Protein AF-A0A8H7DCM7-F1 (afdb_monomer_lite)

Structure (mmCIF, N/CA/C/O backbone):
data_AF-A0A8H7DCM7-F1
#
_entry.id   AF-A0A8H7DCM7-F1
#
loop_
_atom_site.group_PDB
_atom_site.id
_atom_site.type_symbol
_atom_site.label_atom_id
_atom_site.label_alt_id
_atom_site.label_comp_id
_atom_site.label_asym_id
_atom_site.label_entity_id
_atom_site.label_seq_id
_atom_site.pdbx_PDB_ins_code
_atom_site.Cartn_x
_atom_site.Cartn_y
_atom_site.Cartn_z
_atom_site.occupancy
_atom_site.B_iso_or_equiv
_atom_site.auth_seq_id
_atom_site.auth_comp_id
_atom_site.auth_asym_id
_atom_site.auth_atom_id
_atom_site.pdbx_PDB_model_num
ATOM 1 N N . MET A 1 1 ? 39.778 -45.052 25.912 1.00 34.06 1 MET A N 1
ATOM 2 C CA . MET A 1 1 ? 40.135 -44.908 24.480 1.00 34.06 1 MET A CA 1
ATOM 3 C C . MET A 1 1 ? 39.189 -43.916 23.778 1.00 34.06 1 MET A C 1
ATOM 5 O O . MET A 1 1 ? 38.547 -44.265 22.802 1.00 34.06 1 MET A O 1
ATOM 9 N N . TRP A 1 2 ? 39.049 -42.682 24.278 1.00 43.41 2 TRP A N 1
ATOM 10 C CA . TRP A 1 2 ? 38.233 -41.629 23.643 1.00 43.41 2 TRP A CA 1
ATOM 11 C C . TRP A 1 2 ? 39.127 -40.399 23.487 1.00 43.41 2 TRP A C 1
ATOM 13 O O . TRP A 1 2 ? 39.226 -39.566 24.378 1.00 43.41 2 TRP A O 1
ATOM 23 N N . GLY A 1 3 ? 39.884 -40.383 22.395 1.00 41.81 3 GLY A N 1
ATOM 24 C CA . GLY A 1 3 ? 40.879 -39.357 22.082 1.00 41.81 3 GLY A CA 1
ATOM 25 C C . GLY A 1 3 ? 40.988 -39.129 20.577 1.00 41.81 3 GLY A C 1
ATOM 26 O O . GLY A 1 3 ? 42.076 -38.885 20.071 1.00 41.81 3 GLY A O 1
ATOM 27 N N . SER A 1 4 ? 39.878 -39.263 19.850 1.00 52.03 4 SER A N 1
ATOM 28 C CA . SER A 1 4 ? 39.776 -38.857 18.449 1.00 52.03 4 SER A CA 1
ATOM 29 C C . SER A 1 4 ? 39.022 -37.532 18.386 1.00 52.03 4 SER A C 1
ATOM 31 O O . SER A 1 4 ? 37.841 -37.442 18.716 1.00 52.03 4 SER A O 1
ATOM 33 N N . THR A 1 5 ? 39.727 -36.473 17.996 1.00 52.59 5 THR A N 1
ATOM 34 C CA . THR A 1 5 ? 39.149 -35.157 17.723 1.00 52.59 5 THR A CA 1
ATOM 35 C C . THR A 1 5 ? 38.121 -35.284 16.598 1.00 52.59 5 THR A C 1
ATOM 37 O O . THR A 1 5 ? 38.445 -35.681 15.479 1.00 52.59 5 THR A O 1
ATOM 40 N N . PHE A 1 6 ? 36.855 -34.977 16.893 1.00 62.66 6 PHE A N 1
ATOM 41 C CA . PHE A 1 6 ? 35.791 -34.951 15.891 1.00 62.66 6 PHE A CA 1
ATOM 42 C C . PHE A 1 6 ? 36.124 -33.901 14.822 1.00 62.66 6 PHE A C 1
ATOM 44 O O . PHE A 1 6 ? 36.148 -32.701 15.101 1.00 62.66 6 PHE A O 1
ATOM 51 N N . LYS A 1 7 ? 36.395 -34.349 13.593 1.00 77.75 7 LYS A N 1
ATOM 52 C CA . LYS A 1 7 ? 36.655 -33.471 12.450 1.00 77.75 7 LYS A CA 1
ATOM 53 C C . LYS A 1 7 ? 35.377 -33.332 11.629 1.00 77.75 7 LYS A C 1
ATOM 55 O O . LYS A 1 7 ? 34.907 -34.310 11.051 1.00 77.75 7 LYS A O 1
ATOM 60 N N . ARG A 1 8 ? 34.831 -32.115 11.562 1.00 82.75 8 ARG A N 1
ATOM 61 C CA . ARG A 1 8 ? 33.744 -31.785 10.628 1.00 82.75 8 ARG A CA 1
ATOM 62 C C . ARG A 1 8 ? 34.229 -31.996 9.194 1.00 82.75 8 ARG A C 1
ATOM 64 O O . ARG A 1 8 ? 35.347 -31.618 8.846 1.00 82.75 8 ARG A O 1
ATOM 71 N N . THR A 1 9 ? 33.392 -32.620 8.381 1.00 91.50 9 THR A N 1
ATOM 72 C CA . THR A 1 9 ? 33.639 -32.896 6.964 1.00 91.50 9 THR A CA 1
ATOM 73 C C . THR A 1 9 ? 32.406 -32.511 6.158 1.00 91.50 9 THR A C 1
ATOM 75 O O . THR A 1 9 ? 31.297 -32.517 6.685 1.00 91.50 9 THR A O 1
ATOM 78 N N . PHE A 1 10 ? 32.559 -32.281 4.855 1.00 91.00 10 PHE A N 1
ATOM 79 C CA . PHE A 1 10 ? 31.396 -32.061 3.989 1.00 91.00 10 PHE A CA 1
ATOM 80 C C . PHE A 1 10 ? 30.377 -33.210 4.087 1.00 91.00 10 PHE A C 1
ATOM 82 O O . PHE A 1 10 ? 29.174 -32.978 4.121 1.00 91.00 10 PHE A O 1
ATOM 89 N N . ALA A 1 11 ? 30.845 -34.452 4.243 1.00 91.38 11 ALA A N 1
ATOM 90 C CA . ALA A 1 11 ? 29.975 -35.612 4.418 1.00 91.38 11 ALA A CA 1
ATOM 91 C C . ALA A 1 11 ? 29.274 -35.672 5.793 1.00 91.38 11 ALA A C 1
ATOM 93 O O . ALA A 1 11 ? 28.255 -36.355 5.919 1.00 91.38 11 ALA A O 1
ATOM 94 N N . SER A 1 12 ? 29.789 -34.998 6.832 1.00 91.31 12 SER A N 1
ATOM 95 C CA . SER A 1 12 ? 29.056 -34.826 8.098 1.00 91.31 12 SER A CA 1
ATOM 96 C C . SER A 1 12 ? 27.978 -33.748 7.988 1.00 91.31 12 SER A C 1
ATOM 98 O O . SER A 1 12 ? 26.920 -33.891 8.600 1.00 91.31 12 SER A O 1
ATOM 100 N N . ASP A 1 13 ? 28.202 -32.716 7.172 1.00 93.62 13 ASP A N 1
ATOM 101 C CA . ASP A 1 13 ? 27.203 -31.673 6.913 1.00 93.62 13 ASP A CA 1
ATOM 102 C C . ASP A 1 13 ? 26.033 -32.236 6.091 1.00 93.62 13 ASP A C 1
ATOM 104 O O . ASP A 1 13 ? 24.879 -32.066 6.478 1.00 93.62 13 ASP A O 1
ATOM 108 N N . VAL A 1 14 ? 26.321 -33.019 5.042 1.00 96.19 14 VAL A N 1
ATOM 109 C CA . VAL A 1 14 ? 25.310 -33.755 4.250 1.00 96.19 14 VAL A CA 1
ATOM 110 C C . VAL A 1 14 ? 24.494 -34.709 5.132 1.00 96.19 14 VAL A C 1
ATOM 112 O O . VAL A 1 14 ? 23.273 -34.790 5.015 1.00 96.19 14 VAL A O 1
ATOM 115 N N . TYR A 1 15 ? 25.154 -35.400 6.067 1.00 94.12 15 TYR A N 1
ATOM 116 C CA . TYR A 1 15 ? 24.473 -36.277 7.020 1.00 94.12 15 TYR A CA 1
ATOM 117 C C . TYR A 1 15 ? 23.497 -35.501 7.906 1.00 94.12 15 TYR A C 1
ATOM 119 O O . TYR A 1 15 ? 22.355 -35.915 8.079 1.00 94.12 15 TYR A O 1
ATOM 127 N N . SER A 1 16 ? 23.935 -34.358 8.433 1.00 92.94 16 SER A N 1
ATOM 128 C CA . SER A 1 16 ? 23.123 -33.504 9.306 1.00 92.94 16 SER A CA 1
ATOM 129 C C . SER A 1 16 ? 21.952 -32.875 8.545 1.00 92.94 16 SER A C 1
ATOM 131 O O . SER A 1 16 ? 20.847 -32.783 9.075 1.00 92.94 16 SER A O 1
ATOM 133 N N . PHE A 1 17 ? 22.157 -32.529 7.273 1.00 95.12 17 PHE A N 1
ATOM 134 C CA . PHE A 1 17 ? 21.124 -31.993 6.389 1.00 95.12 17 PHE A CA 1
ATOM 135 C C . PHE A 1 17 ? 19.909 -32.924 6.249 1.00 95.12 17 PHE A C 1
ATOM 137 O O . PHE A 1 17 ? 18.774 -32.458 6.311 1.00 95.12 17 PHE A O 1
ATOM 144 N N . ALA A 1 18 ? 20.115 -34.242 6.149 1.00 95.31 18 ALA A N 1
ATOM 145 C CA . ALA A 1 18 ? 19.013 -35.208 6.079 1.00 95.31 18 ALA A CA 1
ATOM 146 C C . ALA A 1 18 ? 18.063 -35.117 7.290 1.00 95.31 18 ALA A C 1
ATOM 148 O O . ALA A 1 18 ? 16.842 -35.199 7.149 1.00 95.31 18 ALA A O 1
ATOM 149 N N . PHE A 1 19 ? 18.624 -34.913 8.484 1.00 94.12 19 PHE A N 1
ATOM 150 C CA . PHE A 1 19 ? 17.858 -34.754 9.718 1.00 94.12 19 PHE A CA 1
ATOM 151 C C . PHE A 1 19 ? 17.131 -33.410 9.775 1.00 94.12 19 PHE A C 1
ATOM 153 O O . PHE A 1 19 ? 15.972 -33.383 10.182 1.00 94.12 19 PHE A O 1
ATOM 160 N N . VAL A 1 20 ? 17.753 -32.336 9.274 1.00 93.56 20 VAL A N 1
ATOM 161 C CA . VAL A 1 20 ? 17.093 -31.030 9.103 1.00 93.56 20 VAL A CA 1
ATOM 162 C C . VAL A 1 20 ? 15.875 -31.158 8.189 1.00 93.56 20 VAL A C 1
ATOM 164 O O . VAL A 1 20 ? 14.815 -30.630 8.508 1.00 93.56 20 VAL A O 1
ATOM 167 N N . CYS A 1 21 ? 15.966 -31.907 7.084 1.00 90.88 21 CYS A N 1
ATOM 168 C CA . CYS A 1 21 ? 14.804 -32.151 6.228 1.00 90.88 21 CYS A CA 1
ATOM 169 C C . CYS A 1 21 ? 13.654 -32.817 7.001 1.00 90.88 21 CYS A C 1
ATOM 171 O O . CYS A 1 21 ? 12.510 -32.391 6.885 1.00 90.88 21 CYS A O 1
ATOM 173 N N . VAL A 1 22 ? 13.931 -33.838 7.817 1.00 91.75 22 VAL A N 1
ATOM 174 C CA . VAL A 1 22 ? 12.898 -34.491 8.643 1.00 91.75 22 VAL A CA 1
ATOM 175 C C . VAL A 1 22 ? 12.307 -33.532 9.679 1.00 91.75 22 VAL A C 1
ATOM 177 O O . VAL A 1 22 ? 11.086 -33.490 9.852 1.00 91.75 22 VAL A O 1
ATOM 180 N N . GLU A 1 23 ? 13.147 -32.740 10.335 1.00 92.06 23 GLU A N 1
ATOM 181 C CA . GLU A 1 23 ? 12.734 -31.752 11.332 1.00 92.06 23 GLU A CA 1
ATOM 182 C C . GLU A 1 23 ? 11.818 -30.680 10.729 1.00 92.06 23 GLU A C 1
ATOM 184 O O . GLU A 1 23 ? 10.752 -30.406 11.277 1.00 92.06 23 GLU A O 1
ATOM 189 N N . LEU A 1 24 ? 12.157 -30.152 9.549 1.00 88.06 24 LEU A N 1
ATOM 190 C CA . LEU A 1 24 ? 11.349 -29.147 8.850 1.00 88.06 24 LEU A CA 1
ATOM 191 C C . LEU A 1 24 ? 9.939 -29.648 8.511 1.00 88.06 24 LEU A C 1
ATOM 193 O O . LEU A 1 24 ? 8.972 -28.902 8.644 1.00 88.06 24 LEU A O 1
ATOM 197 N N . TYR A 1 25 ? 9.802 -30.909 8.091 1.00 85.00 25 TYR A N 1
ATOM 198 C CA . TYR A 1 25 ? 8.499 -31.481 7.735 1.00 85.00 25 TYR A CA 1
ATOM 199 C C . TYR A 1 25 ? 7.659 -31.894 8.948 1.00 85.00 25 TYR A C 1
ATOM 201 O O . TYR A 1 25 ? 6.432 -31.911 8.867 1.00 85.00 25 TYR A O 1
ATOM 209 N N . THR A 1 26 ? 8.297 -32.262 10.060 1.00 84.06 26 THR A N 1
ATOM 210 C CA . THR A 1 26 ? 7.596 -32.714 11.274 1.00 84.06 26 THR A CA 1
ATOM 211 C C . THR A 1 26 ? 7.352 -31.592 12.281 1.00 84.06 26 THR A C 1
ATOM 213 O O . THR A 1 26 ? 6.476 -31.733 13.136 1.00 84.06 26 THR A O 1
ATOM 216 N N . GLY A 1 27 ? 8.116 -30.497 12.201 1.00 86.69 27 GLY A N 1
ATOM 217 C CA . GLY A 1 27 ? 8.149 -29.432 13.205 1.00 86.69 27 GLY A CA 1
ATOM 218 C C . GLY A 1 27 ? 8.671 -29.898 14.570 1.00 86.69 27 GLY A C 1
ATOM 219 O O . GLY A 1 27 ? 8.368 -29.269 15.582 1.00 86.69 27 GLY A O 1
ATOM 220 N N . LYS A 1 28 ? 9.381 -31.034 14.621 1.00 86.06 28 LYS A N 1
ATOM 221 C CA . LYS A 1 28 ? 9.856 -31.703 15.840 1.00 86.06 28 LYS A CA 1
ATOM 222 C C . LYS A 1 28 ? 11.295 -32.190 15.650 1.00 86.06 28 LYS A C 1
ATOM 224 O O . LYS A 1 28 ? 11.662 -32.525 14.524 1.00 86.06 28 LYS A O 1
ATOM 229 N N . PRO A 1 29 ? 12.085 -32.319 16.731 1.00 87.19 29 PRO A N 1
ATOM 230 C CA . PRO A 1 29 ? 13.417 -32.900 16.631 1.00 87.19 29 PRO A CA 1
ATOM 231 C C . PRO A 1 29 ? 13.344 -34.349 16.107 1.00 87.19 29 PRO A C 1
ATOM 233 O O . PRO A 1 29 ? 12.402 -35.082 16.440 1.00 87.19 29 PRO A O 1
ATOM 236 N N . PRO A 1 30 ? 14.326 -34.802 15.308 1.00 87.19 30 PRO A N 1
ATOM 237 C CA . PRO A 1 30 ? 14.402 -36.194 14.882 1.00 87.19 30 PRO A CA 1
ATOM 238 C C . PRO A 1 30 ? 14.438 -37.143 16.084 1.00 87.19 30 PRO A C 1
ATOM 240 O O . PRO A 1 30 ? 15.100 -36.853 17.075 1.00 87.19 30 PRO A O 1
ATOM 243 N N . PHE A 1 31 ? 13.751 -38.286 15.983 1.00 89.38 31 PHE A N 1
ATOM 244 C CA . PHE A 1 31 ? 13.570 -39.235 17.094 1.00 89.38 31 PHE A CA 1
ATOM 245 C C . PHE A 1 31 ? 12.843 -38.653 18.322 1.00 89.38 31 PHE A C 1
ATOM 247 O O . PHE A 1 31 ? 13.115 -39.050 19.452 1.00 89.38 31 PHE A O 1
ATOM 254 N N . SER A 1 32 ? 11.890 -37.731 18.120 1.00 87.25 32 SER A N 1
ATOM 255 C CA . SER A 1 32 ? 11.099 -37.120 19.207 1.00 87.25 32 SER A CA 1
ATOM 256 C C . SER A 1 32 ? 10.340 -38.108 20.114 1.00 87.25 32 SER A C 1
ATOM 258 O O . SER A 1 32 ? 9.830 -37.712 21.157 1.00 87.25 32 SER A O 1
ATOM 260 N N . ASP A 1 33 ? 10.223 -39.375 19.711 1.00 86.62 33 ASP A N 1
ATOM 261 C CA . ASP A 1 33 ? 9.641 -40.480 20.480 1.00 86.62 33 ASP A CA 1
ATOM 262 C C . ASP A 1 33 ? 10.596 -41.067 21.538 1.00 86.62 33 ASP A C 1
ATOM 264 O O . ASP A 1 33 ? 10.167 -41.840 22.394 1.00 86.62 33 ASP A O 1
ATOM 268 N N . ILE A 1 34 ? 11.881 -40.707 21.503 1.00 87.31 34 ILE A N 1
ATOM 269 C CA . ILE A 1 34 ? 12.916 -41.231 22.396 1.00 87.31 34 ILE A CA 1
ATOM 270 C C . ILE A 1 34 ? 13.268 -40.185 23.450 1.00 87.31 34 ILE A C 1
ATOM 272 O O . ILE A 1 34 ? 13.739 -39.100 23.134 1.00 87.31 34 ILE A O 1
ATOM 276 N N . SER A 1 35 ? 13.100 -40.531 24.726 1.00 84.19 35 SER A N 1
ATOM 277 C CA . SER A 1 35 ? 13.305 -39.590 25.838 1.00 84.19 35 SER A CA 1
ATOM 278 C C . SER A 1 35 ? 14.767 -39.378 26.254 1.00 84.19 35 SER A C 1
ATOM 280 O O . SER A 1 35 ? 15.042 -38.484 27.050 1.00 84.19 35 SER A O 1
ATOM 282 N N . HIS A 1 36 ? 15.703 -40.205 25.777 1.00 84.56 36 HIS A N 1
ATOM 283 C CA . HIS A 1 36 ? 17.102 -40.184 26.216 1.00 84.56 36 HIS A CA 1
ATOM 284 C C . HIS A 1 36 ? 18.077 -40.173 25.033 1.00 84.56 36 HIS A C 1
ATOM 286 O O . HIS A 1 36 ? 18.118 -41.129 24.258 1.00 84.56 36 HIS A O 1
ATOM 292 N N . ASP A 1 37 ? 18.943 -39.159 24.961 1.00 80.12 37 ASP A N 1
ATOM 293 C CA . ASP A 1 37 ? 19.948 -38.995 23.897 1.00 80.12 37 ASP A CA 1
ATOM 294 C C . ASP A 1 37 ? 20.869 -40.214 23.748 1.00 80.12 37 ASP A C 1
ATOM 296 O O . ASP A 1 37 ? 21.210 -40.613 22.636 1.00 80.12 37 ASP A O 1
ATOM 300 N N . ALA A 1 38 ? 21.223 -40.874 24.857 1.00 81.75 38 ALA A N 1
ATOM 301 C CA . ALA A 1 38 ? 22.014 -42.105 24.827 1.00 81.75 38 ALA A CA 1
ATOM 302 C C . ALA A 1 38 ? 21.318 -43.228 24.034 1.00 81.75 38 ALA A C 1
ATOM 304 O O . ALA A 1 38 ? 21.972 -43.962 23.294 1.00 81.75 38 ALA A O 1
ATOM 305 N N . ALA A 1 39 ? 19.990 -43.336 24.132 1.00 82.75 39 ALA A N 1
ATOM 306 C CA . ALA A 1 39 ? 19.214 -44.298 23.355 1.00 82.75 39 ALA A CA 1
ATOM 307 C C . ALA A 1 39 ? 19.140 -43.904 21.869 1.00 82.75 39 ALA A C 1
ATOM 309 O O . ALA A 1 39 ? 19.204 -44.783 21.009 1.00 82.75 39 ALA A O 1
ATOM 310 N N . VAL A 1 40 ? 19.089 -42.603 21.552 1.00 84.44 40 VAL A N 1
ATOM 311 C CA . VAL A 1 40 ? 19.189 -42.105 20.167 1.00 84.44 40 VAL A CA 1
ATOM 312 C C . VAL A 1 40 ? 20.545 -42.480 19.562 1.00 84.44 40 VAL A C 1
ATOM 314 O O . VAL A 1 40 ? 20.593 -43.021 18.459 1.00 84.44 40 VAL A O 1
ATOM 317 N N . ILE A 1 41 ? 21.643 -42.264 20.296 1.00 84.88 41 ILE A N 1
ATOM 318 C CA . ILE A 1 41 ? 23.001 -42.628 19.863 1.00 84.88 41 ILE A CA 1
ATOM 319 C C . ILE A 1 41 ? 23.080 -44.129 19.559 1.00 84.88 41 ILE A C 1
ATOM 321 O O . ILE A 1 41 ? 23.547 -44.505 18.484 1.00 84.88 41 ILE A O 1
ATOM 325 N N . LEU A 1 42 ? 22.574 -44.984 20.457 1.00 83.88 42 LEU A N 1
ATOM 326 C CA . LEU A 1 42 ? 22.557 -46.436 20.253 1.00 83.88 42 LEU A CA 1
ATOM 327 C C . LEU A 1 42 ? 21.751 -46.842 19.009 1.00 83.88 42 LEU A C 1
ATOM 329 O O . LEU A 1 42 ? 22.231 -47.659 18.224 1.00 83.88 42 LEU A O 1
ATOM 333 N N . ARG A 1 43 ? 20.579 -46.238 18.772 1.00 83.94 43 ARG A N 1
ATOM 334 C CA . ARG A 1 43 ? 19.766 -46.501 17.570 1.00 83.94 43 ARG A CA 1
ATOM 335 C C . ARG A 1 43 ? 20.459 -46.043 16.287 1.00 83.94 43 ARG A C 1
ATOM 337 O O . ARG A 1 43 ? 20.510 -46.783 15.307 1.00 83.94 43 ARG A O 1
ATOM 344 N N . VAL A 1 44 ? 21.078 -44.863 16.295 1.00 88.50 44 VAL A N 1
ATOM 345 C CA . VAL A 1 44 ? 21.855 -44.368 15.147 1.00 88.50 44 VAL A CA 1
ATOM 346 C C . VAL A 1 44 ? 23.051 -45.282 14.852 1.00 88.50 44 VAL A C 1
ATOM 348 O O . VAL A 1 44 ? 23.314 -45.572 13.677 1.00 88.50 44 VAL A O 1
ATOM 351 N N . MET A 1 45 ? 23.739 -45.778 15.890 1.00 83.44 45 MET A N 1
ATOM 352 C CA . MET A 1 45 ? 24.819 -46.769 15.772 1.00 83.44 45 MET A CA 1
ATOM 353 C C . MET A 1 45 ? 24.316 -48.116 15.237 1.00 83.44 45 MET A C 1
ATOM 355 O O . MET A 1 45 ? 24.999 -48.732 14.421 1.00 83.44 45 MET A O 1
ATOM 359 N N . ALA A 1 46 ? 23.097 -48.523 15.603 1.00 88.44 46 ALA A N 1
ATOM 360 C CA . ALA A 1 46 ? 22.393 -49.677 15.037 1.00 88.44 46 ALA A CA 1
ATOM 361 C C . ALA A 1 46 ? 21.867 -49.444 13.602 1.00 88.44 46 ALA A C 1
ATOM 363 O O . ALA A 1 46 ? 21.200 -50.306 13.037 1.00 88.44 46 ALA A O 1
ATOM 364 N N . LYS A 1 47 ? 22.216 -48.308 12.979 1.00 90.06 47 LYS A N 1
ATOM 365 C CA . LYS A 1 47 ? 21.802 -47.882 11.629 1.00 90.06 47 LYS A CA 1
ATOM 366 C C . LYS A 1 47 ? 20.311 -47.567 11.493 1.00 90.06 47 LYS A C 1
ATOM 368 O O . LYS A 1 47 ? 19.818 -47.435 10.375 1.00 90.06 47 LYS A O 1
ATOM 373 N N . GLU A 1 48 ? 19.614 -47.357 12.601 1.00 90.50 48 GLU A N 1
ATOM 374 C CA . GLU A 1 48 ? 18.225 -46.911 12.582 1.00 90.50 48 GLU A CA 1
ATOM 375 C C . GLU A 1 48 ? 18.130 -45.427 12.194 1.00 90.50 48 GLU A C 1
ATOM 377 O O . GLU A 1 48 ? 19.053 -44.631 12.417 1.00 90.50 48 GLU A O 1
ATOM 382 N N . ARG A 1 49 ? 17.014 -45.052 11.563 1.00 93.06 49 ARG A N 1
ATOM 383 C CA . ARG A 1 49 ? 16.736 -43.697 11.064 1.00 93.06 49 ARG A CA 1
ATOM 384 C C . ARG A 1 49 ? 15.297 -43.292 11.394 1.00 93.06 49 ARG A C 1
ATOM 386 O O . ARG A 1 49 ? 14.457 -44.180 11.545 1.00 93.06 49 ARG A O 1
ATOM 393 N N . PRO A 1 50 ? 14.996 -41.983 11.490 1.00 91.00 50 PRO A N 1
ATOM 394 C CA . PRO A 1 50 ? 13.633 -41.515 11.690 1.00 91.00 50 PRO A CA 1
ATOM 395 C C . PRO A 1 50 ? 12.701 -42.032 10.585 1.00 91.00 50 PRO A C 1
ATOM 397 O O . PRO A 1 50 ? 13.121 -42.123 9.424 1.00 91.00 50 PRO A O 1
ATOM 400 N N . PRO A 1 51 ? 11.436 -42.346 10.910 1.00 90.31 51 PRO A N 1
ATOM 401 C CA . PRO A 1 51 ? 10.460 -42.727 9.902 1.00 90.31 51 PRO A CA 1
ATOM 402 C C . PRO A 1 51 ? 10.174 -41.556 8.956 1.00 90.31 51 PRO A C 1
ATOM 404 O O . PRO A 1 51 ? 10.343 -40.385 9.307 1.00 90.31 51 PRO A O 1
ATOM 407 N N . ARG A 1 52 ? 9.697 -41.874 7.749 1.00 92.94 52 ARG A N 1
ATOM 408 C CA . ARG A 1 52 ? 9.262 -40.854 6.792 1.00 92.94 52 ARG A CA 1
ATOM 409 C C . ARG A 1 52 ? 8.145 -40.003 7.400 1.00 92.94 52 ARG A C 1
ATOM 411 O O . ARG A 1 52 ? 7.175 -40.581 7.891 1.00 92.94 52 ARG A O 1
ATOM 418 N N . PRO A 1 53 ? 8.229 -38.663 7.327 1.00 90.62 53 PRO A N 1
ATOM 419 C CA . PRO A 1 53 ? 7.191 -37.806 7.881 1.00 90.62 53 PRO A CA 1
ATOM 420 C C . PRO A 1 53 ? 5.824 -38.047 7.244 1.00 90.62 53 PRO A C 1
ATOM 422 O O . PRO A 1 53 ? 5.686 -38.050 6.016 1.00 90.62 53 PRO A O 1
ATOM 425 N N . CYS A 1 54 ? 4.820 -38.210 8.103 1.00 85.50 54 CYS A N 1
ATOM 426 C CA . CYS A 1 54 ? 3.418 -38.361 7.741 1.00 85.50 54 CYS A CA 1
ATOM 427 C C . CYS A 1 54 ? 2.559 -37.349 8.509 1.00 85.50 54 CYS A C 1
ATOM 429 O O . CYS A 1 54 ? 2.901 -36.962 9.627 1.00 85.50 54 CYS A O 1
ATOM 431 N N . ASP A 1 55 ? 1.436 -36.928 7.924 1.00 81.25 55 ASP A N 1
ATOM 432 C CA . ASP A 1 55 ? 0.448 -36.111 8.630 1.00 81.25 55 ASP A CA 1
ATOM 433 C C . ASP A 1 55 ? -0.357 -36.935 9.653 1.00 81.25 55 ASP A C 1
ATOM 435 O O . ASP A 1 55 ? -0.241 -38.159 9.738 1.00 81.25 55 ASP A O 1
ATOM 439 N N . ALA A 1 56 ? -1.228 -36.269 10.417 1.00 75.62 56 ALA A N 1
ATOM 440 C CA . ALA A 1 56 ? -2.092 -36.918 11.410 1.00 75.62 56 ALA A CA 1
ATOM 441 C C . ALA A 1 56 ? -3.046 -37.982 10.821 1.00 75.62 56 ALA A C 1
ATOM 443 O O . ALA A 1 56 ? -3.637 -38.753 11.571 1.00 75.62 56 ALA A O 1
ATOM 444 N N . LYS A 1 57 ? -3.209 -38.026 9.492 1.00 75.94 57 LYS A N 1
ATOM 445 C CA . LYS A 1 57 ? -4.024 -39.005 8.760 1.00 75.94 57 LYS A CA 1
ATOM 446 C C . LYS A 1 57 ? -3.167 -40.099 8.105 1.00 75.94 57 LYS A C 1
ATOM 448 O O . LYS A 1 57 ? -3.692 -40.888 7.325 1.00 75.94 57 LYS A O 1
ATOM 453 N N . GLY A 1 58 ? -1.864 -40.145 8.394 1.00 78.00 58 GLY A N 1
ATOM 454 C CA . GLY A 1 58 ? -0.930 -41.137 7.860 1.00 78.00 58 GLY A CA 1
ATOM 455 C C . GLY A 1 58 ? -0.476 -40.878 6.420 1.00 78.00 58 GLY A C 1
ATOM 456 O O . GLY A 1 58 ? 0.144 -41.752 5.815 1.00 78.00 58 GLY A O 1
ATOM 457 N N . ARG A 1 59 ? -0.759 -39.704 5.842 1.00 76.88 59 ARG A N 1
ATOM 458 C CA . ARG A 1 59 ? -0.326 -39.370 4.476 1.00 76.88 59 ARG A CA 1
ATOM 459 C C . ARG A 1 59 ? 1.131 -38.925 4.481 1.00 76.88 59 ARG A C 1
ATOM 461 O O . ARG A 1 59 ? 1.500 -38.052 5.261 1.00 76.88 59 ARG A O 1
ATOM 468 N N . LYS A 1 60 ? 1.934 -39.490 3.576 1.00 83.81 60 LYS A N 1
ATOM 469 C CA . LYS A 1 60 ? 3.350 -39.141 3.380 1.00 83.81 60 LYS A CA 1
ATOM 470 C C . LYS A 1 60 ? 3.483 -37.654 3.031 1.00 83.81 60 LYS A C 1
ATOM 472 O O . LYS A 1 60 ? 2.864 -37.196 2.076 1.00 83.81 60 LYS A O 1
ATOM 477 N N . LEU A 1 61 ? 4.295 -36.920 3.788 1.00 80.19 61 LEU A N 1
ATOM 478 C CA . LEU A 1 61 ? 4.499 -35.479 3.595 1.00 80.19 61 LEU A CA 1
ATOM 479 C C . LEU A 1 61 ? 5.598 -35.155 2.576 1.00 80.19 61 LEU A C 1
ATOM 481 O O . LEU A 1 61 ? 5.530 -34.132 1.906 1.00 80.19 61 LEU A O 1
ATOM 485 N N . MET A 1 62 ? 6.599 -36.025 2.447 1.00 85.38 62 MET A N 1
ATOM 486 C CA . MET A 1 62 ? 7.637 -35.923 1.412 1.00 85.38 62 MET A CA 1
ATOM 487 C C . MET A 1 62 ? 7.252 -36.759 0.192 1.00 85.38 62 MET A C 1
ATOM 489 O O . MET A 1 62 ? 6.613 -37.798 0.373 1.00 85.38 62 MET A O 1
ATOM 493 N N . SER A 1 63 ? 7.684 -36.377 -1.016 1.00 83.50 63 SER A N 1
ATOM 494 C CA . SER A 1 63 ? 7.599 -37.224 -2.222 1.00 83.50 63 SER A CA 1
ATOM 495 C C . SER A 1 63 ? 8.562 -38.418 -2.139 1.00 83.50 63 SER A C 1
ATOM 497 O O . SER A 1 63 ? 9.472 -38.431 -1.306 1.00 83.50 63 SER A O 1
ATOM 499 N N . ASP A 1 64 ? 8.344 -39.463 -2.948 1.00 85.50 64 ASP A N 1
ATOM 500 C CA . ASP A 1 64 ? 9.226 -40.645 -2.958 1.00 85.50 64 ASP A CA 1
ATOM 501 C C . ASP A 1 64 ? 10.646 -40.274 -3.423 1.00 85.50 64 ASP A C 1
ATOM 503 O O . ASP A 1 64 ? 11.626 -40.734 -2.831 1.00 85.50 64 ASP A O 1
ATOM 507 N N . ALA A 1 65 ? 10.757 -39.365 -4.397 1.00 83.56 65 ALA A N 1
ATOM 508 C CA . ALA A 1 65 ? 12.027 -38.833 -4.883 1.00 83.56 65 ALA A CA 1
ATOM 509 C C . ALA A 1 65 ? 12.777 -38.036 -3.800 1.00 83.56 65 ALA A C 1
ATOM 511 O O . ALA A 1 65 ? 13.930 -38.342 -3.498 1.00 83.56 65 ALA A O 1
ATOM 512 N N . LEU A 1 66 ? 12.111 -37.086 -3.128 1.00 88.19 66 LEU A N 1
ATOM 513 C CA . LEU A 1 66 ? 12.737 -36.307 -2.053 1.00 88.19 66 LEU A CA 1
ATOM 514 C C . LEU A 1 66 ? 13.147 -37.201 -0.878 1.00 88.19 66 LEU A C 1
ATOM 516 O O . LEU A 1 66 ? 14.223 -37.030 -0.307 1.00 88.19 66 LEU A O 1
ATOM 520 N N . TRP A 1 67 ? 12.307 -38.177 -0.529 1.00 93.19 67 TRP A N 1
ATOM 521 C CA . TRP A 1 67 ? 12.631 -39.137 0.519 1.00 93.19 67 TRP A CA 1
ATOM 522 C C . TRP A 1 67 ? 13.864 -39.973 0.170 1.00 93.19 67 TRP A C 1
ATOM 524 O O . TRP A 1 67 ? 14.729 -40.162 1.022 1.00 93.19 67 TRP A O 1
ATOM 534 N N . THR A 1 68 ? 13.996 -40.397 -1.087 1.00 93.50 68 THR A N 1
ATOM 535 C CA . THR A 1 68 ? 15.187 -41.106 -1.576 1.00 93.50 68 THR A CA 1
ATOM 536 C C . THR A 1 68 ? 16.444 -40.244 -1.431 1.00 93.50 68 THR A C 1
ATOM 538 O O . THR A 1 68 ? 17.466 -40.729 -0.945 1.00 93.50 68 THR A O 1
ATOM 541 N N . THR A 1 69 ? 16.364 -38.950 -1.755 1.00 93.50 69 THR A N 1
ATOM 542 C CA . THR A 1 69 ? 17.471 -37.997 -1.563 1.00 93.50 69 THR A CA 1
ATOM 543 C C . THR A 1 69 ? 17.865 -37.870 -0.092 1.00 93.50 69 THR A C 1
ATOM 545 O O . THR A 1 69 ? 19.040 -38.013 0.245 1.00 93.50 69 THR A O 1
ATOM 548 N N . VAL A 1 70 ? 16.891 -37.690 0.809 1.00 95.00 70 VAL A N 1
ATOM 549 C CA . VAL A 1 70 ? 17.129 -37.662 2.266 1.00 95.00 70 VAL A CA 1
ATOM 550 C C . VAL A 1 70 ? 17.800 -38.958 2.731 1.00 95.00 70 VAL A C 1
ATOM 552 O O . VAL A 1 70 ? 18.749 -38.918 3.517 1.00 95.00 70 VAL A O 1
ATOM 555 N N . GLN A 1 71 ? 17.365 -40.105 2.198 1.00 95.81 71 GLN A N 1
ATOM 556 C CA . GLN A 1 71 ? 17.933 -41.400 2.550 1.00 95.81 71 GLN A CA 1
ATOM 557 C C . GLN A 1 71 ? 19.390 -41.578 2.108 1.00 95.81 71 GLN A C 1
ATOM 559 O O . GLN A 1 71 ? 20.172 -42.205 2.825 1.00 95.81 71 GLN A O 1
ATOM 564 N N . GLN A 1 72 ? 19.776 -41.011 0.967 1.00 94.94 72 GLN A N 1
ATOM 565 C CA . GLN A 1 72 ? 21.166 -41.033 0.510 1.00 94.94 72 GLN A CA 1
ATOM 566 C C . GLN A 1 72 ? 22.051 -40.094 1.342 1.00 94.94 72 GLN A C 1
ATOM 568 O O . GLN A 1 72 ? 23.163 -40.466 1.722 1.00 94.94 72 GLN A O 1
ATOM 573 N N . CYS A 1 73 ? 21.538 -38.918 1.717 1.00 96.44 73 CYS A N 1
ATOM 574 C CA . CYS A 1 73 ? 22.267 -37.946 2.535 1.00 96.44 73 CYS A CA 1
ATOM 575 C C . CYS A 1 73 ? 22.707 -38.512 3.900 1.00 96.44 73 CYS A C 1
ATOM 577 O O . CYS A 1 73 ? 23.819 -38.233 4.351 1.00 96.44 73 CYS A O 1
ATOM 579 N N . TRP A 1 74 ? 21.895 -39.363 4.542 1.00 95.75 74 TRP A N 1
ATOM 580 C CA . TRP A 1 74 ? 22.250 -39.998 5.822 1.00 95.75 74 TRP A CA 1
ATOM 581 C C . TRP A 1 74 ? 22.810 -41.424 5.713 1.00 95.75 74 TRP A C 1
ATOM 583 O O . TRP A 1 74 ? 22.751 -42.178 6.703 1.00 95.75 74 TRP A O 1
ATOM 593 N N . SER A 1 75 ? 23.316 -41.830 4.536 1.00 94.38 75 SER A N 1
ATOM 594 C CA . SER A 1 75 ? 23.880 -43.176 4.366 1.00 94.38 75 SER A CA 1
ATOM 595 C C . SER A 1 75 ? 24.931 -43.454 5.443 1.00 94.38 75 SER A C 1
ATOM 597 O O . SER A 1 75 ? 25.720 -42.587 5.845 1.00 94.38 75 SER A O 1
ATOM 599 N N . HIS A 1 76 ? 24.916 -44.677 5.973 1.00 90.94 76 HIS A N 1
ATOM 600 C CA . HIS A 1 76 ? 25.901 -45.093 6.963 1.00 90.94 76 HIS A CA 1
ATOM 601 C C . HIS A 1 76 ? 27.309 -45.112 6.355 1.00 90.94 76 HIS A C 1
ATOM 603 O O . HIS A 1 76 ? 28.264 -44.716 7.021 1.00 90.94 76 HIS A O 1
ATOM 609 N N . ASN A 1 77 ? 27.424 -45.499 5.083 1.00 90.75 77 ASN A N 1
ATOM 610 C CA . ASN A 1 77 ? 28.667 -45.405 4.339 1.00 90.75 77 ASN A CA 1
ATOM 611 C C . ASN A 1 77 ? 28.913 -43.947 3.929 1.00 90.75 77 ASN A C 1
ATOM 613 O O . ASN A 1 77 ? 28.116 -43.337 3.222 1.00 90.75 77 ASN A O 1
ATOM 617 N N . ILE A 1 78 ? 30.033 -43.384 4.376 1.00 90.12 78 ILE A N 1
ATOM 618 C CA . ILE A 1 78 ? 30.395 -41.985 4.118 1.00 90.12 78 ILE A CA 1
ATOM 619 C C . ILE A 1 78 ? 30.579 -41.734 2.614 1.00 90.12 78 ILE A C 1
ATOM 621 O O . ILE A 1 78 ? 30.205 -40.667 2.139 1.00 90.12 78 ILE A O 1
ATOM 625 N N . ALA A 1 79 ? 31.108 -42.712 1.869 1.00 90.69 79 ALA A N 1
ATOM 626 C CA . ALA A 1 79 ? 31.381 -42.583 0.435 1.00 90.69 79 ALA A CA 1
ATOM 627 C C . ALA A 1 79 ? 30.112 -42.591 -0.437 1.00 90.69 79 ALA A C 1
ATOM 629 O O . ALA A 1 79 ? 30.152 -42.140 -1.575 1.00 90.69 79 ALA A O 1
ATOM 630 N N . GLU A 1 80 ? 28.993 -43.086 0.094 1.00 93.06 80 GLU A N 1
ATOM 631 C CA . GLU A 1 80 ? 27.696 -43.085 -0.596 1.00 93.06 80 GLU A CA 1
ATOM 632 C C . GLU A 1 80 ? 26.936 -41.771 -0.416 1.00 93.06 80 GLU A C 1
ATOM 634 O O . GLU A 1 80 ? 25.924 -41.548 -1.079 1.00 93.06 80 GLU A O 1
ATOM 639 N N . ARG A 1 81 ? 27.395 -40.898 0.490 1.00 96.38 81 ARG A N 1
ATOM 640 C CA . ARG A 1 81 ? 26.748 -39.606 0.695 1.00 96.38 81 ARG A CA 1
ATOM 641 C C . ARG A 1 81 ? 27.085 -38.697 -0.489 1.00 96.38 81 ARG A C 1
ATOM 643 O O . ARG A 1 81 ? 28.270 -38.476 -0.754 1.00 96.38 81 ARG A O 1
ATOM 650 N N . PRO A 1 82 ? 26.081 -38.145 -1.186 1.00 96.06 82 PRO A N 1
ATOM 651 C CA . PRO A 1 82 ? 26.319 -37.214 -2.280 1.00 96.06 82 PRO A CA 1
ATOM 652 C C . PRO A 1 82 ? 27.017 -35.941 -1.782 1.00 96.06 82 PRO A C 1
ATOM 654 O O . PRO A 1 82 ? 26.923 -35.567 -0.612 1.00 96.06 82 PRO A O 1
ATOM 657 N N . SER A 1 83 ? 27.696 -35.232 -2.683 1.00 94.81 83 SER A N 1
ATOM 658 C CA . SER A 1 83 ? 28.113 -33.856 -2.404 1.00 94.81 83 SER A CA 1
ATOM 659 C C . SER A 1 83 ? 26.882 -32.952 -2.309 1.00 94.81 83 SER A C 1
ATOM 661 O O . SER A 1 83 ? 25.871 -33.222 -2.954 1.00 94.81 83 SER A O 1
ATOM 663 N N . MET A 1 84 ? 26.955 -31.837 -1.574 1.00 93.44 84 MET A N 1
ATOM 664 C CA . MET A 1 84 ? 25.823 -30.896 -1.521 1.00 93.44 84 MET A CA 1
ATOM 665 C C . MET A 1 84 ? 25.435 -30.350 -2.905 1.00 93.44 84 MET A C 1
ATOM 667 O O . MET A 1 84 ? 24.257 -30.108 -3.137 1.00 93.44 84 MET A O 1
ATOM 671 N N . ALA A 1 85 ? 26.383 -30.221 -3.842 1.00 89.50 85 ALA A N 1
ATOM 672 C CA . ALA A 1 85 ? 26.074 -29.874 -5.232 1.00 89.50 85 ALA A CA 1
ATOM 673 C C . ALA A 1 85 ? 25.169 -30.931 -5.888 1.00 89.50 85 ALA A C 1
ATOM 675 O O . ALA A 1 85 ? 24.141 -30.591 -6.467 1.00 89.50 85 ALA A O 1
ATOM 676 N N . ARG A 1 86 ? 25.485 -32.219 -5.701 1.00 90.81 86 ARG A N 1
ATOM 677 C CA . ARG A 1 86 ? 24.651 -33.316 -6.198 1.00 90.81 86 ARG A CA 1
ATOM 678 C C . ARG A 1 86 ? 23.306 -33.401 -5.473 1.00 90.81 86 ARG A C 1
ATOM 680 O O . ARG A 1 86 ? 22.304 -33.710 -6.102 1.00 90.81 86 ARG A O 1
ATOM 687 N N . VAL A 1 87 ? 23.261 -33.093 -4.175 1.00 89.44 87 VAL A N 1
ATOM 688 C CA . VAL A 1 87 ? 22.000 -32.997 -3.418 1.00 89.44 87 VAL A CA 1
ATOM 689 C C . VAL A 1 87 ? 21.091 -31.921 -4.007 1.00 89.44 87 VAL A C 1
ATOM 691 O O . VAL A 1 87 ? 19.900 -32.171 -4.150 1.00 89.44 87 VAL A O 1
ATOM 694 N N . VAL A 1 88 ? 21.630 -30.755 -4.380 1.00 84.50 88 VAL A N 1
ATOM 695 C CA . VAL A 1 88 ? 20.851 -29.686 -5.028 1.00 84.50 88 VAL A CA 1
ATOM 696 C C . VAL A 1 88 ? 20.245 -30.175 -6.342 1.00 84.50 88 VAL A C 1
ATOM 698 O O . VAL A 1 88 ? 19.041 -30.024 -6.518 1.00 84.50 88 VAL A O 1
ATOM 701 N N . GLU A 1 89 ? 21.032 -30.821 -7.207 1.00 82.69 89 GLU A N 1
ATOM 702 C CA . GLU A 1 89 ? 20.532 -31.412 -8.461 1.00 82.69 89 GLU A CA 1
ATOM 703 C C . GLU A 1 89 ? 19.426 -32.444 -8.194 1.00 82.69 89 GLU A C 1
ATOM 705 O O . GLU A 1 89 ? 18.328 -32.342 -8.726 1.00 82.69 89 GLU A O 1
ATOM 710 N N . MET A 1 90 ? 19.663 -33.392 -7.282 1.00 84.81 90 MET A N 1
ATOM 711 C CA . MET A 1 90 ? 18.673 -34.415 -6.930 1.00 84.81 90 MET A CA 1
ATOM 712 C C . MET A 1 90 ? 17.390 -33.826 -6.332 1.00 84.81 90 MET A C 1
ATOM 714 O O . MET A 1 90 ? 16.312 -34.395 -6.490 1.00 84.81 90 MET A O 1
ATOM 718 N N . MET A 1 91 ? 17.490 -32.717 -5.595 1.00 80.31 91 MET A N 1
ATOM 719 C CA . MET A 1 91 ? 16.330 -32.012 -5.051 1.00 80.31 91 MET A CA 1
ATOM 720 C C . MET A 1 91 ? 15.583 -31.223 -6.124 1.00 80.31 91 MET A C 1
ATOM 722 O O . MET A 1 91 ? 14.364 -31.132 -6.029 1.00 80.31 91 MET A O 1
ATOM 726 N N . GLN A 1 92 ? 16.280 -30.681 -7.125 1.00 74.06 92 GLN A N 1
ATOM 727 C CA . GLN A 1 92 ? 15.671 -30.049 -8.298 1.00 74.06 92 GLN A CA 1
ATOM 728 C C . GLN A 1 92 ? 14.896 -31.081 -9.125 1.00 74.06 92 GLN A C 1
ATOM 730 O O . GLN A 1 92 ? 13.724 -30.851 -9.411 1.00 74.06 92 GLN A O 1
ATOM 735 N N . ASP A 1 93 ? 15.490 -32.250 -9.375 1.00 73.06 93 ASP A N 1
ATOM 736 C CA . ASP A 1 93 ? 14.835 -33.365 -10.071 1.00 73.06 93 ASP A CA 1
ATOM 737 C C . ASP A 1 93 ? 13.613 -33.874 -9.279 1.00 73.06 93 ASP A C 1
ATOM 739 O O . ASP A 1 93 ? 12.524 -34.054 -9.818 1.00 73.06 93 ASP A O 1
ATOM 743 N N . ALA A 1 94 ? 13.745 -34.035 -7.955 1.00 67.25 94 ALA A N 1
ATOM 744 C CA . ALA A 1 94 ? 12.638 -34.441 -7.080 1.00 67.25 94 ALA A CA 1
ATOM 745 C C . ALA A 1 94 ? 11.519 -33.386 -6.956 1.00 67.25 94 ALA A C 1
ATOM 747 O O . ALA A 1 94 ? 10.413 -33.707 -6.503 1.00 67.25 94 ALA A O 1
ATOM 748 N N . ASN A 1 95 ? 11.802 -32.132 -7.324 1.00 58.72 95 ASN A N 1
ATOM 749 C CA . ASN A 1 95 ? 10.854 -31.020 -7.325 1.00 58.72 95 ASN A CA 1
ATOM 750 C C . ASN A 1 95 ? 9.851 -31.125 -8.485 1.00 58.72 95 ASN A C 1
ATOM 752 O O . ASN A 1 95 ? 8.775 -30.521 -8.416 1.00 58.72 95 ASN A O 1
ATOM 756 N N . GLU A 1 96 ? 10.162 -31.906 -9.528 1.00 52.47 96 GLU A N 1
ATOM 757 C CA . GLU A 1 96 ? 9.243 -32.136 -10.640 1.00 52.47 96 GLU A CA 1
ATOM 758 C C . GLU A 1 96 ? 7.957 -32.858 -10.188 1.00 52.47 96 GLU A C 1
ATOM 760 O O . GLU A 1 96 ? 6.910 -32.638 -10.787 1.00 52.47 96 GLU A O 1
ATOM 765 N N . ASP A 1 97 ? 7.960 -33.588 -9.069 1.00 50.03 97 ASP A N 1
ATOM 766 C CA . ASP A 1 97 ? 6.789 -34.323 -8.558 1.00 50.03 97 ASP A CA 1
ATOM 767 C C . ASP A 1 97 ? 5.898 -33.536 -7.561 1.00 50.03 97 ASP A C 1
ATOM 769 O O . ASP A 1 97 ? 4.956 -34.092 -6.986 1.00 50.03 97 ASP A O 1
ATOM 773 N N . LEU A 1 98 ? 6.164 -32.247 -7.297 1.00 45.03 98 LEU A N 1
ATOM 774 C CA . LEU A 1 98 ? 5.421 -31.466 -6.290 1.00 45.03 98 LEU A CA 1
ATOM 775 C C . LEU A 1 98 ? 4.077 -30.882 -6.784 1.00 45.03 98 LEU A C 1
ATOM 777 O O . LEU A 1 98 ? 3.913 -30.572 -7.968 1.00 45.03 98 LEU A O 1
ATOM 781 N N . PRO A 1 99 ? 3.113 -30.628 -5.865 1.00 45.06 99 PRO A N 1
ATOM 782 C CA . PRO A 1 99 ? 1.848 -29.973 -6.184 1.00 45.06 99 PRO A CA 1
ATOM 783 C C . PRO A 1 99 ? 2.041 -28.615 -6.871 1.00 45.06 99 PRO A C 1
ATOM 785 O O . PRO A 1 99 ? 2.926 -27.834 -6.516 1.00 45.06 99 PRO A O 1
ATOM 788 N N . ILE A 1 100 ? 1.121 -28.315 -7.793 1.00 42.53 100 ILE A N 1
ATOM 789 C CA . ILE A 1 100 ? 1.065 -27.156 -8.708 1.00 42.53 100 ILE A CA 1
ATOM 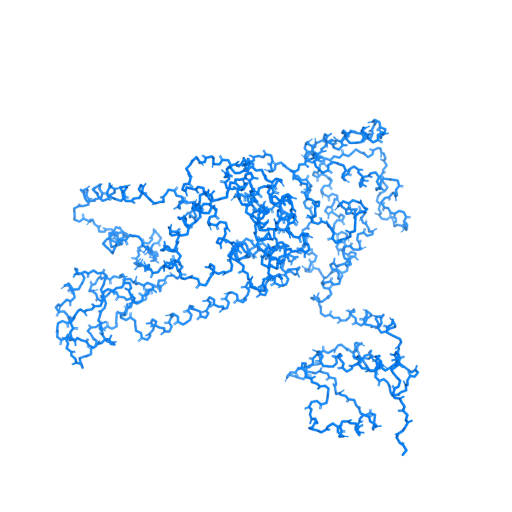790 C C . ILE A 1 100 ? 1.461 -25.811 -8.064 1.00 42.53 100 ILE A C 1
ATOM 792 O O . ILE A 1 100 ? 2.018 -24.952 -8.738 1.00 42.53 100 ILE A O 1
ATOM 796 N N . VAL A 1 101 ? 1.214 -25.622 -6.765 1.00 38.53 101 VAL A N 1
ATOM 797 C CA . VAL A 1 101 ? 1.463 -24.367 -6.035 1.00 38.53 101 VAL A CA 1
ATOM 798 C C . VAL A 1 101 ? 2.955 -24.107 -5.758 1.00 38.53 101 VAL A C 1
ATOM 800 O O . VAL A 1 101 ? 3.366 -22.954 -5.735 1.00 38.53 101 VAL A O 1
ATOM 803 N N . VAL A 1 102 ? 3.791 -25.141 -5.592 1.00 39.94 102 VAL A N 1
ATOM 804 C CA . VAL A 1 102 ? 5.254 -24.970 -5.410 1.00 39.94 102 VAL A CA 1
ATOM 805 C C . VAL A 1 102 ? 5.961 -24.897 -6.765 1.00 39.94 102 VAL A C 1
ATOM 807 O O . VAL A 1 102 ? 6.831 -24.047 -6.964 1.00 39.94 102 VAL A O 1
ATOM 810 N N . ARG A 1 103 ? 5.483 -25.681 -7.744 1.00 41.78 103 ARG A N 1
ATOM 811 C CA . ARG A 1 103 ? 5.797 -25.491 -9.168 1.00 41.78 103 ARG A CA 1
ATOM 812 C C . ARG A 1 103 ? 5.472 -24.064 -9.627 1.00 41.78 103 ARG A C 1
ATOM 814 O O . ARG A 1 103 ? 6.215 -23.526 -10.423 1.00 41.78 103 ARG A O 1
ATOM 821 N N . PHE A 1 104 ? 4.450 -23.398 -9.084 1.00 42.59 104 PHE A N 1
ATOM 822 C CA . PHE A 1 104 ? 4.123 -22.009 -9.431 1.00 42.59 104 PHE A CA 1
ATOM 823 C C . PHE A 1 104 ? 5.267 -21.021 -9.140 1.00 42.59 104 PHE A C 1
ATOM 825 O O . PHE A 1 104 ? 5.529 -20.156 -9.965 1.00 42.59 104 PHE A O 1
ATOM 832 N N . LEU A 1 105 ? 5.977 -21.137 -8.011 1.00 41.00 105 LEU A N 1
ATOM 833 C CA . LEU A 1 105 ? 7.091 -20.231 -7.682 1.00 41.00 105 LEU A CA 1
ATOM 834 C C . LEU A 1 105 ? 8.339 -20.517 -8.530 1.00 41.00 105 LEU A C 1
ATOM 836 O O . LEU A 1 105 ? 8.969 -19.576 -9.009 1.00 41.00 105 LEU A O 1
ATOM 840 N N . SER A 1 106 ? 8.650 -21.796 -8.768 1.00 36.66 106 SER A N 1
ATOM 841 C CA . SER A 1 106 ? 9.741 -22.207 -9.666 1.00 36.66 106 SER A CA 1
ATOM 842 C C . SER A 1 106 ? 9.441 -21.814 -11.110 1.00 36.66 106 SER A C 1
ATOM 844 O O . SER A 1 106 ? 10.251 -21.138 -11.726 1.00 36.66 106 SER A O 1
ATOM 846 N N . ILE A 1 107 ? 8.234 -22.112 -11.601 1.00 42.91 107 ILE A N 1
ATOM 847 C CA . ILE A 1 107 ? 7.801 -21.823 -12.969 1.00 42.91 107 ILE A CA 1
ATOM 848 C C . ILE A 1 107 ? 7.551 -20.335 -13.174 1.00 42.91 107 ILE A C 1
ATOM 850 O O . ILE A 1 107 ? 7.706 -19.876 -14.282 1.00 42.91 107 ILE A O 1
ATOM 854 N N . PHE A 1 108 ? 7.215 -19.523 -12.170 1.00 41.94 108 PHE A N 1
ATOM 855 C CA . PHE A 1 108 ? 7.148 -18.067 -12.364 1.00 41.94 108 PHE A CA 1
ATOM 856 C C . PHE A 1 108 ? 8.555 -17.446 -12.476 1.00 41.94 108 PHE A C 1
ATOM 858 O O . PHE A 1 108 ? 8.777 -16.528 -13.268 1.00 41.94 108 PHE A O 1
ATOM 865 N N . VAL A 1 109 ? 9.538 -17.980 -11.740 1.00 40.75 109 VAL A N 1
ATOM 866 C CA . VAL A 1 109 ? 10.961 -17.602 -11.856 1.00 40.75 109 VAL A CA 1
ATOM 867 C C . VAL A 1 109 ? 11.588 -18.153 -13.149 1.00 40.75 109 VAL A C 1
ATOM 869 O O . VAL A 1 109 ? 12.374 -17.457 -13.800 1.00 40.75 109 VAL A O 1
ATOM 872 N N . GLU A 1 110 ? 11.192 -19.352 -13.570 1.00 38.16 110 GLU A N 1
ATOM 873 C CA . GLU A 1 110 ? 11.513 -19.931 -14.873 1.00 38.16 110 GLU A CA 1
ATOM 874 C C . GLU A 1 110 ? 10.725 -19.271 -15.993 1.00 38.16 110 GLU A C 1
ATOM 876 O O . GLU A 1 110 ? 11.299 -19.108 -17.036 1.00 38.16 110 GLU A O 1
ATOM 881 N N . PHE A 1 111 ? 9.498 -18.784 -15.831 1.00 40.41 111 PHE A N 1
ATOM 882 C CA . PHE A 1 111 ? 8.734 -18.050 -16.855 1.00 40.41 111 PHE A CA 1
ATOM 883 C C . PHE A 1 111 ? 9.464 -16.757 -17.206 1.00 40.41 111 PHE A C 1
ATOM 885 O O . PHE A 1 111 ? 9.662 -16.434 -18.371 1.00 40.41 111 PHE A O 1
ATOM 892 N N . MET A 1 112 ? 10.013 -16.101 -16.183 1.0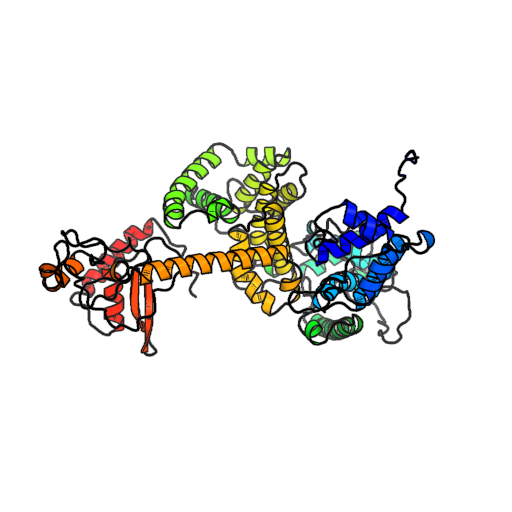0 41.97 112 MET A N 1
ATOM 893 C CA . MET A 1 112 ? 10.940 -14.981 -16.322 1.00 41.97 112 MET A CA 1
ATOM 894 C C . MET A 1 112 ? 12.321 -15.365 -16.906 1.00 41.97 112 MET A C 1
ATOM 896 O O . MET A 1 112 ? 13.134 -14.463 -17.137 1.00 41.97 112 MET A O 1
ATOM 900 N N . SER A 1 113 ? 12.594 -16.662 -17.107 1.00 35.38 113 SER A N 1
ATOM 901 C CA . SER A 1 113 ? 13.799 -17.247 -17.733 1.00 35.38 113 SER A CA 1
ATOM 902 C C . SER A 1 113 ? 13.515 -17.999 -19.062 1.00 35.38 113 SER A C 1
ATOM 904 O O . SER A 1 113 ? 14.414 -18.108 -19.885 1.00 35.38 113 SER A O 1
ATOM 906 N N . ILE A 1 114 ? 12.273 -18.443 -19.315 1.00 37.09 114 ILE A N 1
ATOM 907 C CA . ILE A 1 114 ? 11.704 -19.083 -20.521 1.00 37.09 114 ILE A CA 1
ATOM 908 C C . ILE A 1 114 ? 11.299 -18.006 -21.543 1.00 37.09 114 ILE A C 1
ATOM 910 O O . ILE A 1 114 ? 11.078 -18.303 -22.717 1.00 37.09 114 ILE A O 1
ATOM 914 N N . CYS A 1 115 ? 11.410 -16.725 -21.172 1.00 38.44 115 CYS A N 1
ATOM 915 C CA . CYS A 1 115 ? 11.678 -15.607 -22.087 1.00 38.44 115 CYS A CA 1
ATOM 916 C C . CYS A 1 115 ? 12.932 -15.796 -22.988 1.00 38.44 115 CYS A C 1
ATOM 918 O O . CYS A 1 115 ? 13.463 -14.832 -23.523 1.00 38.44 115 CYS A O 1
ATOM 920 N N . ALA A 1 116 ? 13.432 -17.017 -23.176 1.00 36.09 116 ALA A N 1
ATOM 921 C CA . ALA A 1 116 ? 14.322 -17.388 -24.265 1.00 36.09 116 ALA A CA 1
ATOM 922 C C . ALA A 1 116 ? 13.590 -17.470 -25.625 1.00 36.09 116 ALA A C 1
ATOM 924 O O . ALA A 1 116 ? 14.246 -17.391 -26.657 1.00 36.09 116 ALA A O 1
ATOM 925 N N . TYR A 1 117 ? 12.252 -17.597 -25.650 1.00 34.91 117 TYR A N 1
ATOM 926 C CA . TYR A 1 117 ? 11.462 -17.668 -26.897 1.00 34.91 117 TYR A CA 1
ATOM 927 C C . TYR A 1 117 ? 10.845 -16.329 -27.354 1.00 34.91 117 TYR A C 1
ATOM 929 O O . TYR A 1 117 ? 10.391 -16.214 -28.490 1.00 34.91 117 TYR A O 1
ATOM 937 N N . ILE A 1 118 ? 10.879 -15.297 -26.506 1.00 37.75 118 ILE A N 1
ATOM 938 C CA . ILE A 1 118 ? 10.687 -13.885 -26.869 1.00 37.75 118 ILE A CA 1
ATOM 939 C C . ILE A 1 118 ? 11.771 -13.118 -26.138 1.00 37.75 118 ILE A C 1
ATOM 941 O O . ILE A 1 118 ? 11.793 -13.149 -24.912 1.00 37.75 118 ILE A O 1
ATOM 945 N N . HIS A 1 119 ? 12.625 -12.393 -26.856 1.00 39.91 119 HIS A N 1
ATOM 946 C CA . HIS A 1 119 ? 13.624 -11.519 -26.243 1.00 39.91 119 HIS A CA 1
ATOM 947 C C . HIS A 1 119 ? 12.939 -10.366 -25.491 1.00 39.91 119 HIS A C 1
ATOM 949 O O . HIS A 1 119 ? 12.734 -9.279 -26.027 1.00 39.91 119 HIS A O 1
ATOM 955 N N . SER A 1 120 ? 12.534 -10.607 -24.245 1.00 41.78 120 SER A N 1
ATOM 956 C CA . SER A 1 120 ? 12.068 -9.572 -23.327 1.00 41.78 120 SER A CA 1
ATOM 957 C C . SER A 1 120 ? 13.275 -9.066 -22.544 1.00 41.78 120 SER A C 1
ATOM 959 O O . SER A 1 120 ? 13.606 -9.584 -21.472 1.00 41.78 120 SER A O 1
ATOM 961 N N . GLU A 1 121 ? 13.973 -8.081 -23.098 1.00 49.75 121 GLU A N 1
ATOM 962 C CA . GLU A 1 121 ? 15.016 -7.394 -22.345 1.00 49.75 121 GLU A CA 1
ATOM 963 C C . GLU A 1 121 ? 14.387 -6.581 -21.212 1.00 49.75 121 GLU A C 1
ATOM 965 O O . GLU A 1 121 ? 13.413 -5.849 -21.399 1.00 49.75 121 GLU A O 1
ATOM 970 N N . ARG A 1 122 ? 14.916 -6.757 -19.997 1.00 56.09 122 ARG A N 1
ATOM 971 C CA . ARG A 1 122 ? 14.423 -6.043 -18.819 1.00 56.09 122 ARG A CA 1
ATOM 972 C C . ARG A 1 122 ? 14.998 -4.638 -18.831 1.00 56.09 122 ARG A C 1
ATOM 974 O O . ARG A 1 122 ? 16.215 -4.478 -18.802 1.00 56.09 122 ARG A O 1
ATOM 981 N N . LEU A 1 123 ? 14.124 -3.639 -18.801 1.00 61.59 123 LEU A N 1
ATOM 982 C CA . LEU A 1 123 ? 14.546 -2.280 -18.497 1.00 61.59 123 LEU A CA 1
ATOM 983 C C . LEU A 1 123 ? 14.760 -2.137 -16.986 1.00 61.59 123 LEU A C 1
ATOM 985 O O . LEU A 1 123 ? 13.961 -2.674 -16.210 1.00 61.59 123 LEU A O 1
ATOM 989 N N . PRO A 1 124 ? 15.800 -1.415 -16.551 1.00 62.81 124 PRO A N 1
ATOM 990 C CA . PRO A 1 124 ? 16.860 -0.793 -17.350 1.00 62.81 124 PRO A CA 1
ATOM 991 C C . PRO A 1 124 ? 17.957 -1.807 -17.733 1.00 62.81 124 PRO A C 1
ATOM 993 O O . PRO A 1 124 ? 18.348 -2.655 -16.923 1.00 62.81 124 PRO A O 1
ATOM 996 N N . HIS A 1 125 ? 18.474 -1.730 -18.964 1.00 65.25 125 HIS A N 1
ATOM 997 C CA . HIS A 1 125 ? 19.407 -2.744 -19.481 1.00 65.25 125 HIS A CA 1
ATOM 998 C C . HIS A 1 125 ? 20.792 -2.622 -18.834 1.00 65.25 125 HIS A C 1
ATOM 1000 O O . HIS A 1 125 ? 21.323 -1.520 -18.675 1.00 65.25 125 HIS A O 1
ATOM 1006 N N . GLY A 1 126 ? 21.421 -3.747 -18.486 1.00 62.78 126 GLY A N 1
ATOM 1007 C CA . GLY A 1 126 ? 22.749 -3.772 -17.853 1.00 62.78 126 GLY A CA 1
ATOM 1008 C C . GLY A 1 126 ? 22.770 -3.412 -16.360 1.00 62.78 126 GLY A C 1
ATOM 1009 O O . GLY A 1 126 ? 23.847 -3.268 -15.780 1.00 62.78 126 GLY A O 1
ATOM 1010 N N . ILE A 1 127 ? 21.605 -3.288 -15.720 1.00 60.72 127 ILE A N 1
ATOM 1011 C CA . ILE A 1 127 ? 21.483 -3.068 -14.275 1.00 60.72 127 ILE A CA 1
ATOM 1012 C C . ILE A 1 127 ? 21.242 -4.408 -13.555 1.00 60.72 127 ILE A C 1
ATOM 1014 O O . ILE A 1 127 ? 20.573 -5.307 -14.068 1.00 60.72 127 ILE A O 1
ATOM 1018 N N . LYS A 1 128 ? 21.810 -4.574 -12.349 1.00 57.22 128 LYS A N 1
ATOM 1019 C CA . LYS A 1 128 ? 21.629 -5.790 -11.533 1.00 57.22 128 LYS A CA 1
ATOM 1020 C C . LYS A 1 128 ? 20.138 -6.033 -11.235 1.00 57.22 128 LYS A C 1
ATOM 1022 O O . LYS A 1 128 ? 19.389 -5.105 -10.960 1.00 57.22 128 LYS A O 1
ATOM 1027 N N . LYS A 1 129 ? 19.717 -7.305 -11.195 1.00 51.72 129 LYS A N 1
ATOM 1028 C CA . LYS A 1 129 ? 18.312 -7.723 -10.970 1.00 51.72 129 LYS A CA 1
ATOM 1029 C C . LYS A 1 129 ? 17.663 -7.176 -9.680 1.00 51.72 129 LYS A C 1
ATOM 1031 O O . LYS A 1 129 ? 16.443 -7.201 -9.569 1.00 51.72 129 LYS A O 1
ATOM 1036 N N . SER A 1 130 ? 18.442 -6.724 -8.697 1.00 45.72 130 SER A N 1
ATOM 1037 C CA . SER A 1 130 ? 17.942 -6.238 -7.404 1.00 45.72 130 SER A CA 1
ATOM 1038 C C . SER A 1 130 ? 17.429 -4.791 -7.421 1.00 45.72 130 SER A C 1
ATOM 1040 O O . SER A 1 130 ? 16.763 -4.394 -6.475 1.00 45.72 130 SER A O 1
ATOM 1042 N N . THR A 1 131 ? 17.712 -4.007 -8.466 1.00 50.94 131 THR A N 1
ATOM 1043 C CA . THR A 1 131 ? 17.443 -2.551 -8.520 1.00 50.94 131 THR A CA 1
ATOM 1044 C C . THR A 1 131 ? 16.311 -2.155 -9.476 1.00 50.94 131 THR A C 1
ATOM 1046 O O . THR A 1 131 ? 16.081 -0.975 -9.723 1.00 50.94 131 THR A O 1
ATOM 1049 N N . THR A 1 132 ? 15.555 -3.123 -10.002 1.00 50.12 132 THR A N 1
ATOM 1050 C CA . THR A 1 132 ? 14.532 -2.914 -11.050 1.00 50.12 132 THR A CA 1
ATOM 1051 C C . THR A 1 132 ? 13.395 -1.959 -10.662 1.00 50.12 132 THR A C 1
ATOM 1053 O O . THR A 1 132 ? 12.728 -1.426 -11.537 1.00 50.12 132 THR A O 1
ATOM 1056 N N . LEU A 1 133 ? 13.170 -1.708 -9.369 1.00 57.62 133 LEU A N 1
ATOM 1057 C CA . LEU A 1 133 ? 12.131 -0.781 -8.898 1.00 57.62 133 LEU A CA 1
ATOM 1058 C C . LEU A 1 133 ? 12.539 0.690 -8.961 1.00 57.62 133 LEU A C 1
ATOM 1060 O O . LEU A 1 133 ? 11.668 1.545 -8.821 1.00 57.62 133 LEU A O 1
ATOM 1064 N N . LEU A 1 134 ? 13.823 0.998 -9.177 1.00 62.91 134 LEU A N 1
ATOM 1065 C CA . LEU A 1 134 ? 14.285 2.374 -9.371 1.00 62.91 134 LEU A CA 1
ATOM 1066 C C . LEU A 1 134 ? 13.783 2.953 -10.690 1.00 62.91 134 LEU A C 1
ATOM 1068 O O . LEU A 1 134 ? 13.346 4.106 -10.736 1.00 62.91 134 LEU A O 1
ATOM 1072 N N . PHE A 1 135 ? 13.785 2.137 -11.740 1.00 73.56 135 PHE A N 1
ATOM 1073 C CA . PHE A 1 135 ? 13.331 2.540 -13.059 1.00 73.56 135 PHE A CA 1
ATOM 1074 C C . PHE A 1 135 ? 11.830 2.286 -13.207 1.00 73.56 135 PHE A C 1
ATOM 1076 O O . PHE A 1 135 ? 11.380 1.166 -13.438 1.00 73.56 135 PHE A O 1
ATOM 1083 N N . PHE A 1 136 ? 11.052 3.351 -13.058 1.00 80.50 136 PHE A N 1
ATOM 1084 C CA . PHE A 1 136 ? 9.609 3.336 -13.251 1.00 80.50 136 PHE A CA 1
ATOM 1085 C C . PHE A 1 136 ? 9.219 4.645 -13.954 1.00 80.50 136 PHE A C 1
ATOM 1087 O O . PHE A 1 136 ? 8.870 5.607 -13.271 1.00 80.50 136 PHE A O 1
ATOM 1094 N N . PRO A 1 137 ? 9.381 4.729 -15.290 1.00 82.88 137 PRO A N 1
ATOM 1095 C CA . PRO A 1 137 ? 9.137 5.968 -16.017 1.00 82.88 137 PRO A CA 1
ATOM 1096 C C . PRO A 1 137 ? 7.651 6.329 -15.969 1.00 82.88 137 PRO A C 1
ATOM 1098 O O . PRO A 1 137 ? 6.783 5.455 -16.043 1.00 82.88 137 PRO A O 1
ATOM 1101 N N . GLU A 1 138 ? 7.354 7.619 -15.863 1.00 80.88 138 GLU A N 1
ATOM 1102 C CA . GLU A 1 138 ? 5.990 8.159 -15.889 1.00 80.88 138 GLU A CA 1
ATOM 1103 C C . GLU A 1 138 ? 5.683 8.941 -17.172 1.00 80.88 138 GLU A C 1
ATOM 1105 O O . GLU A 1 138 ? 4.536 9.333 -17.393 1.00 80.88 138 GLU A O 1
ATOM 1110 N N . SER A 1 139 ? 6.679 9.111 -18.045 1.00 86.44 139 SER A N 1
ATOM 1111 C CA . SER A 1 139 ? 6.554 9.764 -19.348 1.00 86.44 139 SER A CA 1
ATOM 1112 C C . SER A 1 139 ? 7.309 9.018 -20.446 1.00 86.44 139 SER A C 1
ATOM 1114 O O . SER A 1 139 ? 8.217 8.219 -20.189 1.00 86.44 139 SER A O 1
ATOM 1116 N N . GLY A 1 140 ? 6.962 9.328 -21.698 1.00 88.06 140 GLY A N 1
ATOM 1117 C CA . GLY A 1 140 ? 7.710 8.841 -22.855 1.00 88.06 140 GLY A CA 1
ATOM 1118 C C . GLY A 1 140 ? 9.171 9.300 -22.835 1.00 88.06 140 GLY A C 1
ATOM 1119 O O . GLY A 1 140 ? 10.053 8.521 -23.186 1.00 88.06 140 GLY A O 1
ATOM 1120 N N . ALA A 1 141 ? 9.429 10.524 -22.361 1.00 89.81 141 ALA A N 1
ATOM 1121 C CA . ALA A 1 141 ? 10.771 11.094 -22.259 1.00 89.81 141 ALA A CA 1
ATOM 1122 C C . ALA A 1 141 ? 11.664 10.339 -21.264 1.00 89.81 141 ALA A C 1
ATOM 1124 O O . ALA A 1 141 ? 12.806 10.019 -21.584 1.00 89.81 141 ALA A O 1
ATOM 1125 N N . GLU A 1 142 ? 11.140 10.000 -20.083 1.00 87.69 142 GLU A N 1
ATOM 1126 C CA . GLU A 1 142 ? 11.875 9.217 -19.078 1.00 87.69 142 GLU A CA 1
ATOM 1127 C C . GLU A 1 142 ? 12.140 7.779 -19.544 1.00 87.69 142 GLU A C 1
ATOM 1129 O O . GLU A 1 142 ? 13.178 7.197 -19.230 1.00 87.69 142 GLU A O 1
ATOM 1134 N N . ALA A 1 143 ? 11.204 7.196 -20.300 1.00 88.62 143 ALA A N 1
ATOM 1135 C CA . ALA A 1 143 ? 11.329 5.837 -20.812 1.00 88.62 143 ALA A CA 1
ATOM 1136 C C . ALA A 1 143 ? 12.287 5.724 -22.010 1.00 88.62 143 ALA A C 1
ATOM 1138 O O . ALA A 1 143 ? 12.927 4.684 -22.182 1.00 88.62 143 ALA A O 1
ATOM 1139 N N . ALA A 1 144 ? 12.374 6.762 -22.848 1.00 90.94 144 ALA A N 1
ATOM 1140 C CA . ALA A 1 144 ? 13.014 6.698 -24.160 1.00 90.94 144 ALA A CA 1
ATOM 1141 C C . ALA A 1 144 ? 14.476 6.209 -24.158 1.00 90.94 144 ALA A C 1
ATOM 1143 O O . ALA A 1 144 ? 14.770 5.349 -24.990 1.00 90.94 144 ALA A O 1
ATOM 1144 N N . PRO A 1 145 ? 15.376 6.653 -23.254 1.00 89.69 145 PRO A N 1
ATOM 1145 C CA . PRO A 1 145 ? 16.765 6.185 -23.236 1.00 89.69 145 PRO A CA 1
ATOM 1146 C C . PRO A 1 145 ? 16.890 4.672 -23.046 1.00 89.69 145 PRO A C 1
ATOM 1148 O O . PRO A 1 145 ? 17.593 3.994 -23.795 1.00 89.69 145 PRO A O 1
ATOM 1151 N N . GLU A 1 146 ? 16.162 4.121 -22.076 1.00 86.19 146 GLU A N 1
ATOM 1152 C CA . GLU A 1 146 ? 16.206 2.691 -21.765 1.00 86.19 146 GLU A CA 1
ATOM 1153 C C . GLU A 1 146 ? 15.475 1.861 -22.824 1.00 86.19 146 GLU A C 1
ATOM 1155 O O . GLU A 1 146 ? 15.970 0.810 -23.228 1.00 86.19 146 GLU A O 1
ATOM 1160 N N . VAL A 1 147 ? 14.353 2.359 -23.357 1.00 85.06 147 VAL A N 1
ATOM 1161 C CA . VAL A 1 147 ? 13.655 1.722 -24.485 1.00 85.06 147 VAL A CA 1
ATOM 1162 C C . VAL A 1 147 ? 14.554 1.674 -25.722 1.00 85.06 147 VAL A C 1
ATOM 1164 O O . VAL A 1 147 ? 14.683 0.619 -26.339 1.00 85.06 147 VAL A O 1
ATOM 1167 N N . ALA A 1 148 ? 15.211 2.780 -26.079 1.00 86.00 148 ALA A N 1
ATOM 1168 C CA . ALA A 1 148 ? 16.122 2.835 -27.218 1.00 86.00 148 ALA A CA 1
ATOM 1169 C C . ALA A 1 148 ? 17.313 1.891 -27.028 1.00 86.00 148 ALA A C 1
ATOM 1171 O O . ALA A 1 148 ? 17.667 1.160 -27.952 1.00 86.00 148 ALA A O 1
ATOM 1172 N N . LYS A 1 149 ? 17.894 1.861 -25.823 1.00 81.25 149 LYS A N 1
ATOM 1173 C CA . LYS A 1 149 ? 18.988 0.955 -25.467 1.00 81.25 149 LYS A CA 1
ATOM 1174 C C . LYS A 1 149 ? 18.587 -0.509 -25.629 1.00 81.25 149 LYS A C 1
ATOM 1176 O O . LYS A 1 149 ? 19.315 -1.242 -26.290 1.00 81.25 149 LYS A O 1
ATOM 1181 N N . ALA A 1 150 ? 17.438 -0.911 -25.086 1.00 76.94 150 ALA A N 1
ATOM 1182 C CA . ALA A 1 150 ? 16.947 -2.279 -25.231 1.00 76.94 150 ALA A CA 1
ATOM 1183 C C . ALA A 1 150 ? 16.665 -2.631 -26.693 1.00 76.94 150 ALA A C 1
ATOM 1185 O O . ALA A 1 150 ? 17.067 -3.691 -27.161 1.00 76.94 150 ALA A O 1
ATOM 1186 N N . LEU A 1 151 ? 16.057 -1.712 -27.452 1.00 76.75 151 LEU A N 1
ATOM 1187 C CA . LEU A 1 151 ? 15.822 -1.907 -28.881 1.00 76.75 151 LEU A CA 1
ATOM 1188 C C . LEU A 1 151 ? 17.146 -2.119 -29.636 1.00 76.75 151 LEU A C 1
ATOM 1190 O O . LEU A 1 151 ? 17.313 -3.126 -30.324 1.00 76.75 151 LEU A O 1
ATOM 1194 N N . ILE A 1 152 ? 18.126 -1.234 -29.452 1.00 74.56 152 ILE A N 1
ATOM 1195 C CA . ILE A 1 152 ? 19.458 -1.350 -30.070 1.00 74.56 152 ILE A CA 1
ATOM 1196 C C . ILE A 1 152 ? 20.140 -2.666 -29.708 1.00 74.56 152 ILE A C 1
ATOM 1198 O O . ILE A 1 152 ? 20.855 -3.209 -30.540 1.00 74.56 152 ILE A O 1
ATOM 1202 N N . HIS A 1 153 ? 19.923 -3.184 -28.505 1.00 67.12 153 HIS A N 1
ATOM 1203 C CA . HIS A 1 153 ? 20.496 -4.451 -28.076 1.00 67.12 153 HIS A CA 1
ATOM 1204 C C . HIS A 1 153 ? 19.766 -5.657 -28.708 1.00 67.12 153 HIS A C 1
ATOM 1206 O O . HIS A 1 153 ? 20.403 -6.588 -29.192 1.00 67.12 153 HIS A O 1
ATOM 1212 N N . THR A 1 154 ? 18.434 -5.606 -28.831 1.00 64.56 154 THR A N 1
ATOM 1213 C CA . THR A 1 154 ? 17.627 -6.662 -29.480 1.00 64.56 154 THR A CA 1
ATOM 1214 C C . THR A 1 154 ? 17.880 -6.851 -30.979 1.00 64.56 154 THR A C 1
ATOM 1216 O O . THR A 1 154 ? 17.802 -7.977 -31.477 1.00 64.56 154 THR A O 1
ATOM 1219 N N . PHE A 1 155 ? 18.112 -5.767 -31.731 1.00 59.44 155 PHE A N 1
ATOM 1220 C CA . PHE A 1 155 ? 18.122 -5.806 -33.202 1.00 59.44 155 PHE A CA 1
ATOM 1221 C C . PHE A 1 155 ? 19.338 -6.539 -33.819 1.00 59.44 155 PHE A C 1
ATOM 1223 O O . PHE A 1 155 ? 19.126 -7.346 -34.729 1.00 59.44 155 PHE A O 1
ATOM 1230 N N . PRO A 1 156 ? 20.590 -6.317 -33.370 1.00 54.06 156 PRO A N 1
ATOM 1231 C CA . PRO A 1 156 ? 21.774 -7.028 -33.859 1.00 54.06 156 PRO A CA 1
ATOM 1232 C C . PRO A 1 156 ? 21.761 -8.523 -33.513 1.00 54.06 156 PRO A C 1
ATOM 1234 O O . PRO A 1 156 ? 22.152 -9.347 -34.340 1.00 54.06 156 PRO A O 1
ATOM 1237 N N . ASP A 1 157 ? 21.228 -8.883 -32.342 1.00 49.00 157 ASP A N 1
ATOM 1238 C CA . ASP A 1 157 ? 21.218 -10.262 -31.833 1.00 49.00 157 ASP A CA 1
ATOM 1239 C C . ASP A 1 157 ? 20.057 -11.114 -32.387 1.00 49.00 157 ASP A C 1
ATOM 1241 O O . ASP A 1 157 ? 19.900 -12.287 -32.030 1.00 49.00 157 ASP A O 1
ATOM 1245 N N . SER A 1 158 ? 19.269 -10.560 -33.322 1.00 47.88 158 SER A N 1
ATOM 1246 C CA . SER A 1 158 ? 18.177 -11.247 -34.029 1.00 47.88 158 SER A CA 1
ATOM 1247 C C . SER A 1 158 ? 17.162 -11.918 -33.096 1.00 47.88 158 SER A C 1
ATOM 1249 O O . SER A 1 158 ? 16.772 -13.054 -33.365 1.00 47.88 158 SER A O 1
ATOM 1251 N N . PHE A 1 159 ? 16.761 -11.270 -31.994 1.00 49.94 159 PHE A N 1
ATOM 1252 C CA . PHE A 1 159 ? 15.894 -11.908 -30.987 1.00 49.94 159 PHE A CA 1
ATOM 1253 C C . PHE A 1 159 ? 16.408 -13.306 -30.555 1.00 49.94 159 PHE A C 1
ATOM 1255 O O . PHE A 1 159 ? 15.623 -14.235 -30.389 1.00 49.94 159 PHE A O 1
ATOM 1262 N N . GLY A 1 160 ? 17.731 -13.477 -30.418 1.00 43.47 160 GLY A N 1
ATOM 1263 C CA . GLY A 1 160 ? 18.345 -14.714 -29.933 1.00 43.47 160 GLY A CA 1
ATOM 1264 C C . GLY A 1 160 ? 18.538 -15.792 -31.004 1.00 43.47 160 GLY A C 1
ATOM 1265 O O . GLY A 1 160 ? 17.913 -16.852 -30.962 1.00 43.47 160 GLY A O 1
ATOM 1266 N N . ARG A 1 161 ? 19.488 -15.602 -31.933 1.00 44.47 161 ARG A N 1
ATOM 1267 C CA . ARG A 1 161 ? 20.017 -16.717 -32.749 1.00 44.47 161 ARG A CA 1
ATOM 1268 C C . ARG A 1 161 ? 20.821 -17.707 -31.895 1.00 44.47 161 ARG A C 1
ATOM 1270 O O . ARG A 1 161 ? 22.041 -17.788 -31.982 1.00 44.47 161 ARG A O 1
ATOM 1277 N N . SER A 1 162 ? 20.113 -18.557 -31.165 1.00 37.56 162 SER A N 1
ATOM 1278 C CA . SER A 1 162 ? 20.596 -19.870 -30.749 1.00 37.56 162 SER A CA 1
ATOM 1279 C C . SER A 1 162 ? 19.470 -20.893 -30.906 1.00 37.56 162 SER A C 1
ATOM 1281 O O . SER A 1 162 ? 18.766 -21.212 -29.956 1.00 37.56 162 SER A O 1
ATOM 1283 N N . GLY A 1 163 ? 19.299 -21.403 -32.129 1.00 41.38 163 GLY A N 1
ATOM 1284 C CA . GLY A 1 163 ? 18.433 -22.552 -32.411 1.00 41.38 163 GLY A CA 1
ATOM 1285 C C . GLY A 1 163 ? 17.321 -22.230 -33.401 1.00 41.38 163 GLY A C 1
ATOM 1286 O O . GLY A 1 163 ? 16.356 -21.549 -33.084 1.00 41.38 163 GLY A O 1
ATOM 1287 N N . ARG A 1 164 ? 17.448 -22.726 -34.634 1.00 39.31 164 ARG A N 1
ATOM 1288 C CA . ARG A 1 164 ? 16.395 -22.620 -35.650 1.00 39.31 164 ARG A CA 1
ATOM 1289 C C . ARG A 1 164 ? 15.170 -23.415 -35.188 1.00 39.31 164 ARG A C 1
ATOM 1291 O O . ARG A 1 164 ? 15.207 -24.639 -35.243 1.00 39.31 164 ARG A O 1
ATOM 1298 N N . ASN A 1 165 ? 14.086 -22.736 -34.820 1.00 39.12 165 ASN A N 1
ATOM 1299 C CA . ASN A 1 165 ? 12.751 -23.325 -34.869 1.00 39.12 165 ASN A CA 1
ATOM 1300 C C . ASN A 1 165 ? 12.066 -22.845 -36.167 1.00 39.12 165 ASN A C 1
ATOM 1302 O O . ASN A 1 165 ? 11.806 -21.648 -36.299 1.00 39.12 165 ASN A O 1
ATOM 1306 N N . PRO A 1 166 ? 11.802 -23.723 -37.153 1.00 39.53 166 PRO A N 1
ATOM 1307 C CA . PRO A 1 166 ? 11.205 -23.346 -38.440 1.00 39.53 166 PRO A CA 1
ATOM 1308 C C . PRO A 1 166 ? 9.756 -22.827 -38.343 1.00 39.53 166 PRO A C 1
ATOM 1310 O O . PRO A 1 166 ? 9.190 -22.435 -39.359 1.00 39.53 166 PRO A O 1
ATOM 1313 N N . ALA A 1 167 ? 9.160 -22.802 -37.146 1.00 39.19 167 ALA A N 1
ATOM 1314 C CA . ALA A 1 167 ? 7.818 -22.280 -36.897 1.00 39.19 167 ALA A CA 1
ATOM 1315 C C . ALA A 1 167 ? 7.744 -20.754 -36.679 1.00 39.19 167 ALA A C 1
ATOM 1317 O O . ALA A 1 167 ? 6.641 -20.211 -36.647 1.00 39.19 167 ALA A O 1
ATOM 1318 N N . VAL A 1 168 ? 8.872 -20.046 -36.527 1.00 39.41 168 VAL A N 1
ATOM 1319 C CA . VAL A 1 168 ? 8.860 -18.581 -36.354 1.00 39.41 168 VAL A CA 1
ATOM 1320 C C . VAL A 1 168 ? 8.883 -17.907 -37.732 1.00 39.41 168 VAL A C 1
ATOM 1322 O O . VAL A 1 168 ? 9.841 -18.116 -38.484 1.00 39.41 168 VAL A O 1
ATOM 1325 N N . PRO A 1 169 ? 7.864 -17.104 -38.100 1.00 37.88 169 PRO A N 1
ATOM 1326 C CA . PRO A 1 169 ? 7.826 -16.436 -39.393 1.00 37.88 169 PRO A CA 1
ATOM 1327 C C . PRO A 1 169 ? 9.055 -15.548 -39.592 1.00 37.88 169 PRO A C 1
ATOM 1329 O O . PRO A 1 169 ? 9.380 -14.705 -38.756 1.00 37.88 169 PRO A O 1
ATOM 1332 N N . HIS A 1 170 ? 9.726 -15.716 -40.730 1.00 40.12 170 HIS A N 1
ATOM 1333 C CA . HIS A 1 170 ? 10.750 -14.790 -41.197 1.00 40.12 170 HIS A CA 1
ATOM 1334 C C . HIS A 1 170 ? 10.107 -13.402 -41.305 1.00 40.12 170 HIS A C 1
ATOM 1336 O O . HIS A 1 170 ? 9.162 -13.260 -42.074 1.00 40.12 170 HIS A O 1
ATOM 1342 N N . VAL A 1 171 ? 10.576 -12.395 -40.560 1.00 44.81 171 VAL A N 1
ATOM 1343 C CA . VAL A 1 171 ? 10.070 -11.016 -40.686 1.00 44.81 171 VAL A CA 1
ATOM 1344 C C . VAL A 1 171 ? 10.900 -10.307 -41.759 1.00 44.81 171 VAL A C 1
ATOM 1346 O O . VAL A 1 171 ? 12.049 -9.954 -41.485 1.00 44.81 171 VAL A O 1
ATOM 1349 N N . PRO A 1 172 ? 10.421 -10.153 -43.008 1.00 38.25 172 PRO A N 1
ATOM 1350 C CA . PRO A 1 172 ? 11.220 -9.588 -44.082 1.00 38.25 172 PRO A CA 1
ATOM 1351 C C . PRO A 1 172 ? 10.875 -8.102 -44.236 1.00 38.25 172 PRO A C 1
ATOM 1353 O O . PRO A 1 172 ? 9.730 -7.748 -44.505 1.00 38.25 172 PRO A O 1
ATOM 1356 N N . GLY A 1 173 ? 11.871 -7.227 -44.114 1.00 44.44 173 GLY A N 1
ATOM 1357 C CA . GLY A 1 173 ? 11.744 -5.805 -44.451 1.00 44.44 173 GLY A CA 1
ATOM 1358 C C . GLY A 1 173 ? 12.103 -4.856 -43.306 1.00 44.44 173 GLY A C 1
ATOM 1359 O O . GLY A 1 173 ? 12.314 -5.300 -42.176 1.00 44.44 173 GLY A O 1
ATOM 1360 N N . PRO A 1 174 ? 12.219 -3.545 -43.589 1.00 49.28 174 PRO A N 1
ATOM 1361 C CA . PRO A 1 174 ? 12.529 -2.557 -42.567 1.00 49.28 174 PRO A CA 1
ATOM 1362 C C . PRO A 1 174 ? 11.428 -2.561 -41.501 1.00 49.28 174 PRO A C 1
ATOM 1364 O O . PRO A 1 174 ? 10.261 -2.269 -41.776 1.00 49.28 174 PRO A O 1
ATOM 1367 N N . LEU A 1 175 ? 11.807 -2.932 -40.278 1.00 59.34 175 LEU A N 1
ATOM 1368 C CA . LEU A 1 175 ? 10.915 -2.991 -39.127 1.00 59.34 175 LEU A CA 1
ATOM 1369 C C . LEU A 1 175 ? 10.442 -1.572 -38.800 1.00 59.34 175 LEU A C 1
ATOM 1371 O O . LEU A 1 175 ? 11.206 -0.739 -38.320 1.00 59.34 175 LEU A O 1
ATOM 1375 N N . THR A 1 176 ? 9.174 -1.284 -39.094 1.00 67.75 176 THR A N 1
ATOM 1376 C CA . THR A 1 176 ? 8.555 -0.014 -38.707 1.00 67.75 176 THR A CA 1
ATOM 1377 C C . THR A 1 176 ? 8.133 -0.113 -37.246 1.00 67.75 176 THR A C 1
ATOM 1379 O O . THR A 1 176 ? 7.133 -0.756 -36.927 1.00 67.75 176 THR A O 1
ATOM 1382 N N . LEU A 1 177 ? 8.899 0.515 -36.355 1.00 77.06 177 LEU A N 1
ATOM 1383 C CA . LEU A 1 177 ? 8.571 0.594 -34.932 1.00 77.06 177 LEU A CA 1
ATOM 1384 C C . LEU A 1 177 ? 7.311 1.441 -34.718 1.00 77.06 177 LEU A C 1
ATOM 1386 O O . LEU A 1 177 ? 7.152 2.499 -35.332 1.00 77.06 177 LEU A O 1
ATOM 1390 N N . SER A 1 178 ? 6.411 0.988 -33.842 1.00 77.31 178 SER A N 1
ATOM 1391 C CA . SER A 1 178 ? 5.193 1.733 -33.514 1.00 77.31 178 SER A CA 1
ATOM 1392 C C . SER A 1 178 ? 4.735 1.554 -32.066 1.00 77.31 178 SER A C 1
ATOM 1394 O O . SER A 1 178 ? 5.060 0.553 -31.436 1.00 77.31 178 SER A O 1
ATOM 1396 N N . THR A 1 179 ? 4.004 2.540 -31.541 1.00 83.06 179 THR A N 1
ATOM 1397 C CA . THR A 1 179 ? 3.402 2.542 -30.193 1.00 83.06 179 THR A CA 1
ATOM 1398 C C . THR A 1 179 ? 2.075 3.322 -30.180 1.00 83.06 179 THR A C 1
ATOM 1400 O O . THR A 1 179 ? 1.795 4.105 -31.093 1.00 83.06 179 THR A O 1
ATOM 1403 N N . GLU A 1 180 ? 1.216 3.084 -29.184 1.00 80.88 180 GLU A N 1
ATOM 1404 C CA . GLU A 1 180 ? -0.016 3.861 -28.978 1.00 80.88 180 GLU A CA 1
ATOM 1405 C C . GLU A 1 180 ? 0.287 5.222 -28.342 1.00 80.88 180 GLU A C 1
ATOM 1407 O O . GLU A 1 180 ? -0.469 6.181 -28.529 1.00 80.88 180 GLU A O 1
ATOM 1412 N N . ASP A 1 181 ? 1.416 5.329 -27.634 1.00 86.25 181 ASP A N 1
ATOM 1413 C CA . ASP A 1 181 ? 1.819 6.544 -26.943 1.00 86.25 181 ASP A CA 1
ATOM 1414 C C . ASP A 1 181 ? 2.608 7.480 -27.871 1.00 86.25 181 ASP A C 1
ATOM 1416 O O . ASP A 1 181 ? 3.755 7.231 -28.253 1.00 86.25 181 ASP A O 1
ATOM 1420 N N . ARG A 1 182 ? 1.976 8.601 -28.237 1.00 88.50 182 ARG A N 1
ATOM 1421 C CA . ARG A 1 182 ? 2.560 9.595 -29.148 1.00 88.50 182 ARG A CA 1
ATOM 1422 C C . ARG A 1 182 ? 3.856 10.203 -28.620 1.00 88.50 182 ARG A C 1
ATOM 1424 O O . ARG A 1 182 ? 4.748 10.492 -29.411 1.00 88.50 182 ARG A O 1
ATOM 1431 N N . GLU A 1 183 ? 3.937 10.451 -27.319 1.00 90.00 183 GLU A N 1
ATOM 1432 C CA . GLU A 1 183 ? 5.119 11.054 -26.709 1.00 90.00 183 GLU A CA 1
ATOM 1433 C C . GLU A 1 183 ? 6.279 10.064 -26.737 1.00 90.00 183 GLU A C 1
ATOM 1435 O O . GLU A 1 183 ? 7.349 10.403 -27.228 1.00 90.00 183 GLU A O 1
ATOM 1440 N N . LEU A 1 184 ? 6.043 8.816 -26.328 1.00 90.38 184 LEU A N 1
ATOM 1441 C CA . LEU A 1 184 ? 7.052 7.763 -26.377 1.00 90.38 184 LEU A CA 1
ATOM 1442 C C . LEU A 1 184 ? 7.602 7.571 -27.797 1.00 90.38 184 LEU A C 1
ATOM 1444 O O . LEU A 1 184 ? 8.813 7.476 -27.969 1.00 90.38 184 LEU A O 1
ATOM 1448 N N . ALA A 1 185 ? 6.740 7.571 -28.820 1.00 89.81 185 ALA A N 1
ATOM 1449 C CA . ALA A 1 185 ? 7.180 7.490 -30.214 1.00 89.81 185 ALA A CA 1
ATOM 1450 C C . ALA A 1 185 ? 8.151 8.628 -30.579 1.00 89.81 185 ALA A C 1
ATOM 1452 O O . ALA A 1 185 ? 9.215 8.392 -31.156 1.00 89.81 185 ALA A O 1
ATOM 1453 N N . VAL A 1 186 ? 7.800 9.866 -30.222 1.00 92.75 186 VAL A N 1
ATOM 1454 C CA . VAL A 1 186 ? 8.617 11.053 -30.505 1.00 92.75 186 VAL A CA 1
ATOM 1455 C C . VAL A 1 186 ? 9.941 11.005 -29.746 1.00 92.75 186 VAL A C 1
ATOM 1457 O O . VAL A 1 186 ? 10.989 11.245 -30.343 1.00 92.75 186 VAL A O 1
ATOM 1460 N N . GLU A 1 187 ? 9.912 10.683 -28.457 1.00 94.81 187 GLU A N 1
ATOM 1461 C CA . GLU A 1 187 ? 11.101 10.704 -27.604 1.00 94.81 187 GLU A CA 1
ATOM 1462 C C . GLU A 1 187 ? 12.071 9.565 -27.939 1.00 94.81 187 GLU A C 1
ATOM 1464 O O . GLU A 1 187 ? 13.270 9.807 -28.049 1.00 94.81 187 GLU A O 1
ATOM 1469 N N . VAL A 1 188 ? 11.582 8.358 -28.247 1.00 91.62 188 VAL A N 1
ATOM 1470 C CA . VAL A 1 188 ? 12.441 7.267 -28.748 1.00 91.62 188 VAL A CA 1
ATOM 1471 C C . VAL A 1 188 ? 13.049 7.628 -30.108 1.00 91.62 188 VAL A C 1
ATOM 1473 O O . VAL A 1 188 ? 14.227 7.370 -30.346 1.00 91.62 188 VAL A O 1
ATOM 1476 N N . SER A 1 189 ? 12.290 8.289 -30.989 1.00 91.25 189 SER A N 1
ATOM 1477 C CA . SER A 1 189 ? 12.808 8.761 -32.284 1.00 91.25 189 SER A CA 1
ATOM 1478 C C . SER A 1 189 ? 13.932 9.791 -32.117 1.00 91.25 189 SER A C 1
ATOM 1480 O O . SER A 1 189 ? 14.938 9.745 -32.828 1.00 91.25 189 SER A O 1
ATOM 1482 N N . LYS A 1 190 ? 13.780 10.733 -31.175 1.00 93.69 190 LYS A N 1
ATOM 1483 C CA . LYS A 1 190 ? 14.832 11.701 -30.820 1.00 93.69 190 LYS A CA 1
ATOM 1484 C C . LYS A 1 190 ? 16.058 10.996 -30.251 1.00 93.69 190 LYS A C 1
ATOM 1486 O O . LYS A 1 190 ? 17.177 11.330 -30.634 1.00 93.69 190 LYS A O 1
ATOM 1491 N N . GLU A 1 191 ? 15.844 10.013 -29.387 1.00 93.94 191 GLU A N 1
ATOM 1492 C CA . GLU A 1 191 ? 16.920 9.262 -28.755 1.00 93.94 191 GLU A CA 1
ATOM 1493 C C . GLU A 1 191 ? 17.726 8.443 -29.772 1.00 93.94 191 GLU A C 1
ATOM 1495 O O . GLU A 1 191 ? 18.953 8.486 -29.761 1.00 93.94 191 GLU A O 1
ATOM 1500 N N . PHE A 1 192 ? 17.074 7.793 -30.739 1.00 90.69 192 PHE A N 1
ATOM 1501 C CA . PHE A 1 192 ? 17.773 7.128 -31.843 1.00 90.69 192 PHE A CA 1
ATOM 1502 C C . PHE A 1 192 ? 18.622 8.085 -32.678 1.00 90.69 192 PHE A C 1
ATOM 1504 O O . PHE A 1 192 ? 19.772 7.765 -32.990 1.00 90.69 192 PHE A O 1
ATOM 1511 N N . LYS A 1 193 ? 18.103 9.281 -32.989 1.00 90.31 193 LYS A N 1
ATOM 1512 C CA . LYS A 1 193 ? 18.888 10.320 -33.674 1.00 90.31 193 LYS A CA 1
ATOM 1513 C C . LYS A 1 193 ? 20.099 10.739 -32.844 1.00 90.31 193 LYS A C 1
ATOM 1515 O O . LYS A 1 193 ? 21.195 10.848 -33.385 1.00 90.31 193 LYS A O 1
ATOM 1520 N N . ARG A 1 194 ? 19.919 10.929 -31.532 1.00 93.38 194 ARG A N 1
ATOM 1521 C CA . ARG A 1 194 ? 20.998 11.273 -30.593 1.00 93.38 194 ARG A CA 1
ATOM 1522 C C . ARG A 1 194 ? 22.083 10.194 -30.543 1.00 93.38 194 ARG A C 1
ATOM 1524 O O . ARG A 1 194 ? 23.260 10.524 -30.448 1.00 93.38 194 ARG A O 1
ATOM 1531 N N . LEU A 1 195 ? 21.689 8.924 -30.624 1.00 88.19 195 LEU A N 1
ATOM 1532 C CA . LEU A 1 195 ? 22.585 7.765 -30.635 1.00 88.19 195 LEU A CA 1
ATOM 1533 C C . LEU A 1 195 ? 23.217 7.484 -32.014 1.00 88.19 195 LEU A C 1
ATOM 1535 O O . LEU A 1 195 ? 24.011 6.555 -32.131 1.00 88.19 195 LEU A O 1
ATOM 1539 N N . GLY A 1 196 ? 22.899 8.273 -33.049 1.00 85.44 196 GLY A N 1
ATOM 1540 C CA . GLY A 1 196 ? 23.488 8.139 -34.386 1.00 85.44 196 GLY A CA 1
ATOM 1541 C C . GLY A 1 196 ? 22.942 6.968 -35.209 1.00 85.44 196 GLY A C 1
ATOM 1542 O O . GLY A 1 196 ? 23.613 6.492 -36.125 1.00 85.44 196 GLY A O 1
ATOM 1543 N N . ILE A 1 197 ? 21.739 6.482 -34.893 1.00 81.69 197 ILE A N 1
ATOM 1544 C CA . ILE A 1 197 ? 21.060 5.444 -35.678 1.00 81.69 197 ILE A CA 1
ATOM 1545 C C . ILE A 1 197 ? 20.683 5.999 -37.064 1.00 81.69 197 ILE A C 1
ATOM 1547 O O . ILE A 1 197 ? 20.392 7.188 -37.216 1.00 81.69 197 ILE A O 1
ATOM 1551 N N . ARG A 1 198 ? 20.692 5.137 -38.094 1.00 75.19 198 ARG A N 1
ATOM 1552 C CA . ARG A 1 198 ? 20.322 5.517 -39.470 1.00 75.19 198 ARG A CA 1
ATOM 1553 C C . ARG A 1 198 ? 18.927 6.135 -39.518 1.00 75.19 198 ARG A C 1
ATOM 1555 O O . ARG A 1 198 ? 17.990 5.604 -38.924 1.00 75.19 198 ARG A O 1
ATOM 1562 N N . GLU A 1 199 ? 18.787 7.216 -40.281 1.00 77.19 199 GLU A N 1
ATOM 1563 C CA . GLU A 1 199 ? 17.574 8.037 -40.324 1.00 77.19 199 GLU A CA 1
ATOM 1564 C C . GLU A 1 199 ? 16.311 7.237 -40.679 1.00 77.19 199 GLU A C 1
ATOM 1566 O O . GLU A 1 199 ? 15.265 7.452 -40.064 1.00 77.19 199 GLU A O 1
ATOM 1571 N N . GLU A 1 200 ? 16.413 6.252 -41.578 1.00 72.88 200 GLU A N 1
ATOM 1572 C CA . GLU A 1 200 ? 15.291 5.377 -41.943 1.00 72.88 200 GLU A CA 1
ATOM 1573 C C . GLU A 1 200 ? 14.728 4.533 -40.779 1.00 72.88 200 GLU A C 1
ATOM 1575 O O . GLU A 1 200 ? 13.567 4.129 -40.826 1.00 72.88 200 GLU A O 1
ATOM 1580 N N . LEU A 1 201 ? 15.524 4.280 -39.733 1.00 71.38 201 LEU A N 1
ATOM 1581 C CA . LEU A 1 201 ? 15.144 3.495 -38.550 1.00 71.38 201 LEU A CA 1
ATOM 1582 C C . LEU A 1 201 ? 14.758 4.379 -37.356 1.00 71.38 201 LEU A C 1
ATOM 1584 O O . LEU A 1 201 ? 14.171 3.895 -36.391 1.00 71.38 201 LEU A O 1
ATOM 1588 N N . CYS A 1 202 ? 15.047 5.679 -37.427 1.00 79.62 202 CYS A N 1
ATOM 1589 C CA . CYS A 1 202 ? 14.749 6.637 -36.366 1.00 79.62 202 CYS A CA 1
ATOM 1590 C C . CYS A 1 202 ? 13.269 7.034 -36.296 1.00 79.62 202 CYS A C 1
ATOM 1592 O O . CYS A 1 202 ? 12.893 7.764 -35.386 1.00 79.62 202 CYS A O 1
ATOM 1594 N N . ASN A 1 203 ? 12.431 6.626 -37.254 1.00 81.44 203 ASN A N 1
ATOM 1595 C CA . ASN A 1 203 ? 11.035 7.054 -37.325 1.00 81.44 203 ASN A CA 1
ATOM 1596 C C . ASN A 1 203 ? 10.091 6.049 -36.644 1.00 81.44 203 ASN A C 1
ATOM 1598 O O . ASN A 1 203 ? 9.585 5.124 -37.285 1.00 81.44 203 ASN A O 1
ATOM 1602 N N . VAL A 1 204 ? 9.833 6.251 -35.348 1.00 85.06 204 VAL A N 1
ATOM 1603 C CA . VAL A 1 204 ? 8.843 5.478 -34.584 1.00 85.06 204 VAL A CA 1
ATOM 1604 C C . VAL A 1 204 ? 7.452 6.090 -34.774 1.00 85.06 204 VAL A C 1
ATOM 1606 O O . VAL A 1 204 ? 7.240 7.278 -34.535 1.00 85.06 204 VAL A O 1
ATOM 1609 N N . ARG A 1 205 ? 6.471 5.281 -35.190 1.00 82.81 205 ARG A N 1
ATOM 1610 C CA . ARG A 1 205 ? 5.105 5.748 -35.484 1.00 82.81 205 ARG A CA 1
ATOM 1611 C C . ARG A 1 205 ? 4.178 5.659 -34.273 1.00 82.81 205 ARG A C 1
ATOM 1613 O O . ARG A 1 205 ? 4.132 4.640 -33.593 1.00 82.81 205 ARG A O 1
ATOM 1620 N N . ALA A 1 206 ? 3.340 6.673 -34.080 1.00 83.81 206 ALA A N 1
ATOM 1621 C CA . ALA A 1 206 ? 2.212 6.609 -33.151 1.00 83.81 206 ALA A CA 1
ATOM 1622 C C . ALA A 1 206 ? 0.936 6.169 -33.896 1.00 83.81 206 ALA A C 1
ATOM 1624 O O . ALA A 1 206 ? 0.479 6.883 -34.789 1.00 83.81 206 ALA A O 1
ATOM 1625 N N . THR A 1 207 ? 0.361 4.999 -33.590 1.00 75.69 207 THR A N 1
ATOM 1626 C CA . THR A 1 207 ? -0.813 4.478 -34.328 1.00 75.69 207 THR A CA 1
ATOM 1627 C C . THR A 1 207 ? -1.630 3.467 -33.526 1.00 75.69 207 THR A C 1
ATOM 1629 O O . THR A 1 207 ? -1.127 2.406 -33.200 1.00 75.69 207 THR A O 1
ATOM 1632 N N . LYS A 1 208 ? -2.944 3.677 -33.381 1.00 69.25 208 LYS A N 1
ATOM 1633 C CA . LYS A 1 208 ? -3.855 2.665 -32.801 1.00 69.25 208 LYS A CA 1
ATOM 1634 C C . LYS A 1 208 ? -4.207 1.523 -33.766 1.00 69.25 208 LYS A C 1
ATOM 1636 O O . LYS A 1 208 ? -4.522 0.414 -33.352 1.00 69.25 208 LYS A O 1
ATOM 1641 N N . THR A 1 209 ? -4.194 1.782 -35.073 1.00 61.94 209 THR A N 1
ATOM 1642 C CA . THR A 1 209 ? -4.729 0.862 -36.092 1.00 61.94 209 THR A CA 1
ATOM 1643 C C . THR A 1 209 ? -3.806 -0.327 -36.341 1.00 61.94 209 THR A C 1
ATOM 1645 O O . THR A 1 209 ? -4.252 -1.468 -36.303 1.00 61.94 209 THR A O 1
ATOM 1648 N N . HIS A 1 210 ? -2.511 -0.068 -36.549 1.00 59.00 210 HIS A N 1
ATOM 1649 C CA . HIS A 1 210 ? -1.501 -1.122 -36.705 1.00 59.00 210 HIS A CA 1
ATOM 1650 C C . HIS A 1 210 ? -1.264 -1.920 -35.417 1.00 59.00 210 HIS A C 1
ATOM 1652 O O . HIS A 1 210 ? -0.867 -3.081 -35.490 1.00 59.00 210 HIS A O 1
ATOM 1658 N N . ILE A 1 211 ? -1.565 -1.328 -34.258 1.00 63.28 211 ILE A N 1
ATOM 1659 C CA . ILE A 1 211 ? -1.366 -1.974 -32.963 1.00 63.28 211 ILE A CA 1
ATOM 1660 C C . ILE A 1 211 ? -2.398 -3.057 -32.714 1.00 63.28 211 ILE A C 1
ATOM 1662 O O . ILE A 1 211 ? -1.998 -4.140 -32.336 1.00 63.28 211 ILE A O 1
ATOM 1666 N N . LYS A 1 212 ? -3.663 -2.893 -33.114 1.00 65.50 212 LYS A N 1
ATOM 1667 C CA . LYS A 1 212 ? -4.634 -4.004 -33.049 1.00 65.50 212 LYS A CA 1
ATOM 1668 C C . LYS A 1 212 ? -4.171 -5.264 -33.791 1.00 65.50 212 LYS A C 1
ATOM 1670 O O . LYS A 1 212 ? -4.452 -6.381 -33.362 1.00 65.50 212 LYS A O 1
ATOM 1675 N N . THR A 1 213 ? -3.473 -5.093 -34.913 1.00 64.19 213 THR A N 1
ATOM 1676 C CA . THR A 1 213 ? -2.896 -6.213 -35.669 1.00 64.19 213 THR A CA 1
ATOM 1677 C C . THR A 1 213 ? -1.689 -6.810 -34.944 1.00 64.19 213 THR A C 1
ATOM 1679 O O . THR A 1 213 ? -1.582 -8.032 -34.861 1.00 64.19 213 THR A O 1
ATOM 1682 N N . ALA A 1 214 ? -0.810 -5.965 -34.395 1.00 63.56 214 ALA A N 1
ATOM 1683 C CA . ALA A 1 214 ? 0.332 -6.398 -33.592 1.00 63.56 214 ALA A CA 1
ATOM 1684 C C . ALA A 1 214 ? -0.105 -7.100 -32.294 1.00 63.56 214 ALA A C 1
ATOM 1686 O O . ALA A 1 214 ? 0.426 -8.157 -31.980 1.00 63.56 214 ALA A O 1
ATOM 1687 N N . ASP A 1 215 ? -1.126 -6.589 -31.609 1.00 65.81 215 ASP A N 1
ATOM 1688 C CA . ASP A 1 215 ? -1.741 -7.168 -30.416 1.00 65.81 215 ASP A CA 1
ATOM 1689 C C . ASP A 1 215 ? -2.335 -8.533 -30.724 1.00 65.81 215 ASP A C 1
ATOM 1691 O O . ASP A 1 215 ? -2.132 -9.474 -29.968 1.00 65.81 215 ASP A O 1
ATOM 1695 N N . LYS A 1 216 ? -3.026 -8.689 -31.861 1.00 67.94 216 LYS A N 1
ATOM 1696 C CA . LYS A 1 216 ? -3.536 -10.000 -32.275 1.00 67.94 216 LYS A CA 1
ATOM 1697 C C . LYS A 1 216 ? -2.398 -11.003 -32.494 1.00 67.94 216 LYS A C 1
ATOM 1699 O O . LYS A 1 216 ? -2.478 -12.123 -31.997 1.00 67.94 216 LYS A O 1
ATOM 1704 N N . ALA A 1 217 ? -1.340 -10.600 -33.198 1.00 63.78 217 ALA A N 1
ATOM 1705 C CA . ALA A 1 217 ? -0.166 -11.448 -33.401 1.00 63.78 217 ALA A CA 1
ATOM 1706 C C . ALA A 1 217 ? 0.541 -11.770 -32.071 1.00 63.78 217 ALA A C 1
ATOM 1708 O O . ALA A 1 217 ? 0.960 -12.904 -31.841 1.00 63.78 217 ALA A O 1
ATOM 1709 N N . PHE A 1 218 ? 0.620 -10.796 -31.162 1.00 67.62 218 PHE A N 1
ATOM 1710 C CA . PHE A 1 218 ? 1.186 -10.976 -29.833 1.00 67.62 218 PHE A CA 1
ATOM 1711 C C . PHE A 1 218 ? 0.321 -11.884 -28.955 1.00 67.62 218 PHE A C 1
ATOM 1713 O O . PHE A 1 218 ? 0.871 -12.693 -28.225 1.00 67.62 218 PHE A O 1
ATOM 1720 N N . LEU A 1 219 ? -1.008 -11.829 -29.050 1.00 69.94 219 LEU A N 1
ATOM 1721 C CA . LEU A 1 219 ? -1.918 -12.746 -28.356 1.00 69.94 219 LEU A CA 1
ATOM 1722 C C . LEU A 1 219 ? -1.718 -14.195 -28.809 1.00 69.94 219 LEU A C 1
ATOM 1724 O O . LEU A 1 219 ? -1.694 -15.107 -27.980 1.00 69.94 219 LEU A O 1
ATOM 1728 N N . GLU A 1 220 ? -1.561 -14.416 -30.115 1.00 66.69 220 GLU A N 1
ATOM 1729 C CA . GLU A 1 220 ? -1.253 -15.737 -30.666 1.00 66.69 220 GLU A CA 1
ATOM 1730 C C . GLU A 1 220 ? 0.099 -16.234 -30.141 1.00 66.69 220 GLU A C 1
ATOM 1732 O O . GLU A 1 220 ? 0.178 -17.334 -29.589 1.00 66.69 220 GLU A O 1
ATOM 1737 N N . LEU A 1 221 ? 1.132 -15.391 -30.202 1.00 65.25 221 LEU A N 1
ATOM 1738 C CA . LEU A 1 221 ? 2.458 -15.685 -29.664 1.00 65.25 221 LEU A CA 1
ATOM 1739 C C . LEU A 1 221 ? 2.441 -15.935 -28.146 1.00 65.25 221 LEU A C 1
ATOM 1741 O O . LEU A 1 221 ? 3.039 -16.898 -27.676 1.00 65.25 221 LEU A O 1
ATOM 1745 N N . TRP A 1 222 ? 1.712 -15.127 -27.380 1.00 70.00 222 TRP A N 1
ATOM 1746 C CA . TRP A 1 222 ? 1.503 -15.288 -25.942 1.00 70.00 222 TRP A CA 1
ATOM 1747 C C . TRP A 1 222 ? 0.849 -16.633 -25.633 1.00 70.00 222 TRP A C 1
ATOM 1749 O O . TRP A 1 222 ? 1.279 -17.345 -24.731 1.00 70.00 222 TRP A O 1
ATOM 1759 N N . SER A 1 223 ? -0.148 -17.037 -26.425 1.00 69.44 223 SER A N 1
ATOM 1760 C CA . SER A 1 223 ? -0.788 -18.344 -26.270 1.00 69.44 223 SER A CA 1
ATOM 1761 C C . SER A 1 223 ? 0.166 -19.510 -26.553 1.00 69.44 223 SER A C 1
ATOM 1763 O O . SER A 1 223 ? 0.074 -20.541 -25.887 1.00 69.44 223 SER A O 1
ATOM 1765 N N . ILE A 1 224 ? 1.081 -19.353 -27.516 1.00 67.25 224 ILE A N 1
ATOM 1766 C CA . ILE A 1 224 ? 2.123 -20.340 -27.824 1.00 67.25 224 ILE A CA 1
ATOM 1767 C C . ILE A 1 224 ? 3.111 -20.405 -26.664 1.00 67.25 224 ILE A C 1
ATOM 1769 O O . ILE A 1 224 ? 3.338 -21.488 -26.138 1.00 67.25 224 ILE A O 1
ATOM 1773 N N . LEU A 1 225 ? 3.611 -19.257 -26.198 1.00 63.41 225 LEU A N 1
ATOM 1774 C CA . LEU A 1 225 ? 4.498 -19.196 -25.040 1.00 63.41 225 LEU A CA 1
ATOM 1775 C C . LEU A 1 225 ? 3.899 -19.895 -23.825 1.00 63.41 225 LEU A C 1
ATOM 1777 O O . LEU A 1 225 ? 4.563 -20.718 -23.208 1.00 63.41 225 LEU A O 1
ATOM 1781 N N . LEU A 1 226 ? 2.641 -19.604 -23.491 1.00 65.19 226 LEU A N 1
ATOM 1782 C CA . LEU A 1 226 ? 1.989 -20.233 -22.346 1.00 65.19 226 LEU A CA 1
ATOM 1783 C C . LEU A 1 226 ? 1.936 -21.764 -22.478 1.00 65.19 226 LEU A C 1
ATOM 1785 O O . LEU A 1 226 ? 2.137 -22.453 -21.478 1.00 65.19 226 LEU A O 1
ATOM 1789 N N . LYS A 1 227 ? 1.718 -22.294 -23.692 1.00 65.19 227 LYS A N 1
ATOM 1790 C CA . LYS A 1 227 ? 1.740 -23.744 -23.959 1.00 65.19 227 LYS A CA 1
ATOM 1791 C C . LYS A 1 227 ? 3.139 -24.338 -23.795 1.00 65.19 227 LYS A C 1
ATOM 1793 O O . LYS A 1 227 ? 3.265 -25.384 -23.167 1.00 65.19 227 LYS A O 1
ATOM 1798 N N . GLU A 1 228 ? 4.165 -23.668 -24.317 1.00 63.31 228 GLU A N 1
ATOM 1799 C CA . GLU A 1 228 ? 5.564 -24.120 -24.245 1.00 63.31 228 GLU A CA 1
ATOM 1800 C C . GLU A 1 228 ? 6.119 -24.104 -22.811 1.00 63.31 228 GLU A C 1
ATOM 1802 O O . GLU A 1 228 ? 6.967 -24.919 -22.465 1.00 63.31 228 GLU A O 1
ATOM 1807 N N . VAL A 1 229 ? 5.601 -23.234 -21.934 1.00 58.44 229 VAL A N 1
ATOM 1808 C CA . VAL A 1 229 ? 5.985 -23.185 -20.506 1.00 58.44 229 VAL A CA 1
ATOM 1809 C C . VAL A 1 229 ? 5.491 -24.431 -19.739 1.00 58.44 229 VAL A C 1
ATOM 1811 O O . VAL A 1 229 ? 5.900 -24.668 -18.605 1.00 58.44 229 VAL A O 1
ATOM 1814 N N . GLY A 1 230 ? 4.616 -25.259 -20.325 1.00 54.66 230 GLY A N 1
ATOM 1815 C CA . GLY A 1 230 ? 4.160 -26.507 -19.702 1.00 54.66 230 GLY A CA 1
ATOM 1816 C C . GLY A 1 230 ? 3.252 -26.302 -18.481 1.00 54.66 230 GLY A C 1
ATOM 1817 O O . GLY A 1 230 ? 3.118 -27.194 -17.639 1.00 54.66 230 GLY A O 1
ATOM 1818 N N . LEU A 1 231 ? 2.619 -25.128 -18.359 1.00 56.47 231 LEU A N 1
ATOM 1819 C CA . LEU A 1 231 ? 1.690 -24.831 -17.267 1.00 56.47 231 LEU A CA 1
ATOM 1820 C C . LEU A 1 231 ? 0.358 -25.584 -17.423 1.00 56.47 231 LEU A C 1
ATOM 1822 O O . LEU A 1 231 ? -0.131 -25.761 -18.540 1.00 56.47 231 LEU A O 1
ATOM 1826 N N . PRO A 1 232 ? -0.310 -25.965 -16.313 1.00 59.47 232 PRO A N 1
ATOM 1827 C CA . PRO A 1 232 ? -1.646 -26.548 -16.377 1.00 59.47 232 PRO A CA 1
ATOM 1828 C C . PRO A 1 232 ? -2.638 -25.637 -17.131 1.00 59.47 232 PRO A C 1
ATOM 1830 O O . PRO A 1 232 ? -2.637 -24.423 -16.900 1.00 59.47 232 PRO A O 1
ATOM 1833 N N . PRO A 1 233 ? -3.557 -26.183 -17.956 1.00 62.97 233 PRO A N 1
ATOM 1834 C CA . PRO A 1 233 ? -4.479 -25.385 -18.776 1.00 62.97 233 PRO A CA 1
ATOM 1835 C C . PRO A 1 233 ? -5.326 -24.361 -18.016 1.00 62.97 233 PRO A C 1
ATOM 1837 O O . PRO A 1 233 ? -5.622 -23.286 -18.537 1.00 62.97 233 PRO A O 1
ATOM 1840 N N . LEU A 1 234 ? -5.705 -24.670 -16.773 1.00 59.16 234 LEU A N 1
ATOM 1841 C CA . LEU A 1 234 ? -6.448 -23.744 -15.917 1.00 59.16 234 LEU A CA 1
ATOM 1842 C C . LEU A 1 234 ? -5.616 -22.523 -15.518 1.00 59.16 234 LEU A C 1
ATOM 1844 O O . LEU A 1 234 ? -6.167 -21.437 -15.400 1.00 59.16 234 LEU A O 1
ATOM 1848 N N . LEU A 1 235 ? -4.303 -22.683 -15.353 1.00 55.84 235 LEU A N 1
ATOM 1849 C CA . LEU A 1 235 ? -3.414 -21.596 -14.965 1.00 55.84 235 LEU A CA 1
ATOM 1850 C C . LEU A 1 235 ? -3.091 -20.686 -16.151 1.00 55.84 235 LEU A C 1
ATOM 1852 O O . LEU A 1 235 ? -3.153 -19.468 -16.013 1.00 55.84 235 LEU A O 1
ATOM 1856 N N . MET A 1 236 ? -2.848 -21.264 -17.332 1.00 65.31 236 MET A N 1
ATOM 1857 C CA . MET A 1 236 ? -2.657 -20.489 -18.565 1.00 65.31 236 MET A CA 1
ATOM 1858 C C . MET A 1 236 ? -3.829 -19.532 -18.822 1.00 65.31 236 MET A C 1
ATOM 1860 O O . MET A 1 236 ? -3.627 -18.379 -19.185 1.00 65.31 236 MET A O 1
ATOM 1864 N N . ARG A 1 237 ? -5.064 -19.978 -18.549 1.00 64.75 237 ARG A N 1
ATOM 1865 C CA . ARG A 1 237 ? -6.285 -19.160 -18.685 1.00 64.75 237 ARG A CA 1
ATOM 1866 C C . ARG A 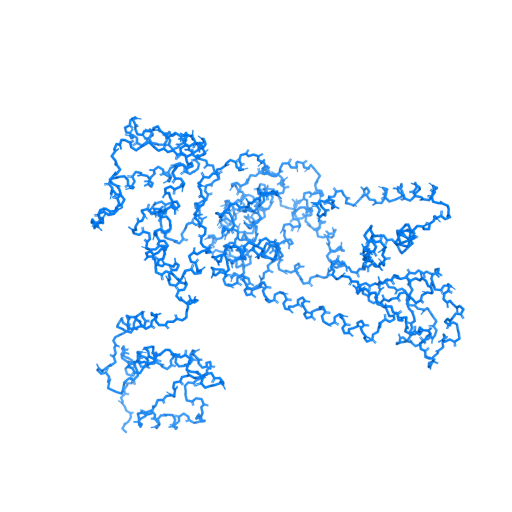1 237 ? -6.364 -17.967 -17.730 1.00 64.75 237 ARG A C 1
ATOM 1868 O O . ARG A 1 237 ? -7.190 -17.090 -17.946 1.00 64.75 237 ARG A O 1
ATOM 1875 N N . THR A 1 238 ? -5.541 -17.937 -16.687 1.00 59.56 238 THR A N 1
ATOM 1876 C CA . THR A 1 238 ? -5.536 -16.869 -15.672 1.00 59.56 238 THR A CA 1
ATOM 1877 C C . THR A 1 238 ? -4.437 -15.830 -15.900 1.00 59.56 238 THR A C 1
ATOM 1879 O O . THR A 1 238 ? -4.348 -14.853 -15.155 1.00 59.56 238 THR A O 1
ATOM 1882 N N . MET A 1 239 ? -3.595 -16.031 -16.919 1.00 66.69 239 MET A N 1
ATOM 1883 C CA . MET A 1 239 ? -2.510 -15.123 -17.276 1.00 66.69 239 MET A CA 1
ATOM 1884 C C . MET A 1 239 ? -2.961 -14.196 -18.404 1.00 66.69 239 MET A C 1
ATOM 1886 O O . MET A 1 239 ? -3.106 -14.612 -19.554 1.00 66.69 239 MET A O 1
ATOM 1890 N N . ALA A 1 240 ? -3.173 -12.925 -18.068 1.00 67.31 240 ALA A N 1
ATOM 1891 C CA . ALA A 1 240 ? -3.403 -11.893 -19.066 1.00 67.31 240 ALA A CA 1
ATOM 1892 C C . ALA A 1 240 ? -2.091 -11.573 -19.809 1.00 67.31 240 ALA A C 1
ATOM 1894 O O . ALA A 1 240 ? -1.027 -11.590 -19.179 1.00 67.31 240 ALA A O 1
ATOM 1895 N N . PRO A 1 241 ? -2.145 -11.281 -21.121 1.00 68.75 241 PRO A N 1
ATOM 1896 C CA . PRO A 1 241 ? -1.009 -10.685 -21.812 1.00 68.75 241 PRO A CA 1
ATOM 1897 C C . PRO A 1 241 ? -0.646 -9.347 -21.142 1.00 68.75 241 PRO A C 1
ATOM 1899 O O . PRO A 1 241 ? -1.538 -8.665 -20.629 1.00 68.75 241 PRO A O 1
ATOM 1902 N N . PRO A 1 242 ? 0.638 -8.959 -21.116 1.00 66.50 242 PRO A N 1
ATOM 1903 C CA . PRO A 1 242 ? 1.033 -7.647 -20.621 1.00 66.50 242 PRO A CA 1
ATOM 1904 C C . PRO A 1 242 ? 0.383 -6.520 -21.433 1.00 66.50 242 PRO A C 1
ATOM 1906 O O . PRO A 1 242 ? 0.271 -6.611 -22.655 1.00 66.50 242 PRO A O 1
ATOM 1909 N N . ASP A 1 243 ? 0.005 -5.446 -20.739 1.00 68.56 243 ASP A N 1
ATOM 1910 C CA . ASP A 1 243 ? -0.440 -4.205 -21.373 1.00 68.56 243 ASP A CA 1
ATOM 1911 C C . ASP A 1 243 ? 0.725 -3.540 -22.125 1.00 68.56 243 ASP A C 1
ATOM 1913 O O . ASP A 1 243 ? 1.882 -3.585 -21.687 1.00 68.56 243 ASP A O 1
ATOM 1917 N N . GLY A 1 244 ? 0.409 -2.855 -23.226 1.00 69.81 244 GLY A N 1
ATOM 1918 C CA . GLY A 1 244 ? 1.350 -1.953 -23.884 1.00 69.81 244 GLY A CA 1
ATOM 1919 C C . GLY A 1 244 ? 1.786 -0.804 -22.965 1.00 69.81 244 GLY A C 1
ATOM 1920 O O . GLY A 1 244 ? 1.090 -0.415 -22.024 1.00 69.81 244 GLY A O 1
ATOM 1921 N N . ILE A 1 245 ? 2.961 -0.231 -23.235 1.00 72.75 245 ILE A N 1
ATOM 1922 C CA . ILE A 1 245 ? 3.435 0.945 -22.501 1.00 72.75 245 ILE A CA 1
ATOM 1923 C C . ILE A 1 245 ? 2.646 2.171 -22.971 1.00 72.75 245 ILE A C 1
ATOM 1925 O O . ILE A 1 245 ? 2.891 2.692 -24.056 1.00 72.75 245 ILE A O 1
ATOM 1929 N N . ASP A 1 246 ? 1.748 2.653 -22.113 1.00 75.44 246 ASP A N 1
ATOM 1930 C CA . ASP A 1 246 ? 1.004 3.898 -22.311 1.00 75.44 246 ASP A CA 1
ATOM 1931 C C . ASP A 1 246 ? 1.202 4.846 -21.114 1.00 75.44 246 ASP A C 1
ATOM 1933 O O . ASP A 1 246 ? 1.164 4.436 -19.948 1.00 75.44 246 ASP A O 1
ATOM 1937 N N . PHE A 1 247 ? 1.455 6.124 -21.395 1.00 81.19 247 PHE A N 1
ATOM 1938 C CA . PHE A 1 247 ? 1.579 7.196 -20.403 1.00 81.19 247 PHE A CA 1
ATOM 1939 C C . PHE A 1 247 ? 0.433 8.214 -20.504 1.00 81.19 247 PHE A C 1
ATOM 1941 O O . PHE A 1 247 ? 0.390 9.183 -19.747 1.00 81.19 247 PHE A O 1
ATOM 1948 N N . SER A 1 248 ? -0.540 7.994 -21.396 1.00 75.38 248 SER A N 1
ATOM 1949 C CA . SER A 1 248 ? -1.665 8.903 -21.646 1.00 75.38 248 SER A CA 1
ATOM 1950 C C . SER A 1 248 ? -2.451 9.268 -20.393 1.00 75.38 248 SER A C 1
ATOM 1952 O O . SER A 1 248 ? -2.783 10.440 -20.201 1.00 75.38 248 SER A O 1
ATOM 1954 N N . VAL A 1 249 ? -2.679 8.302 -19.502 1.00 71.38 249 VAL A N 1
ATOM 1955 C CA . VAL A 1 249 ? -3.404 8.535 -18.250 1.00 71.38 249 VAL A CA 1
ATOM 1956 C C . VAL A 1 249 ? -2.653 9.507 -17.340 1.00 71.38 249 VAL A C 1
ATOM 1958 O O . VAL A 1 249 ? -3.285 10.405 -16.782 1.00 71.38 249 VAL A O 1
ATOM 1961 N N . MET A 1 250 ? -1.320 9.414 -17.266 1.00 75.12 250 MET A N 1
ATOM 1962 C CA . MET A 1 250 ? -0.500 10.304 -16.431 1.00 75.12 250 MET A CA 1
ATOM 1963 C C . MET A 1 250 ? -0.497 11.749 -16.925 1.00 75.12 250 MET A C 1
ATOM 1965 O O . MET A 1 250 ? -0.450 12.671 -16.119 1.00 75.12 250 MET A O 1
ATOM 1969 N N . ARG A 1 251 ? -0.637 11.966 -18.236 1.00 71.94 251 ARG A N 1
ATOM 1970 C CA . ARG A 1 251 ? -0.739 13.316 -18.813 1.00 71.94 251 ARG A CA 1
ATOM 1971 C C . ARG A 1 251 ? -2.082 13.998 -18.549 1.00 71.94 251 ARG A C 1
ATOM 1973 O O . ARG A 1 251 ? -2.174 15.216 -18.629 1.00 71.94 251 ARG A O 1
ATOM 1980 N N . SER A 1 252 ? -3.134 13.219 -18.301 1.00 61.19 252 SER A N 1
ATOM 1981 C CA . SER A 1 252 ? -4.515 13.721 -18.281 1.00 61.19 252 SER A CA 1
ATOM 1982 C C . SER A 1 252 ? -4.958 14.335 -16.950 1.00 61.19 252 SER A C 1
ATOM 1984 O O . SER A 1 252 ? -5.987 15.009 -16.917 1.00 61.19 252 SER A O 1
ATOM 1986 N N . LYS A 1 253 ? -4.225 14.092 -15.854 1.00 64.44 253 LYS A N 1
ATOM 1987 C CA . LYS A 1 253 ? -4.597 14.541 -14.506 1.00 64.44 253 LYS A CA 1
ATOM 1988 C C . LYS A 1 253 ? -3.390 15.074 -13.743 1.00 64.44 253 LYS A C 1
ATOM 1990 O O . LYS A 1 253 ? -2.498 14.293 -13.414 1.00 64.44 253 LYS A O 1
ATOM 1995 N N . PRO A 1 254 ? -3.375 16.365 -13.406 1.00 65.19 254 PRO A N 1
ATOM 1996 C CA . PRO A 1 254 ? -2.283 16.933 -12.635 1.00 65.19 254 PRO A CA 1
ATOM 1997 C C . PRO A 1 254 ? -2.324 16.428 -11.189 1.00 65.19 254 PRO A C 1
ATOM 1999 O O . PRO A 1 254 ? -3.373 16.322 -10.546 1.00 65.19 254 PRO A O 1
ATOM 2002 N N . TRP A 1 255 ? -1.158 16.044 -10.679 1.00 76.81 255 TRP A N 1
ATOM 2003 C CA . TRP A 1 255 ? -1.033 15.435 -9.362 1.00 76.81 255 TRP A CA 1
ATOM 2004 C C . TRP A 1 255 ? -1.090 16.510 -8.270 1.00 76.81 255 TRP A C 1
ATOM 2006 O O . TRP A 1 255 ? -0.230 17.381 -8.212 1.00 76.81 255 TRP A O 1
ATOM 2016 N N . GLY A 1 256 ? -2.091 16.440 -7.386 1.00 66.12 256 GLY A N 1
ATOM 2017 C CA . GLY A 1 256 ? -2.207 17.351 -6.236 1.00 66.12 256 GLY A CA 1
ATOM 2018 C C . GLY A 1 256 ? -2.962 18.664 -6.488 1.00 66.12 256 GLY A C 1
ATOM 2019 O O . GLY A 1 256 ? -2.889 19.561 -5.659 1.00 66.12 256 GLY A O 1
ATOM 2020 N N . GLU A 1 257 ? -3.733 18.772 -7.571 1.00 56.53 257 GLU A N 1
ATOM 2021 C CA . GLU A 1 257 ? -4.259 20.044 -8.105 1.00 56.53 257 GLU A CA 1
ATOM 2022 C C . GLU A 1 257 ? -5.374 20.763 -7.313 1.00 56.53 257 GLU A C 1
ATOM 2024 O O . GLU A 1 257 ? -5.896 21.781 -7.758 1.00 56.53 257 GLU A O 1
ATOM 2029 N N . LYS A 1 258 ? -5.749 20.290 -6.118 1.00 58.94 258 LYS A N 1
ATOM 2030 C CA . LYS A 1 258 ? -6.583 21.105 -5.219 1.00 58.94 258 LYS A CA 1
ATOM 2031 C C . LYS A 1 258 ? -5.672 21.977 -4.368 1.00 58.94 258 LYS A C 1
ATOM 2033 O O . LYS A 1 258 ? -5.349 21.612 -3.234 1.00 58.94 258 LYS A O 1
ATOM 2038 N N . GLU A 1 259 ? -5.269 23.110 -4.942 1.00 54.81 259 GLU A N 1
ATOM 2039 C CA . GLU A 1 259 ? -4.678 24.224 -4.205 1.00 54.81 259 GLU A CA 1
ATOM 2040 C C . GLU A 1 259 ? -5.664 24.645 -3.111 1.00 54.81 259 GLU A C 1
ATOM 2042 O O . GLU A 1 259 ? -6.715 25.221 -3.374 1.00 54.81 259 GLU A O 1
ATOM 2047 N N . SER A 1 260 ? -5.353 24.291 -1.870 1.00 57.22 260 SER A N 1
ATOM 2048 C CA . SER A 1 260 ? -5.957 24.933 -0.712 1.00 57.22 260 SER A CA 1
ATOM 2049 C C . SER A 1 260 ? -4.836 25.652 0.012 1.00 57.22 260 SER A C 1
ATOM 2051 O O . SER A 1 260 ? -3.845 25.024 0.393 1.00 57.22 260 SER A O 1
ATOM 2053 N N . ALA A 1 261 ? -4.979 26.971 0.126 1.00 62.09 261 ALA A N 1
ATOM 2054 C CA . ALA A 1 261 ? -4.077 27.840 0.875 1.00 62.09 261 ALA A CA 1
ATOM 2055 C C . ALA A 1 261 ? -4.350 27.796 2.392 1.00 62.09 261 ALA A C 1
ATOM 2057 O O . ALA A 1 261 ? -3.701 28.511 3.146 1.00 62.09 261 ALA A O 1
ATOM 2058 N N . ASP A 1 262 ? -5.319 26.990 2.839 1.00 82.69 262 ASP A N 1
ATOM 2059 C CA . ASP A 1 262 ? -5.660 26.853 4.251 1.00 82.69 262 ASP A CA 1
ATOM 2060 C C . ASP A 1 262 ? -4.652 25.944 4.972 1.00 82.69 262 ASP A C 1
ATOM 2062 O O . ASP A 1 262 ? -4.601 24.730 4.738 1.00 82.69 262 ASP A O 1
ATOM 2066 N N . GLU A 1 263 ? -3.869 26.538 5.878 1.00 83.81 263 GLU A N 1
ATOM 2067 C CA . GLU A 1 263 ? -2.903 25.846 6.739 1.00 83.81 263 GLU A CA 1
ATOM 2068 C C . GLU A 1 263 ? -3.546 24.686 7.513 1.00 83.81 263 GLU A C 1
ATOM 2070 O O . GLU A 1 263 ? -2.925 23.636 7.690 1.00 83.81 263 GLU A O 1
ATOM 2075 N N . MET A 1 264 ? -4.804 24.836 7.941 1.00 85.75 264 MET A N 1
ATOM 2076 C CA . MET A 1 264 ? -5.519 23.795 8.675 1.00 85.75 264 MET A CA 1
ATOM 2077 C C . MET A 1 264 ? -5.839 22.596 7.775 1.00 85.75 264 MET A C 1
ATOM 2079 O O . MET A 1 264 ? -5.677 21.445 8.189 1.00 85.75 264 MET A O 1
ATOM 2083 N N . GLU A 1 265 ? -6.256 22.835 6.527 1.00 85.50 265 GLU A N 1
ATOM 2084 C CA . GLU A 1 265 ? -6.500 21.762 5.559 1.00 85.50 265 GLU A CA 1
ATOM 2085 C C . GLU A 1 265 ? -5.198 21.033 5.196 1.00 85.50 265 GLU A C 1
ATOM 2087 O O . GLU A 1 265 ? -5.190 19.808 5.047 1.00 85.50 265 GLU A O 1
ATOM 2092 N N . GLN A 1 266 ? -4.093 21.765 5.065 1.00 87.69 266 GLN A N 1
ATOM 2093 C CA . GLN A 1 266 ? -2.778 21.188 4.791 1.00 87.69 266 GLN A CA 1
ATOM 2094 C C . GLN A 1 266 ? -2.263 20.339 5.961 1.00 87.69 266 GLN A C 1
ATOM 2096 O O . GLN A 1 266 ? -1.847 19.199 5.747 1.00 87.69 266 GLN A O 1
ATOM 2101 N N . ALA A 1 267 ? -2.366 20.840 7.194 1.00 87.81 267 ALA A N 1
ATOM 2102 C CA . ALA A 1 267 ? -2.004 20.090 8.394 1.00 87.81 267 ALA A CA 1
ATOM 2103 C C . ALA A 1 267 ? -2.877 18.839 8.572 1.00 87.81 267 ALA A C 1
ATOM 2105 O O . ALA A 1 267 ? -2.370 17.772 8.916 1.00 87.81 267 ALA A O 1
ATOM 2106 N N . LEU A 1 268 ? -4.174 18.927 8.260 1.00 86.19 268 LEU A N 1
ATOM 2107 C CA . LEU A 1 268 ? -5.061 17.766 8.248 1.00 86.19 268 LEU A CA 1
ATOM 2108 C C . LEU A 1 268 ? -4.621 16.719 7.221 1.00 86.19 268 LEU A C 1
ATOM 2110 O O . LEU A 1 268 ? -4.570 15.537 7.557 1.00 86.19 268 LEU A O 1
ATOM 2114 N N . LYS A 1 269 ? -4.272 17.128 5.995 1.00 87.69 269 LYS A N 1
ATOM 2115 C CA . LYS A 1 269 ? -3.752 16.205 4.970 1.00 87.69 269 LYS A CA 1
ATOM 2116 C C . LYS A 1 269 ? -2.462 15.530 5.437 1.00 87.69 269 LYS A C 1
ATOM 2118 O O . LYS A 1 269 ? -2.337 14.319 5.296 1.00 87.69 269 LYS A O 1
ATOM 2123 N N . TYR A 1 270 ? -1.540 16.284 6.031 1.00 91.56 270 TYR A N 1
ATOM 2124 C CA . TYR A 1 270 ? -0.288 15.743 6.561 1.00 91.56 270 TYR A CA 1
ATOM 2125 C C . TYR A 1 270 ? -0.539 14.713 7.675 1.00 91.56 270 TYR A C 1
ATOM 2127 O O . TYR A 1 270 ? -0.035 13.591 7.620 1.00 91.56 270 TYR A O 1
ATOM 2135 N N . ALA A 1 271 ? -1.381 15.058 8.656 1.00 87.81 271 ALA A N 1
ATOM 2136 C CA . ALA A 1 271 ? -1.750 14.159 9.747 1.00 87.81 271 ALA A CA 1
ATOM 2137 C C . ALA A 1 271 ? -2.425 12.875 9.232 1.00 87.81 271 ALA A C 1
ATOM 2139 O O . ALA A 1 271 ? -2.144 11.780 9.723 1.00 87.81 271 ALA A O 1
ATOM 2140 N N . GLN A 1 272 ? -3.274 12.994 8.207 1.00 86.44 272 GLN A N 1
ATOM 2141 C CA . GLN A 1 272 ? -3.894 11.852 7.542 1.00 86.44 272 GLN A CA 1
ATOM 2142 C C . GLN A 1 272 ? -2.860 10.956 6.859 1.00 86.44 272 GLN A C 1
ATOM 2144 O O . GLN A 1 272 ? -2.952 9.740 7.003 1.00 86.44 272 GLN A O 1
ATOM 2149 N N . GLU A 1 273 ? -1.864 11.508 6.161 1.00 89.19 273 GLU A N 1
ATOM 2150 C CA . GLU A 1 273 ? -0.797 10.701 5.554 1.00 89.19 273 GLU A CA 1
ATOM 2151 C C . GLU A 1 273 ? -0.010 9.923 6.615 1.00 89.19 273 GLU A C 1
ATOM 2153 O O . GLU A 1 273 ? 0.145 8.708 6.485 1.00 89.19 273 GLU A O 1
ATOM 2158 N N . LEU A 1 274 ? 0.371 10.566 7.725 1.00 88.31 274 LEU A N 1
ATOM 2159 C CA . LEU A 1 274 ? 1.008 9.877 8.853 1.00 88.31 274 LEU A CA 1
ATOM 2160 C C . LEU A 1 274 ? 0.129 8.762 9.426 1.00 88.31 274 LEU A C 1
ATOM 2162 O O . LEU A 1 274 ? 0.611 7.659 9.685 1.00 88.31 274 LEU A O 1
ATOM 2166 N N . GLN A 1 275 ? -1.168 9.018 9.596 1.00 85.94 275 GLN A N 1
ATOM 2167 C CA . GLN A 1 275 ? -2.111 8.027 10.107 1.00 85.94 275 GLN A CA 1
ATOM 2168 C C . GLN A 1 275 ? -2.273 6.844 9.142 1.00 85.94 275 GLN A C 1
ATOM 2170 O O . GLN A 1 275 ? -2.373 5.696 9.575 1.00 85.94 275 GLN A O 1
ATOM 2175 N N . ARG A 1 276 ? -2.282 7.106 7.830 1.00 86.81 276 ARG A N 1
ATOM 2176 C CA . ARG A 1 276 ? -2.417 6.080 6.789 1.00 86.81 276 ARG A CA 1
ATOM 2177 C C . ARG A 1 276 ? -1.251 5.102 6.807 1.00 86.81 276 ARG A C 1
ATOM 2179 O O . ARG A 1 276 ? -1.468 3.909 6.597 1.00 86.81 276 ARG A O 1
ATOM 2186 N N . VAL A 1 277 ? -0.037 5.584 7.053 1.00 89.50 277 VAL A N 1
ATOM 2187 C CA . VAL A 1 277 ? 1.165 4.736 7.050 1.00 89.50 277 VAL A CA 1
ATOM 2188 C C . VAL A 1 277 ? 1.612 4.290 8.441 1.00 89.50 277 VAL A C 1
ATOM 2190 O O . VAL A 1 277 ? 2.406 3.359 8.554 1.00 89.50 277 VAL A O 1
ATOM 2193 N N . GLY A 1 278 ? 1.068 4.889 9.500 1.00 83.19 278 GLY A N 1
ATOM 2194 C CA . GLY A 1 278 ? 1.326 4.533 10.891 1.00 83.19 278 GLY A CA 1
ATOM 2195 C C . GLY A 1 278 ? 0.552 3.296 11.361 1.00 83.19 278 GLY A C 1
ATOM 2196 O O . GLY A 1 278 ? -0.642 3.144 11.114 1.00 83.19 278 GLY A O 1
ATOM 2197 N N . ILE A 1 279 ? 1.225 2.409 12.097 1.00 69.88 279 ILE A N 1
ATOM 2198 C CA . ILE A 1 279 ? 0.620 1.182 12.654 1.00 69.88 279 ILE A CA 1
ATOM 2199 C C . ILE A 1 279 ? -0.171 1.489 13.929 1.00 69.88 279 ILE A C 1
ATOM 2201 O O . ILE A 1 279 ? -1.202 0.873 14.188 1.00 69.88 279 ILE A O 1
ATOM 2205 N N . GLU A 1 280 ? 0.271 2.473 14.714 1.00 63.53 280 GLU A N 1
ATOM 2206 C CA . GLU A 1 280 ? -0.371 2.858 15.977 1.00 63.53 280 GLU A CA 1
ATOM 2207 C C . GLU A 1 280 ? -1.809 3.347 15.775 1.00 63.53 280 GLU A C 1
ATOM 2209 O O . GLU A 1 280 ? -2.693 3.000 16.558 1.00 63.53 280 GLU A O 1
ATOM 2214 N N . ALA A 1 281 ? -2.074 4.019 14.652 1.00 59.06 281 ALA A N 1
ATOM 2215 C CA . ALA A 1 281 ? -3.404 4.462 14.249 1.00 59.06 281 ALA A CA 1
ATOM 2216 C C . ALA A 1 281 ? -4.442 3.326 14.182 1.00 59.06 281 ALA A C 1
ATOM 2218 O O . ALA A 1 281 ? -5.627 3.555 14.416 1.00 59.06 281 ALA A O 1
ATOM 2219 N N . ARG A 1 282 ? -4.014 2.085 13.902 1.00 57.81 282 ARG A N 1
ATOM 2220 C CA . ARG A 1 282 ? -4.884 0.895 13.865 1.00 57.81 282 ARG A CA 1
ATOM 2221 C C . ARG A 1 282 ? -5.398 0.491 15.248 1.00 57.81 282 ARG A C 1
ATOM 2223 O O . ARG A 1 282 ? -6.439 -0.155 15.337 1.00 57.81 282 ARG A O 1
ATOM 2230 N N . ARG A 1 283 ? -4.656 0.798 16.316 1.00 56.25 283 ARG A N 1
ATOM 2231 C CA . ARG A 1 283 ? -4.978 0.364 17.689 1.00 56.25 283 ARG A CA 1
ATOM 2232 C C . ARG A 1 283 ? -5.988 1.283 18.377 1.00 56.25 283 ARG A C 1
ATOM 2234 O O . ARG A 1 283 ? -6.474 0.946 19.453 1.00 56.25 283 ARG A O 1
ATOM 2241 N N . MET A 1 284 ? -6.297 2.423 17.765 1.00 55.94 284 MET A N 1
ATOM 2242 C CA . MET A 1 284 ? -7.214 3.418 18.305 1.00 55.94 284 MET A CA 1
ATOM 2243 C C . MET A 1 284 ? -8.660 3.109 17.900 1.00 55.94 284 MET A C 1
ATOM 2245 O O . MET A 1 284 ? -8.935 2.716 16.766 1.00 55.94 284 MET A O 1
ATOM 2249 N N . SER A 1 285 ? -9.603 3.298 18.823 1.00 51.00 285 SER A N 1
ATOM 2250 C CA . SER A 1 285 ? -11.037 3.258 18.519 1.00 51.00 285 SER A CA 1
ATOM 2251 C C . SER A 1 285 ? -11.463 4.473 17.683 1.00 51.00 285 SER A C 1
ATOM 2253 O O . SER A 1 285 ? -10.782 5.495 17.657 1.00 51.00 285 SER A O 1
ATOM 2255 N N . ASN A 1 286 ? -12.635 4.420 17.043 1.00 45.28 286 ASN A N 1
ATOM 2256 C CA . ASN A 1 286 ? -13.131 5.549 16.246 1.00 45.28 286 ASN A CA 1
ATOM 2257 C C . ASN A 1 286 ? -13.398 6.812 17.088 1.00 45.28 286 ASN A C 1
ATOM 2259 O O . ASN A 1 286 ? -13.210 7.916 16.579 1.00 45.28 286 ASN A O 1
ATOM 2263 N N . SER A 1 287 ? -13.788 6.684 18.366 1.00 43.44 287 SER A N 1
ATOM 2264 C CA . SER A 1 287 ? -13.892 7.850 19.266 1.00 43.44 287 SER A CA 1
ATOM 2265 C C . SER A 1 287 ? -12.524 8.449 19.568 1.00 43.44 287 SER A C 1
ATOM 2267 O O . SER A 1 287 ? -12.369 9.664 19.457 1.00 43.44 287 SER A O 1
ATOM 2269 N N . GLN A 1 288 ? -11.529 7.605 19.861 1.00 52.75 288 GLN A N 1
ATOM 2270 C CA . GLN A 1 288 ? -10.144 8.023 20.090 1.00 52.75 288 GLN A CA 1
ATOM 2271 C C . GLN A 1 288 ? -9.547 8.685 18.845 1.00 52.75 288 GLN A C 1
ATOM 2273 O O . GLN A 1 288 ? -8.850 9.685 18.966 1.00 52.75 288 GLN A O 1
ATOM 2278 N N . ILE A 1 289 ? -9.882 8.189 17.652 1.00 55.38 289 ILE A N 1
ATOM 2279 C CA . ILE A 1 289 ? -9.502 8.806 16.379 1.00 55.38 289 ILE A CA 1
ATOM 2280 C C . ILE A 1 289 ? -10.174 10.180 16.239 1.00 55.38 289 ILE A C 1
ATOM 2282 O O . ILE A 1 289 ? -9.495 11.165 15.996 1.00 55.38 289 ILE A O 1
ATOM 2286 N N . SER A 1 290 ? -11.490 10.298 16.438 1.00 52.12 290 SER A N 1
ATOM 2287 C CA . SER A 1 290 ? -12.203 11.573 16.233 1.00 52.12 290 SER A CA 1
ATOM 2288 C C . SER A 1 290 ? -11.829 12.687 17.224 1.00 52.12 290 SER A C 1
ATOM 2290 O O . SER A 1 290 ? -11.733 13.849 16.820 1.00 52.12 290 SER A O 1
ATOM 2292 N N . ALA A 1 291 ? -11.604 12.343 18.497 1.00 55.94 291 ALA A N 1
ATOM 2293 C CA . ALA A 1 291 ? -11.131 13.270 19.522 1.00 55.94 291 ALA A CA 1
ATOM 2294 C C . ALA A 1 291 ? -9.648 13.614 19.311 1.00 55.94 291 ALA A C 1
ATOM 2296 O O . ALA A 1 291 ? -9.278 14.783 19.378 1.00 55.94 291 ALA A O 1
ATOM 2297 N N . GLY A 1 292 ? -8.837 12.613 18.956 1.00 62.53 292 GLY A N 1
ATOM 2298 C CA . GLY A 1 292 ? -7.415 12.774 18.682 1.00 62.53 292 GLY A CA 1
ATOM 2299 C C . GLY A 1 292 ? -7.109 13.522 17.386 1.00 62.53 292 GLY A C 1
ATOM 2300 O O . GLY A 1 292 ? -6.075 14.161 17.320 1.00 62.53 292 GLY A O 1
ATOM 2301 N N . ILE A 1 293 ? -7.986 13.529 16.371 1.00 68.19 293 ILE A N 1
ATOM 2302 C CA . ILE A 1 293 ? -7.698 14.194 15.084 1.00 68.19 293 ILE A CA 1
ATOM 2303 C C . ILE A 1 293 ? -7.459 15.696 15.257 1.00 68.19 293 ILE A C 1
ATOM 2305 O O . ILE A 1 293 ? -6.532 16.220 14.655 1.00 68.19 293 ILE A O 1
ATOM 2309 N N . MET A 1 294 ? -8.266 16.411 16.049 1.00 72.19 294 MET A N 1
ATOM 2310 C CA . MET A 1 294 ? -8.073 17.864 16.210 1.00 72.19 294 MET A CA 1
ATOM 2311 C C . MET A 1 294 ? -6.807 18.183 17.003 1.00 72.19 294 MET A C 1
ATOM 2313 O O . MET A 1 294 ? -6.087 19.113 16.656 1.00 72.19 294 MET A O 1
ATOM 2317 N N . GLU A 1 295 ? -6.526 17.387 18.032 1.00 78.50 295 GLU A N 1
ATOM 2318 C CA . GLU A 1 295 ? -5.285 17.467 18.801 1.00 78.50 295 GLU A CA 1
ATOM 2319 C C . GLU A 1 295 ? -4.072 17.153 17.912 1.00 78.50 295 GLU A C 1
ATOM 2321 O O . GLU A 1 295 ? -3.123 17.924 17.860 1.00 78.50 295 GLU A O 1
ATOM 2326 N N . GLN A 1 296 ? -4.149 16.096 17.106 1.00 77.69 296 GLN A N 1
ATOM 2327 C CA . GLN A 1 296 ? -3.113 15.687 16.164 1.00 77.69 296 GLN A CA 1
ATOM 2328 C C . GLN A 1 296 ? -2.893 16.727 15.061 1.00 77.69 296 GLN A C 1
ATOM 2330 O O . GLN A 1 296 ? -1.751 16.968 14.676 1.00 77.69 296 GLN A O 1
ATOM 2335 N N . VAL A 1 297 ? -3.955 17.362 14.556 1.00 83.81 297 VAL A N 1
ATOM 2336 C CA . VAL A 1 297 ? -3.853 18.488 13.615 1.00 83.81 297 VAL A CA 1
ATOM 2337 C C . VAL A 1 297 ? -3.133 19.654 14.279 1.00 83.81 297 VAL A C 1
ATOM 2339 O O . VAL A 1 297 ? -2.211 20.194 13.680 1.00 83.81 297 VAL A O 1
ATOM 2342 N N . GLN A 1 298 ? -3.484 19.999 15.519 1.00 84.88 298 GLN A N 1
ATOM 2343 C CA . GLN A 1 298 ? -2.820 21.069 16.263 1.00 84.88 298 GLN A CA 1
ATOM 2344 C C . GLN A 1 298 ? -1.327 20.769 16.480 1.00 84.88 298 GLN A C 1
ATOM 2346 O O . GLN A 1 298 ? -0.483 21.597 16.141 1.00 84.88 298 GLN A O 1
ATOM 2351 N N . THR A 1 299 ? -0.981 19.560 16.932 1.00 86.94 299 THR A N 1
ATOM 2352 C CA . THR A 1 299 ? 0.415 19.107 17.056 1.00 86.94 299 THR A CA 1
ATOM 2353 C C . THR A 1 299 ? 1.140 19.128 15.711 1.00 86.94 299 THR A C 1
ATOM 2355 O O . THR A 1 299 ? 2.303 19.514 15.633 1.00 86.94 299 THR A O 1
ATOM 2358 N N . THR A 1 300 ? 0.456 18.753 14.628 1.00 89.25 300 THR A N 1
ATOM 2359 C CA . THR A 1 300 ? 1.014 18.811 13.272 1.00 89.25 300 THR A CA 1
ATOM 2360 C C . THR A 1 300 ? 1.285 20.253 12.856 1.00 89.25 300 THR A C 1
ATOM 2362 O O . THR A 1 300 ? 2.348 20.535 12.316 1.00 89.25 300 THR A O 1
ATOM 2365 N N . MET A 1 301 ? 0.374 21.186 13.134 1.00 89.69 301 MET A N 1
ATOM 2366 C CA . MET A 1 301 ? 0.590 22.607 12.853 1.00 89.69 301 MET A CA 1
ATOM 2367 C C . MET A 1 301 ? 1.786 23.159 13.634 1.00 89.69 301 MET A C 1
ATOM 2369 O O . MET A 1 301 ? 2.584 23.906 13.074 1.00 89.69 301 MET A O 1
ATOM 2373 N N . GLU A 1 302 ? 1.939 22.785 14.904 1.00 91.81 302 GLU A N 1
ATOM 2374 C CA . GLU A 1 302 ? 3.096 23.166 15.724 1.00 91.81 302 GLU A CA 1
ATOM 2375 C C . GLU A 1 302 ? 4.402 22.588 15.168 1.00 91.81 302 GLU A C 1
ATOM 2377 O O . GLU A 1 302 ? 5.379 23.321 15.013 1.00 91.81 302 GLU A O 1
ATOM 2382 N N . PHE A 1 303 ? 4.400 21.313 14.771 1.00 91.44 303 PHE A N 1
ATOM 2383 C CA . PHE A 1 303 ? 5.533 20.667 14.109 1.00 91.44 303 PHE A CA 1
ATOM 2384 C C . PHE A 1 303 ? 5.922 21.378 12.804 1.00 91.44 303 PHE A C 1
ATOM 2386 O O . PHE A 1 303 ? 7.084 21.751 12.632 1.00 91.44 303 PHE A O 1
ATOM 2393 N N . LEU A 1 304 ? 4.953 21.636 11.918 1.00 92.31 304 LEU A N 1
ATOM 2394 C CA . LEU A 1 304 ? 5.179 22.305 10.632 1.00 92.31 304 LEU A CA 1
ATOM 2395 C C . LEU A 1 304 ? 5.673 23.750 10.804 1.00 92.31 304 LEU A C 1
ATOM 2397 O O . LEU A 1 304 ? 6.436 24.229 9.971 1.00 92.31 304 LEU A O 1
ATOM 2401 N N . LYS A 1 305 ? 5.277 24.435 11.886 1.00 91.88 305 LYS A N 1
ATOM 2402 C CA . LYS A 1 305 ? 5.809 25.759 12.254 1.00 91.88 305 LYS A CA 1
ATOM 2403 C C . LYS A 1 305 ? 7.223 25.693 12.828 1.00 91.88 305 LYS A C 1
ATOM 2405 O O . LYS A 1 305 ? 7.986 26.634 12.646 1.00 91.88 305 LYS A O 1
ATOM 2410 N N . SER A 1 306 ? 7.561 24.614 13.535 1.00 94.12 306 SER A N 1
ATOM 2411 C CA . SER A 1 306 ? 8.871 24.441 14.177 1.00 94.12 306 SER A CA 1
ATOM 2412 C C . SER A 1 306 ? 9.998 24.075 13.208 1.00 94.12 306 SER A C 1
ATOM 2414 O O . SER A 1 306 ? 11.155 24.359 13.501 1.00 94.12 306 SER A O 1
ATOM 2416 N N . LYS A 1 307 ? 9.663 23.452 12.072 1.00 94.19 307 LYS A N 1
ATOM 2417 C CA . LYS A 1 307 ? 10.605 23.047 11.024 1.00 94.19 307 LYS A CA 1
ATOM 2418 C C . LYS A 1 307 ? 10.089 23.508 9.666 1.00 94.19 307 LYS A C 1
ATOM 2420 O O . LYS A 1 307 ? 9.055 23.018 9.194 1.00 94.19 307 LYS A O 1
ATOM 2425 N N . SER A 1 308 ? 10.818 24.424 9.036 1.00 96.12 308 SER A N 1
ATOM 2426 C CA . SER A 1 308 ? 10.500 24.934 7.699 1.00 96.12 308 SER A CA 1
ATOM 2427 C C . SER A 1 308 ? 10.653 23.853 6.624 1.00 96.12 308 SER A C 1
ATOM 2429 O O . SER A 1 308 ? 11.307 22.824 6.818 1.00 96.12 308 SER A O 1
ATOM 2431 N N . THR A 1 309 ? 10.029 24.074 5.468 1.00 96.06 309 THR A N 1
ATOM 2432 C CA . THR A 1 309 ? 10.124 23.143 4.337 1.00 96.06 309 THR A CA 1
ATOM 2433 C C . THR A 1 309 ? 11.544 23.118 3.757 1.00 96.06 309 THR A C 1
ATOM 2435 O O . THR A 1 309 ? 12.013 22.058 3.350 1.00 96.06 309 THR A O 1
ATOM 2438 N N . GLU A 1 310 ? 12.255 24.246 3.781 1.00 97.12 310 GLU A N 1
ATOM 2439 C CA . GLU A 1 310 ? 13.649 24.375 3.353 1.00 97.12 310 GLU A CA 1
ATOM 2440 C C . GLU A 1 310 ? 14.609 23.623 4.285 1.00 97.12 310 GLU A C 1
ATOM 2442 O O . GLU A 1 310 ? 15.522 22.947 3.813 1.00 97.12 310 GLU A O 1
ATOM 2447 N N . GLU A 1 311 ? 14.394 23.695 5.604 1.00 97.56 311 GLU A N 1
ATOM 2448 C CA . GLU A 1 311 ? 15.168 22.914 6.579 1.00 97.56 311 GLU A CA 1
ATOM 2449 C C . GLU A 1 311 ? 14.931 21.414 6.401 1.00 97.56 311 GLU A C 1
ATOM 2451 O O . GLU A 1 311 ? 15.895 20.654 6.325 1.00 97.56 311 GLU A O 1
ATOM 2456 N N . ALA A 1 312 ? 13.668 20.990 6.261 1.00 96.88 312 ALA A N 1
ATOM 2457 C CA . ALA A 1 312 ? 13.329 19.592 6.003 1.00 96.88 312 ALA A CA 1
ATOM 2458 C C . ALA A 1 312 ? 13.986 19.078 4.710 1.00 96.88 312 ALA A C 1
ATOM 2460 O O . ALA A 1 312 ? 14.539 17.979 4.701 1.00 96.88 312 ALA A O 1
ATOM 2461 N N . GLN A 1 313 ? 13.982 19.881 3.639 1.00 98.12 313 GLN A N 1
ATOM 2462 C CA . GLN A 1 313 ? 14.666 19.545 2.391 1.00 98.12 313 GLN A CA 1
ATOM 2463 C C . GLN A 1 313 ? 16.174 19.396 2.594 1.00 98.12 313 GLN A C 1
ATOM 2465 O O . GLN A 1 313 ? 16.755 18.402 2.166 1.00 98.12 313 GLN A O 1
ATOM 2470 N N . LYS A 1 314 ? 16.810 20.374 3.246 1.00 98.19 314 LYS A N 1
ATOM 2471 C CA . LYS A 1 314 ? 18.259 20.376 3.451 1.00 98.19 314 LYS A CA 1
ATOM 2472 C C . LYS A 1 314 ? 18.707 19.164 4.265 1.00 98.19 314 LYS A C 1
ATOM 2474 O O . LYS A 1 314 ? 19.620 18.462 3.850 1.00 98.19 314 LYS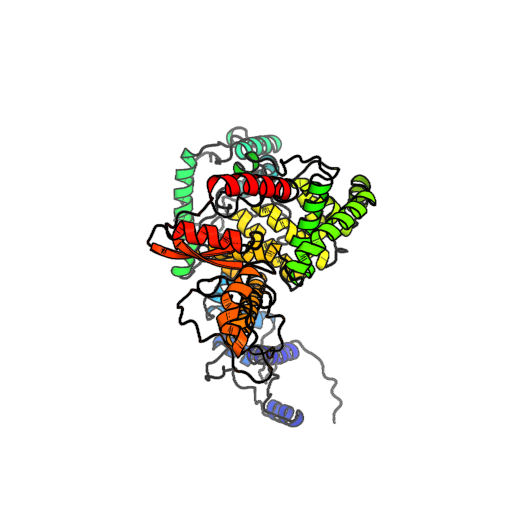 A O 1
ATOM 2479 N N . GLU A 1 315 ? 18.037 18.882 5.380 1.00 97.94 315 GLU A N 1
ATOM 2480 C CA . GLU A 1 315 ? 18.326 17.700 6.199 1.00 97.94 315 GLU A CA 1
ATOM 2481 C C . GLU A 1 315 ? 18.101 16.399 5.416 1.00 97.94 315 GLU A C 1
ATOM 2483 O O . GLU A 1 315 ? 18.922 15.482 5.478 1.00 97.94 315 GLU A O 1
ATOM 2488 N N . ALA A 1 316 ? 17.020 16.327 4.631 1.00 96.81 316 ALA A N 1
ATOM 2489 C CA . ALA A 1 316 ? 16.764 15.189 3.759 1.00 96.81 316 ALA A CA 1
ATOM 2490 C C . ALA A 1 316 ? 17.888 14.999 2.734 1.00 96.81 316 ALA A C 1
ATOM 2492 O O . ALA A 1 316 ? 18.301 13.866 2.478 1.00 96.81 316 ALA A O 1
ATOM 2493 N N . ASP A 1 317 ? 18.395 16.082 2.142 1.00 97.25 317 ASP A N 1
ATOM 2494 C CA . ASP A 1 317 ? 19.501 16.073 1.184 1.00 97.25 317 ASP A CA 1
ATOM 2495 C C . ASP A 1 317 ? 20.819 15.640 1.840 1.00 97.25 317 ASP A C 1
ATOM 2497 O O . ASP A 1 317 ? 21.497 14.770 1.281 1.00 97.25 317 ASP A O 1
ATOM 2501 N N . ASP A 1 318 ? 21.079 16.109 3.064 1.00 96.88 318 ASP A N 1
ATOM 2502 C CA . ASP A 1 318 ? 22.219 15.741 3.918 1.00 96.88 318 ASP A CA 1
ATOM 2503 C C . ASP A 1 318 ? 22.166 14.277 4.415 1.00 96.88 318 ASP A C 1
ATOM 2505 O O . ASP A 1 318 ? 23.156 13.759 4.936 1.00 96.88 318 ASP A O 1
ATOM 2509 N N . GLY A 1 319 ? 21.048 13.574 4.194 1.00 94.31 319 GLY A N 1
ATOM 2510 C CA . GLY A 1 319 ? 20.909 12.133 4.426 1.00 94.31 319 GLY A CA 1
ATOM 2511 C C . GLY A 1 319 ? 20.051 11.746 5.629 1.00 94.31 319 GLY A C 1
ATOM 2512 O O . GLY A 1 319 ? 20.057 10.577 6.006 1.00 94.31 319 GLY A O 1
ATOM 2513 N N . ASP A 1 320 ? 19.307 12.682 6.225 1.00 97.56 320 ASP A N 1
ATOM 2514 C CA . ASP A 1 320 ? 18.368 12.368 7.301 1.00 97.56 320 ASP A CA 1
ATOM 2515 C C . ASP A 1 320 ? 17.088 11.703 6.759 1.00 97.56 320 ASP A C 1
ATOM 2517 O O . ASP A 1 320 ? 16.290 12.301 6.030 1.00 97.56 320 ASP A O 1
ATOM 2521 N N . ASP A 1 321 ? 16.880 10.438 7.127 1.00 97.44 321 ASP A N 1
ATOM 2522 C CA . ASP A 1 321 ? 15.772 9.616 6.631 1.00 97.44 321 ASP A CA 1
ATOM 2523 C C . ASP A 1 321 ? 14.394 10.077 7.145 1.00 97.44 321 ASP A C 1
ATOM 2525 O O . ASP A 1 321 ? 13.374 9.870 6.480 1.00 97.44 321 ASP A O 1
ATOM 2529 N N . ALA A 1 322 ? 14.332 10.694 8.330 1.00 95.75 322 ALA A N 1
ATOM 2530 C CA . ALA A 1 322 ? 13.078 11.188 8.898 1.00 95.75 322 ALA A CA 1
ATOM 2531 C C . ALA A 1 322 ? 12.622 12.469 8.188 1.00 95.75 322 ALA A C 1
ATOM 2533 O O . ALA A 1 322 ? 11.453 12.581 7.816 1.00 95.75 322 ALA A O 1
ATOM 2534 N N . SER A 1 323 ? 13.548 13.389 7.930 1.00 97.44 323 SER A N 1
ATOM 2535 C CA . SER A 1 323 ? 13.320 14.601 7.151 1.00 97.44 323 SER A CA 1
ATOM 2536 C C . SER A 1 323 ? 13.061 14.288 5.678 1.00 97.44 323 SER A C 1
ATOM 2538 O O . SER A 1 323 ? 12.239 14.960 5.063 1.00 97.44 323 SER A O 1
ATOM 2540 N N . ALA A 1 324 ? 13.639 13.218 5.118 1.00 97.94 324 ALA A N 1
ATOM 2541 C CA . ALA A 1 324 ? 13.268 12.741 3.783 1.00 97.94 324 ALA A CA 1
ATOM 2542 C C . ALA A 1 324 ? 11.803 12.267 3.707 1.00 97.94 324 ALA A C 1
ATOM 2544 O O . ALA A 1 324 ? 11.108 12.583 2.738 1.00 97.94 324 ALA A O 1
ATOM 2545 N N . LEU A 1 325 ? 11.303 11.562 4.731 1.00 96.75 325 LEU A N 1
ATOM 2546 C CA . LEU A 1 325 ? 9.880 11.213 4.836 1.00 96.75 325 LEU A CA 1
ATOM 2547 C C . LEU A 1 325 ? 8.990 12.447 5.040 1.00 96.75 325 LEU A C 1
ATOM 2549 O O . LEU A 1 325 ? 7.984 12.573 4.341 1.00 96.75 325 LEU A O 1
ATOM 2553 N N . ASP A 1 326 ? 9.355 13.352 5.956 1.00 96.81 326 ASP A N 1
ATOM 2554 C CA . ASP A 1 326 ? 8.635 14.616 6.193 1.00 96.81 326 ASP A CA 1
ATOM 2555 C C . ASP A 1 326 ? 8.517 15.414 4.889 1.00 96.81 326 ASP A C 1
ATOM 2557 O O . ASP A 1 326 ? 7.416 15.711 4.420 1.00 96.81 326 ASP A O 1
ATOM 2561 N N . TYR A 1 327 ? 9.647 15.666 4.226 1.00 97.88 327 TYR A N 1
ATOM 2562 C CA . TYR A 1 327 ? 9.687 16.423 2.983 1.00 97.88 327 TYR A CA 1
ATOM 2563 C C . TYR A 1 327 ? 8.871 15.753 1.868 1.00 97.88 327 TYR A C 1
ATOM 2565 O O . TYR A 1 327 ? 8.115 16.430 1.167 1.00 97.88 327 TYR A O 1
ATOM 2573 N N . ALA A 1 328 ? 8.911 14.420 1.748 1.00 96.94 328 ALA A N 1
ATOM 2574 C CA . ALA A 1 328 ? 8.056 13.695 0.810 1.00 96.94 328 ALA A CA 1
ATOM 2575 C C . ALA A 1 328 ? 6.557 13.937 1.074 1.00 96.94 328 ALA A C 1
ATOM 2577 O O . ALA A 1 328 ? 5.795 14.164 0.126 1.00 96.94 328 ALA A O 1
ATOM 2578 N N . ILE A 1 329 ? 6.117 13.928 2.336 1.00 94.94 329 ILE A N 1
ATOM 2579 C CA . ILE A 1 329 ? 4.720 14.215 2.697 1.00 94.94 329 ILE A CA 1
ATOM 2580 C C . ILE A 1 329 ? 4.388 15.690 2.421 1.00 94.94 329 ILE A C 1
ATOM 2582 O O . ILE A 1 329 ? 3.341 15.975 1.838 1.00 94.94 329 ILE A O 1
ATOM 2586 N N . ARG A 1 330 ? 5.288 16.634 2.727 1.00 94.50 330 ARG A N 1
ATOM 2587 C CA . ARG A 1 330 ? 5.102 18.063 2.407 1.00 94.50 330 ARG A CA 1
ATOM 2588 C C . ARG A 1 330 ? 4.907 18.309 0.914 1.00 94.50 330 ARG A C 1
ATOM 2590 O O . ARG A 1 330 ? 3.978 19.029 0.546 1.00 94.50 330 ARG A O 1
ATOM 2597 N N . ILE A 1 331 ? 5.692 17.645 0.056 1.00 93.88 331 ILE A N 1
ATOM 2598 C CA . ILE A 1 331 ? 5.503 17.667 -1.405 1.00 93.88 331 ILE A CA 1
ATOM 2599 C C . ILE A 1 331 ? 4.093 17.194 -1.767 1.00 93.88 331 ILE A C 1
ATOM 2601 O O . ILE A 1 331 ? 3.390 17.847 -2.535 1.00 93.88 331 ILE A O 1
ATOM 2605 N N . ARG A 1 332 ? 3.634 16.076 -1.197 1.00 90.31 332 ARG A N 1
ATOM 2606 C CA . ARG A 1 332 ? 2.294 15.532 -1.475 1.00 90.31 332 ARG A CA 1
ATOM 2607 C C . ARG A 1 332 ? 1.164 16.461 -1.032 1.00 90.31 332 ARG A C 1
ATOM 2609 O O . ARG A 1 332 ? 0.125 16.514 -1.701 1.00 90.31 332 ARG A O 1
ATOM 2616 N N . CYS A 1 333 ? 1.354 17.128 0.101 1.00 89.94 333 CYS A N 1
ATOM 2617 C CA . CYS A 1 333 ? 0.354 17.946 0.779 1.00 89.94 333 CYS A CA 1
ATOM 2618 C C . CYS A 1 333 ? 0.382 19.428 0.373 1.00 89.94 333 CYS A C 1
ATOM 2620 O O . CYS A 1 333 ? -0.480 20.168 0.843 1.00 89.94 333 CYS A O 1
ATOM 2622 N N . ASN A 1 334 ? 1.294 19.839 -0.521 1.00 90.81 334 ASN A N 1
ATOM 2623 C CA . ASN A 1 334 ? 1.497 21.231 -0.949 1.00 90.81 334 ASN A CA 1
ATOM 2624 C C . ASN A 1 334 ? 1.912 22.170 0.205 1.00 90.81 334 ASN A C 1
ATOM 2626 O O . ASN A 1 334 ? 1.359 23.256 0.355 1.00 90.81 334 ASN A O 1
ATOM 2630 N N . ILE A 1 335 ? 2.853 21.738 1.053 1.00 91.19 335 ILE A N 1
ATOM 2631 C CA . ILE A 1 335 ? 3.290 22.493 2.242 1.00 91.19 335 ILE A CA 1
ATOM 2632 C C . ILE A 1 335 ? 4.653 23.134 1.981 1.00 91.19 335 ILE A C 1
ATOM 2634 O O . ILE A 1 335 ? 5.688 22.474 2.067 1.00 91.19 335 ILE A O 1
ATOM 2638 N N . GLY A 1 336 ? 4.670 24.423 1.636 1.00 90.19 336 GLY A N 1
ATOM 2639 C CA . GLY A 1 336 ? 5.902 25.171 1.329 1.00 90.19 336 GLY A CA 1
ATOM 2640 C C . GLY A 1 336 ? 6.636 24.715 0.058 1.00 90.19 336 GLY A C 1
ATOM 2641 O O . GLY A 1 336 ? 7.669 25.268 -0.293 1.00 90.19 336 GLY A O 1
ATOM 2642 N N . VAL A 1 337 ? 6.109 23.719 -0.658 1.00 91.25 337 VAL A N 1
ATOM 2643 C CA . VAL A 1 337 ? 6.659 23.190 -1.909 1.00 91.25 337 VAL A CA 1
ATOM 2644 C C . VAL A 1 337 ? 5.508 22.746 -2.807 1.00 91.25 337 VAL A C 1
ATOM 2646 O O . VAL A 1 337 ? 4.559 22.106 -2.351 1.00 91.25 337 VAL A O 1
ATOM 2649 N N . LYS A 1 338 ? 5.583 23.094 -4.097 1.00 89.69 338 LYS A N 1
ATOM 2650 C CA . LYS A 1 338 ? 4.562 22.697 -5.074 1.00 89.69 338 LYS A CA 1
ATOM 2651 C C . LYS A 1 338 ? 4.526 21.171 -5.218 1.00 89.69 338 LYS A C 1
ATOM 2653 O O . LYS A 1 338 ? 5.596 20.558 -5.281 1.00 89.69 338 LYS A O 1
ATOM 2658 N N . PRO A 1 339 ? 3.338 20.552 -5.351 1.00 89.50 339 PRO A N 1
ATOM 2659 C CA . PRO A 1 339 ? 3.235 19.121 -5.558 1.00 89.50 339 PRO A CA 1
ATOM 2660 C C . PRO A 1 339 ? 4.037 18.669 -6.769 1.00 89.50 339 PRO A C 1
ATOM 2662 O O . PRO A 1 339 ? 3.845 19.144 -7.887 1.00 89.50 339 PRO A O 1
ATOM 2665 N N . ASN A 1 340 ? 4.946 17.730 -6.531 1.00 90.06 340 ASN A N 1
ATOM 2666 C CA . ASN A 1 340 ? 5.772 17.131 -7.558 1.00 90.06 340 ASN A CA 1
ATOM 2667 C C . ASN A 1 340 ? 5.845 15.623 -7.325 1.00 90.06 340 ASN A C 1
ATOM 2669 O O . ASN A 1 340 ? 6.454 15.135 -6.373 1.00 90.06 340 ASN A O 1
ATOM 2673 N N . ARG A 1 341 ? 5.193 14.885 -8.217 1.00 89.56 341 ARG A N 1
ATOM 2674 C CA . ARG A 1 341 ? 5.022 13.440 -8.119 1.00 89.56 341 ARG A CA 1
ATOM 2675 C C . ARG A 1 341 ? 6.345 12.673 -8.213 1.00 89.56 341 ARG A C 1
ATOM 2677 O O . ARG A 1 341 ? 6.549 11.731 -7.442 1.00 89.56 341 ARG A O 1
ATOM 2684 N N . SER A 1 342 ? 7.233 13.089 -9.115 1.00 88.25 342 SER A N 1
ATOM 2685 C CA . SER A 1 342 ? 8.552 12.476 -9.308 1.00 88.25 342 SER A CA 1
ATOM 2686 C C . SER A 1 342 ? 9.466 12.768 -8.119 1.00 88.25 342 SER A C 1
ATOM 2688 O O . SER A 1 342 ? 10.120 11.860 -7.610 1.00 88.25 342 SER A O 1
ATOM 2690 N N . LEU A 1 343 ? 9.451 14.010 -7.618 1.00 92.50 343 LEU A N 1
ATOM 2691 C CA . LEU A 1 343 ? 10.237 14.417 -6.449 1.00 92.50 343 LEU A CA 1
ATOM 2692 C C . LEU A 1 343 ? 9.766 13.708 -5.173 1.00 92.50 343 LEU A C 1
ATOM 2694 O O . LEU A 1 343 ? 10.586 13.225 -4.400 1.00 92.50 343 LEU A O 1
ATOM 2698 N N . HIS A 1 344 ? 8.451 13.570 -4.984 1.00 94.31 344 HIS A N 1
ATOM 2699 C CA . HIS A 1 344 ? 7.881 12.785 -3.890 1.00 94.31 344 HIS A CA 1
ATOM 2700 C C . HIS A 1 344 ? 8.405 11.344 -3.910 1.00 94.31 344 HIS A C 1
ATOM 2702 O O . HIS A 1 344 ? 8.938 10.867 -2.911 1.00 94.31 344 HIS A O 1
ATOM 2708 N N . ARG A 1 345 ? 8.330 10.659 -5.062 1.00 93.31 345 ARG A N 1
ATOM 2709 C CA . ARG A 1 345 ? 8.872 9.298 -5.197 1.00 93.31 345 ARG A CA 1
ATOM 2710 C C . ARG A 1 345 ? 10.378 9.246 -4.947 1.00 93.31 345 ARG A C 1
ATOM 2712 O O . ARG A 1 345 ? 10.835 8.297 -4.318 1.00 93.31 345 ARG A O 1
ATOM 2719 N N . TYR A 1 346 ? 11.136 10.232 -5.422 1.00 92.88 346 TYR A N 1
ATOM 2720 C CA . TYR A 1 346 ? 12.586 10.291 -5.236 1.00 92.88 346 TYR A CA 1
ATOM 2721 C C . TYR A 1 346 ? 12.983 10.230 -3.752 1.00 92.88 346 TYR A C 1
ATOM 2723 O O . TYR A 1 346 ? 13.759 9.352 -3.375 1.00 92.88 346 TYR A O 1
ATOM 2731 N N . TYR A 1 347 ? 12.396 11.071 -2.892 1.00 96.62 347 TYR A N 1
ATOM 2732 C CA . TYR A 1 347 ? 12.713 11.046 -1.457 1.00 96.62 347 TYR A CA 1
ATOM 2733 C C . TYR A 1 347 ? 12.252 9.755 -0.768 1.00 96.62 347 TYR A C 1
ATOM 2735 O O . TYR A 1 347 ? 12.975 9.225 0.072 1.00 96.62 347 TYR A O 1
ATOM 2743 N N . LEU A 1 348 ? 11.109 9.181 -1.165 1.00 96.25 348 LEU A N 1
ATOM 2744 C CA . LEU A 1 348 ? 10.681 7.878 -0.636 1.00 96.25 348 LEU A CA 1
ATOM 2745 C C . LEU A 1 348 ? 11.641 6.747 -1.023 1.00 96.25 348 LEU A C 1
ATOM 2747 O O . LEU A 1 348 ? 11.949 5.889 -0.196 1.00 96.25 348 LEU A O 1
ATOM 2751 N N . MET A 1 349 ? 12.142 6.747 -2.260 1.00 92.50 349 MET A N 1
ATOM 2752 C CA . MET A 1 349 ? 13.151 5.781 -2.698 1.00 92.50 349 MET A CA 1
ATOM 2753 C C . MET A 1 349 ? 14.477 5.981 -1.958 1.00 92.50 349 MET A C 1
ATOM 2755 O O . MET A 1 349 ? 15.071 4.987 -1.548 1.00 92.50 349 MET A O 1
ATOM 2759 N N . LYS A 1 350 ? 14.890 7.230 -1.689 1.00 93.19 350 LYS A N 1
ATOM 2760 C CA . LYS A 1 350 ? 16.082 7.531 -0.874 1.00 93.19 350 LYS A CA 1
ATOM 2761 C C . LYS A 1 350 ? 16.004 6.858 0.502 1.00 93.19 350 LYS A C 1
ATOM 2763 O O . LYS A 1 350 ? 16.960 6.211 0.914 1.00 93.19 350 LYS A O 1
ATOM 2768 N N . VAL A 1 351 ? 14.841 6.909 1.157 1.00 95.81 351 VAL A N 1
ATOM 2769 C CA . VAL A 1 351 ? 14.593 6.240 2.451 1.00 95.81 351 VAL A CA 1
ATOM 2770 C C . VAL A 1 351 ? 14.640 4.711 2.325 1.00 95.81 351 VAL A C 1
ATOM 2772 O O . VAL A 1 351 ? 15.180 4.023 3.190 1.00 95.81 351 VAL A O 1
ATOM 2775 N N . ILE A 1 352 ? 14.089 4.144 1.247 1.00 93.50 352 ILE A N 1
ATOM 2776 C CA . ILE A 1 352 ? 14.085 2.687 1.017 1.00 93.50 352 ILE A CA 1
ATOM 2777 C C . ILE A 1 352 ? 15.510 2.152 0.814 1.00 93.50 352 ILE A C 1
ATOM 2779 O O . ILE A 1 352 ? 15.864 1.103 1.364 1.00 93.50 352 ILE A O 1
ATOM 2783 N N . GLU A 1 353 ? 16.322 2.874 0.044 1.00 90.56 353 GLU A N 1
ATOM 2784 C CA . GLU A 1 353 ? 17.699 2.496 -0.290 1.00 90.56 353 GLU A CA 1
ATOM 2785 C C . GLU A 1 353 ? 18.710 2.848 0.800 1.00 90.56 353 GLU A C 1
ATOM 2787 O O . GLU A 1 353 ? 19.803 2.278 0.840 1.00 90.56 353 GLU A O 1
ATOM 2792 N N . SER A 1 354 ? 18.338 3.742 1.713 1.00 93.44 354 SER A N 1
ATOM 2793 C CA . SER A 1 354 ? 19.170 4.140 2.835 1.00 93.44 354 SER A CA 1
ATOM 2794 C C . SER A 1 354 ? 19.523 2.951 3.732 1.00 93.44 354 SER A C 1
ATOM 2796 O O . SER A 1 354 ? 18.683 2.130 4.125 1.00 93.44 354 SER A O 1
ATOM 2798 N N . SER A 1 355 ? 20.808 2.857 4.074 1.00 92.88 355 SER A N 1
ATOM 2799 C CA . SER A 1 355 ? 21.311 1.866 5.031 1.00 92.88 355 SER A CA 1
ATOM 2800 C C . SER A 1 355 ? 21.043 2.257 6.489 1.00 92.88 355 SER A C 1
ATOM 2802 O O . SER A 1 355 ? 21.055 1.382 7.353 1.00 92.88 355 SER A O 1
ATOM 2804 N N . THR A 1 356 ? 20.767 3.539 6.752 1.00 95.12 356 THR A N 1
ATOM 2805 C CA . THR A 1 356 ? 20.498 4.094 8.087 1.00 95.12 356 THR A CA 1
ATOM 2806 C C . THR A 1 356 ? 19.011 4.129 8.427 1.00 95.12 356 THR A C 1
ATOM 2808 O O . THR A 1 356 ? 18.662 4.130 9.608 1.00 95.12 356 THR A O 1
ATOM 2811 N N . ALA A 1 357 ? 18.133 4.073 7.420 1.00 95.88 357 ALA A N 1
ATOM 2812 C CA . ALA A 1 357 ? 16.692 4.087 7.627 1.00 95.88 357 ALA A CA 1
ATOM 2813 C C . ALA A 1 357 ? 16.218 2.861 8.420 1.00 95.88 357 ALA A C 1
ATOM 2815 O O . ALA A 1 357 ? 16.499 1.706 8.079 1.00 95.88 357 ALA A O 1
ATOM 2816 N N . THR A 1 358 ? 15.419 3.114 9.454 1.00 95.81 358 THR A N 1
ATOM 2817 C CA . THR A 1 358 ? 14.786 2.069 10.263 1.00 95.81 358 THR A CA 1
ATOM 2818 C C . THR A 1 358 ? 13.747 1.286 9.457 1.00 95.81 358 THR A C 1
ATOM 2820 O O . THR A 1 358 ? 13.156 1.784 8.496 1.00 95.81 358 THR A O 1
ATOM 2823 N N . ASN A 1 359 ? 13.434 0.065 9.898 1.00 94.75 359 ASN A N 1
ATOM 2824 C CA . ASN A 1 359 ? 12.360 -0.731 9.293 1.00 94.75 359 ASN A CA 1
ATOM 2825 C C . ASN A 1 359 ? 11.004 -0.003 9.313 1.00 94.75 359 ASN A C 1
ATOM 2827 O O . ASN A 1 359 ? 10.225 -0.133 8.371 1.00 94.75 359 ASN A O 1
ATOM 2831 N N . ALA A 1 360 ? 10.725 0.787 10.354 1.00 93.62 360 ALA A N 1
ATOM 2832 C CA . ALA A 1 360 ? 9.508 1.590 10.430 1.00 93.62 360 ALA A CA 1
ATOM 2833 C C . ALA A 1 360 ? 9.468 2.645 9.313 1.00 93.62 360 ALA A C 1
ATOM 2835 O O . ALA A 1 360 ? 8.488 2.702 8.575 1.00 93.62 360 ALA A O 1
ATOM 2836 N N . GLN A 1 361 ? 10.555 3.398 9.123 1.00 95.19 361 GLN A N 1
ATOM 2837 C CA . GLN A 1 361 ? 10.666 4.401 8.058 1.00 95.19 361 GLN A CA 1
ATOM 2838 C C . GLN A 1 361 ? 10.558 3.769 6.663 1.00 95.19 361 GLN A C 1
ATOM 2840 O O . GLN A 1 361 ? 9.816 4.264 5.815 1.00 95.19 361 GLN A O 1
ATOM 2845 N N . LYS A 1 362 ? 11.211 2.622 6.431 1.00 95.62 362 LYS A N 1
ATOM 2846 C CA . LYS A 1 362 ? 11.087 1.874 5.165 1.00 95.62 362 LYS A CA 1
ATOM 2847 C C . LYS A 1 362 ? 9.665 1.373 4.928 1.00 95.62 362 LYS A C 1
ATOM 2849 O O . LYS A 1 362 ? 9.148 1.468 3.815 1.00 95.62 362 LYS A O 1
ATOM 2854 N N . SER A 1 363 ? 9.005 0.877 5.974 1.00 95.44 363 SER A N 1
ATOM 2855 C CA . SER A 1 363 ? 7.606 0.457 5.894 1.00 95.44 363 SER A CA 1
ATOM 2856 C C . SER A 1 363 ? 6.672 1.628 5.579 1.00 95.44 363 SER A C 1
ATOM 2858 O O . SER A 1 363 ? 5.782 1.477 4.739 1.00 95.44 363 SER A O 1
ATOM 2860 N N . GLN A 1 364 ? 6.904 2.800 6.181 1.00 95.88 364 GLN A N 1
ATOM 2861 C CA . GLN A 1 364 ? 6.158 4.029 5.901 1.00 95.88 364 GLN A CA 1
ATOM 2862 C C . GLN A 1 364 ? 6.371 4.508 4.463 1.00 95.88 364 GLN A C 1
ATOM 2864 O O . GLN A 1 364 ? 5.390 4.772 3.769 1.00 95.88 364 GLN A O 1
ATOM 2869 N N . ALA A 1 365 ? 7.619 4.542 3.985 1.00 96.44 365 ALA A N 1
ATOM 2870 C CA . ALA A 1 365 ? 7.941 4.917 2.610 1.00 96.44 365 ALA A CA 1
ATOM 2871 C C . ALA A 1 365 ? 7.231 4.009 1.597 1.00 96.44 365 ALA A C 1
ATOM 2873 O O . ALA A 1 365 ? 6.585 4.485 0.663 1.00 96.44 365 ALA A O 1
ATOM 2874 N N . HIS A 1 366 ? 7.266 2.693 1.823 1.00 95.88 366 HIS A N 1
ATOM 2875 C CA . HIS A 1 366 ? 6.499 1.744 1.023 1.00 95.88 366 HIS A CA 1
ATOM 2876 C C . HIS A 1 366 ? 4.986 1.974 1.118 1.00 95.88 366 HIS A C 1
ATOM 2878 O O . HIS A 1 366 ? 4.308 1.919 0.097 1.00 95.88 366 HIS A O 1
ATOM 2884 N N . GLY A 1 367 ? 4.453 2.276 2.305 1.00 95.50 367 GLY A N 1
ATOM 2885 C CA . GLY A 1 367 ? 3.044 2.624 2.496 1.00 95.50 367 GLY A CA 1
ATOM 2886 C C . GLY A 1 367 ? 2.604 3.841 1.672 1.00 95.50 367 GLY A C 1
ATOM 2887 O O . GLY A 1 367 ? 1.556 3.789 1.029 1.00 95.50 367 GLY A O 1
ATOM 2888 N N . LEU A 1 368 ? 3.424 4.897 1.632 1.00 95.75 368 LEU A N 1
ATOM 2889 C CA . LEU A 1 368 ? 3.179 6.102 0.828 1.00 95.75 368 LEU A CA 1
ATOM 2890 C C . LEU A 1 368 ? 3.255 5.803 -0.680 1.00 95.75 368 LEU A C 1
ATOM 2892 O O . LEU A 1 368 ? 2.432 6.292 -1.456 1.00 95.75 368 LEU A O 1
ATOM 2896 N N . LEU A 1 369 ? 4.176 4.927 -1.105 1.00 94.94 369 LEU A N 1
ATOM 2897 C CA . LEU A 1 369 ? 4.298 4.528 -2.512 1.00 94.94 369 LEU A CA 1
ATOM 2898 C C . LEU A 1 369 ? 3.088 3.739 -3.039 1.00 94.94 369 LEU A C 1
ATOM 2900 O O . LEU A 1 369 ? 2.845 3.746 -4.245 1.00 94.94 369 LEU A O 1
ATOM 2904 N N . ILE A 1 370 ? 2.286 3.109 -2.172 1.00 94.12 370 ILE A N 1
ATOM 2905 C CA . ILE A 1 370 ? 1.015 2.489 -2.585 1.00 94.12 370 ILE A CA 1
ATOM 2906 C C . ILE A 1 370 ? 0.067 3.561 -3.136 1.00 94.12 370 ILE A C 1
ATOM 2908 O O . ILE A 1 370 ? -0.445 3.403 -4.245 1.00 94.12 370 ILE A O 1
ATOM 2912 N N . ASP A 1 371 ? -0.139 4.660 -2.393 1.00 89.31 371 ASP A N 1
ATOM 2913 C CA . ASP A 1 371 ? -0.967 5.793 -2.838 1.00 89.31 371 ASP A CA 1
ATOM 2914 C C . ASP A 1 371 ? -0.381 6.434 -4.088 1.00 89.31 371 ASP A C 1
ATOM 2916 O O . ASP A 1 371 ? -1.104 6.731 -5.040 1.00 89.31 371 ASP A O 1
ATOM 2920 N N . TRP A 1 372 ? 0.942 6.587 -4.124 1.00 91.06 372 TRP A N 1
ATOM 2921 C CA . TRP A 1 372 ? 1.623 7.072 -5.309 1.00 91.06 372 TRP A CA 1
ATOM 2922 C C . TRP A 1 372 ? 1.264 6.220 -6.536 1.00 91.06 372 TRP A C 1
ATOM 2924 O O . TRP A 1 372 ? 0.839 6.784 -7.540 1.00 91.06 372 TRP A O 1
ATOM 2934 N N . CYS A 1 373 ? 1.310 4.887 -6.465 1.00 89.25 373 CYS A N 1
ATOM 2935 C CA . CYS A 1 373 ? 0.972 4.017 -7.597 1.00 89.25 373 CYS A CA 1
ATOM 2936 C C . CYS A 1 373 ? -0.494 4.122 -8.056 1.00 89.25 373 CYS A C 1
ATOM 2938 O O . CYS A 1 373 ? -0.751 4.055 -9.258 1.00 89.25 373 CYS A O 1
ATOM 2940 N N . ILE A 1 374 ? -1.450 4.261 -7.133 1.00 86.88 374 ILE A N 1
ATOM 2941 C CA . ILE A 1 374 ? -2.890 4.144 -7.444 1.00 86.88 374 ILE A CA 1
ATOM 2942 C C . ILE A 1 374 ? -3.612 5.490 -7.609 1.00 86.88 374 ILE A C 1
ATOM 2944 O O . ILE A 1 374 ? -4.621 5.554 -8.310 1.00 86.88 374 ILE A O 1
ATOM 2948 N N . SER A 1 375 ? -3.107 6.572 -7.005 1.00 82.69 375 SER A N 1
ATOM 2949 C CA . SER A 1 375 ? -3.742 7.903 -7.009 1.00 82.69 375 SER A CA 1
ATOM 2950 C C . SER A 1 375 ? -4.062 8.486 -8.396 1.00 82.69 375 SER A C 1
ATOM 2952 O O . SER A 1 375 ? -5.049 9.219 -8.495 1.00 82.69 375 SER A O 1
ATOM 2954 N N . PRO A 1 376 ? -3.337 8.163 -9.488 1.00 78.19 376 PRO A N 1
ATOM 2955 C CA . PRO A 1 376 ? -3.690 8.658 -10.821 1.00 78.19 376 PRO A CA 1
ATOM 2956 C C . PRO A 1 376 ? -4.992 8.072 -11.399 1.00 78.19 376 PRO A C 1
ATOM 2958 O O . PRO A 1 376 ? -5.522 8.602 -12.378 1.00 78.19 376 PRO A O 1
ATOM 2961 N N . PHE A 1 377 ? -5.549 7.011 -10.796 1.00 75.56 377 PHE A N 1
ATOM 2962 C CA . PHE A 1 377 ? -6.654 6.216 -11.351 1.00 75.56 377 PHE A CA 1
ATOM 2963 C C . PHE A 1 377 ? -7.941 6.251 -10.495 1.00 75.56 377 PHE A C 1
ATOM 2965 O O . PHE A 1 377 ? -8.400 5.205 -10.045 1.00 75.56 377 PHE A O 1
ATOM 2972 N N . PRO A 1 378 ? -8.594 7.410 -10.279 1.00 59.94 378 PRO A N 1
ATOM 2973 C CA . PRO A 1 378 ? -9.752 7.481 -9.381 1.00 59.94 378 PRO A CA 1
ATOM 2974 C C . PRO A 1 378 ? -11.018 6.780 -9.916 1.00 59.94 378 PRO A C 1
ATOM 2976 O O . PRO A 1 378 ? -11.816 6.324 -9.112 1.00 59.94 378 PRO A O 1
ATOM 2979 N N . ASN A 1 379 ? -11.187 6.655 -11.245 1.00 56.78 379 ASN A N 1
ATOM 2980 C CA . ASN A 1 379 ? -12.386 6.081 -11.898 1.00 56.78 379 ASN A CA 1
ATOM 2981 C C . ASN A 1 379 ? -12.045 5.075 -13.025 1.00 56.78 379 ASN A C 1
ATOM 2983 O O . ASN A 1 379 ? -12.884 4.802 -13.881 1.00 56.78 379 ASN A O 1
ATOM 2987 N N . ALA A 1 380 ? -10.799 4.597 -13.105 1.00 58.00 380 ALA A N 1
ATOM 2988 C CA . ALA A 1 380 ? -10.298 3.802 -14.232 1.00 58.00 380 ALA A CA 1
ATOM 2989 C C . ALA A 1 380 ? -9.742 2.450 -13.770 1.00 58.00 380 ALA A C 1
ATOM 2991 O O . ALA A 1 380 ? -9.277 2.317 -12.639 1.00 58.00 380 ALA A O 1
ATOM 2992 N N . SER A 1 381 ? -9.748 1.456 -14.663 1.00 70.88 381 SER A N 1
ATOM 2993 C CA . SER A 1 381 ? -8.979 0.225 -14.474 1.00 70.88 381 SER A CA 1
ATOM 2994 C C . SER A 1 381 ? -7.497 0.579 -14.326 1.00 70.88 381 SER A C 1
ATOM 2996 O O . SER A 1 381 ? -6.898 1.155 -15.231 1.00 70.88 381 SER A O 1
ATOM 2998 N N . ILE A 1 382 ? -6.921 0.273 -13.165 1.00 77.75 382 ILE A N 1
ATOM 2999 C CA . ILE A 1 382 ? -5.494 0.469 -12.889 1.00 77.75 382 ILE A CA 1
ATOM 3000 C C . ILE A 1 382 ? -4.709 -0.442 -13.840 1.00 77.75 382 ILE A C 1
ATOM 3002 O O . ILE A 1 382 ? -4.924 -1.655 -13.820 1.00 77.75 382 ILE A O 1
ATOM 3006 N N . PHE A 1 383 ? -3.805 0.118 -14.652 1.00 78.31 383 PHE A N 1
ATOM 3007 C CA . PHE A 1 383 ? -2.955 -0.695 -15.532 1.00 78.31 383 PHE A CA 1
ATOM 3008 C C . PHE A 1 383 ? -2.157 -1.716 -14.725 1.00 78.31 383 PHE A C 1
ATOM 3010 O O . PHE A 1 383 ? -1.704 -1.411 -13.611 1.00 78.31 383 PHE A O 1
ATOM 3017 N N . ALA A 1 384 ? -1.907 -2.890 -15.312 1.00 77.25 384 ALA A N 1
ATOM 3018 C CA . ALA A 1 384 ? -1.258 -3.994 -14.613 1.00 77.25 384 ALA A CA 1
ATOM 3019 C C . ALA A 1 384 ? 0.042 -3.542 -13.926 1.00 77.25 384 ALA A C 1
ATOM 3021 O O . ALA A 1 384 ? 0.219 -3.773 -12.731 1.00 77.25 384 ALA A O 1
ATOM 3022 N N . ARG A 1 385 ? 0.905 -2.783 -14.620 1.00 79.19 385 ARG A N 1
ATOM 3023 C CA . ARG A 1 385 ? 2.189 -2.318 -14.060 1.00 79.19 385 ARG A CA 1
ATOM 3024 C C . ARG A 1 385 ? 2.056 -1.558 -12.733 1.00 79.19 385 ARG A C 1
ATOM 3026 O O . ARG A 1 385 ? 2.865 -1.766 -11.834 1.00 79.19 385 ARG A O 1
ATOM 3033 N N . TYR A 1 386 ? 1.026 -0.721 -12.579 1.00 83.88 386 TYR A N 1
ATOM 3034 C CA . TYR A 1 386 ? 0.793 0.038 -11.344 1.00 83.88 386 TYR A CA 1
ATOM 3035 C C . TYR A 1 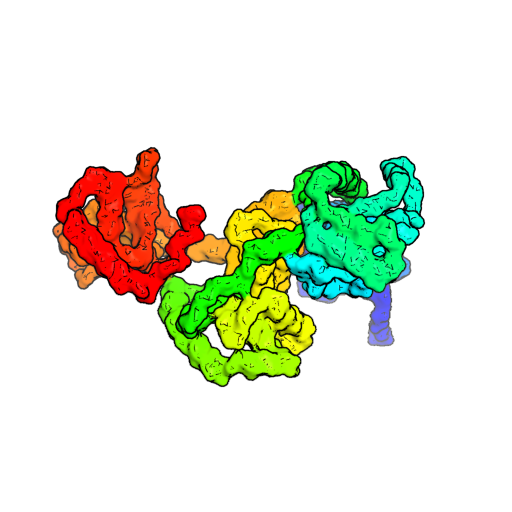386 ? 0.162 -0.828 -10.257 1.00 83.88 386 TYR A C 1
ATOM 3037 O O . TYR A 1 386 ? 0.502 -0.667 -9.088 1.00 83.88 386 TYR A O 1
ATOM 3045 N N . MET A 1 387 ? -0.702 -1.777 -10.630 1.00 85.25 387 MET A N 1
ATOM 3046 C CA . MET A 1 387 ? -1.270 -2.748 -9.690 1.00 85.25 387 MET A CA 1
ATOM 3047 C C . MET A 1 387 ? -0.175 -3.627 -9.071 1.00 85.25 387 MET A C 1
ATOM 3049 O O . MET A 1 387 ? -0.109 -3.760 -7.851 1.00 85.25 387 MET A O 1
ATOM 3053 N N . PHE A 1 388 ? 0.719 -4.181 -9.897 1.00 83.94 388 PHE A N 1
ATOM 3054 C CA . PHE A 1 388 ? 1.844 -4.996 -9.427 1.00 83.94 388 PHE A CA 1
ATOM 3055 C C . PHE A 1 388 ? 2.857 -4.163 -8.620 1.00 83.94 388 PHE A C 1
ATOM 3057 O O . PHE A 1 388 ? 3.366 -4.642 -7.607 1.00 83.94 388 PHE A O 1
ATOM 3064 N N . ALA A 1 389 ? 3.116 -2.904 -8.993 1.00 86.88 389 ALA A N 1
ATOM 3065 C CA . ALA A 1 389 ? 3.970 -2.012 -8.203 1.00 86.88 389 ALA A CA 1
ATOM 3066 C C . ALA A 1 389 ? 3.362 -1.685 -6.825 1.00 86.88 389 ALA A C 1
ATOM 3068 O O . ALA A 1 389 ? 4.037 -1.816 -5.803 1.00 86.88 389 ALA A O 1
ATOM 3069 N N . ALA A 1 390 ? 2.069 -1.349 -6.772 1.00 91.69 390 ALA A N 1
ATOM 3070 C CA . ALA A 1 390 ? 1.358 -1.102 -5.519 1.00 91.69 390 ALA A CA 1
ATOM 3071 C C . ALA A 1 390 ? 1.349 -2.350 -4.621 1.00 91.69 390 ALA A C 1
ATOM 3073 O O . ALA A 1 390 ? 1.638 -2.261 -3.428 1.00 91.69 390 ALA A O 1
ATOM 3074 N N . ALA A 1 391 ? 1.092 -3.529 -5.198 1.00 89.88 391 ALA A N 1
ATOM 3075 C CA . ALA A 1 391 ? 1.124 -4.798 -4.478 1.00 89.88 391 ALA A CA 1
ATOM 3076 C C . ALA A 1 391 ? 2.524 -5.149 -3.961 1.00 89.88 391 ALA A C 1
ATOM 3078 O O . ALA A 1 391 ? 2.662 -5.616 -2.828 1.00 89.88 391 ALA A O 1
ATOM 3079 N N . HIS A 1 392 ? 3.568 -4.851 -4.738 1.00 90.06 392 HIS A N 1
ATOM 3080 C CA . HIS A 1 392 ? 4.947 -4.985 -4.288 1.00 90.06 392 HIS A CA 1
ATOM 3081 C C . HIS A 1 392 ? 5.227 -4.102 -3.066 1.00 90.06 392 HIS A C 1
ATOM 3083 O O . HIS A 1 392 ? 5.707 -4.607 -2.051 1.00 90.06 392 HIS A O 1
ATOM 3089 N N . HIS A 1 393 ? 4.903 -2.808 -3.128 1.00 93.69 393 HIS A N 1
ATOM 3090 C CA . HIS A 1 393 ? 5.124 -1.894 -2.007 1.00 93.69 393 HIS A CA 1
ATOM 3091 C C . HIS A 1 393 ? 4.295 -2.271 -0.775 1.00 93.69 393 HIS A C 1
ATOM 3093 O O . HIS A 1 393 ? 4.825 -2.286 0.334 1.00 93.69 393 HIS A O 1
ATOM 3099 N N . ALA A 1 394 ? 3.042 -2.692 -0.954 1.00 95.19 394 ALA A N 1
ATOM 3100 C CA . ALA A 1 394 ? 2.226 -3.226 0.132 1.00 95.19 394 ALA A CA 1
ATOM 3101 C C . ALA A 1 394 ? 2.875 -4.451 0.798 1.00 95.19 394 ALA A C 1
ATOM 3103 O O . ALA A 1 394 ? 2.938 -4.537 2.024 1.00 95.19 394 ALA A O 1
ATOM 3104 N N . ASN A 1 395 ? 3.423 -5.369 0.001 1.00 92.81 395 ASN A N 1
ATOM 3105 C CA . ASN A 1 395 ? 4.131 -6.538 0.507 1.00 92.81 395 ASN A CA 1
ATOM 3106 C C . ASN A 1 395 ? 5.427 -6.175 1.249 1.00 92.81 395 ASN A C 1
ATOM 3108 O O . ASN A 1 395 ? 5.682 -6.719 2.321 1.00 92.81 395 ASN A O 1
ATOM 3112 N N . GLN A 1 396 ? 6.232 -5.247 0.721 1.00 92.44 396 GLN A N 1
ATOM 3113 C CA . GLN A 1 396 ? 7.451 -4.788 1.398 1.00 92.44 396 GLN A CA 1
ATOM 3114 C C . GLN A 1 396 ? 7.144 -4.052 2.705 1.00 92.44 396 GLN A C 1
ATOM 3116 O O . GLN A 1 396 ? 7.809 -4.293 3.709 1.00 92.44 396 GLN A O 1
ATOM 3121 N N . SER A 1 397 ? 6.100 -3.217 2.732 1.00 94.94 397 SER A N 1
ATOM 3122 C CA . SER A 1 397 ? 5.657 -2.540 3.956 1.00 94.94 397 SER A CA 1
ATOM 3123 C C . SER A 1 397 ? 5.371 -3.546 5.078 1.00 94.94 397 SER A C 1
ATOM 3125 O O . SER A 1 397 ? 5.858 -3.368 6.198 1.00 94.94 397 SER A O 1
ATOM 3127 N N . VAL A 1 398 ? 4.685 -4.651 4.759 1.00 93.88 398 VAL A N 1
ATOM 3128 C CA . VAL A 1 398 ? 4.431 -5.755 5.700 1.00 93.88 398 VAL A CA 1
ATOM 3129 C C . VAL A 1 398 ? 5.716 -6.482 6.088 1.00 93.88 398 VAL A C 1
ATOM 3131 O O . VAL A 1 398 ? 5.883 -6.810 7.257 1.00 93.88 398 VAL A O 1
ATOM 3134 N N . LEU A 1 399 ? 6.636 -6.736 5.156 1.00 91.25 399 LEU A N 1
ATOM 3135 C CA . LEU A 1 399 ? 7.899 -7.416 5.469 1.00 91.25 399 LEU A CA 1
ATOM 3136 C C . LEU A 1 399 ? 8.759 -6.628 6.466 1.00 91.25 399 LEU A C 1
ATOM 3138 O O . LEU A 1 399 ? 9.345 -7.231 7.362 1.00 91.25 399 LEU A O 1
ATOM 3142 N N . PHE A 1 400 ? 8.804 -5.299 6.352 1.00 92.38 400 PHE A N 1
ATOM 3143 C CA . PHE A 1 400 ? 9.574 -4.467 7.276 1.00 92.38 400 PHE A CA 1
ATOM 3144 C C . PHE A 1 400 ? 8.927 -4.331 8.660 1.00 92.38 400 PHE A C 1
ATOM 3146 O O . PHE A 1 400 ? 9.642 -4.304 9.661 1.00 92.38 400 PHE A O 1
ATOM 3153 N N . ALA A 1 401 ? 7.596 -4.249 8.742 1.00 88.38 401 ALA A N 1
ATOM 3154 C CA . ALA A 1 401 ? 6.905 -3.960 10.000 1.00 88.38 401 ALA A CA 1
ATOM 3155 C C . ALA A 1 401 ? 6.148 -5.141 10.633 1.00 88.38 401 ALA A C 1
ATOM 3157 O O . ALA A 1 401 ? 5.615 -4.995 11.733 1.00 88.38 401 ALA A O 1
ATOM 3158 N N . ALA A 1 402 ? 6.072 -6.291 9.955 1.00 78.00 402 ALA A N 1
ATOM 3159 C CA . ALA A 1 402 ? 5.258 -7.481 10.258 1.00 78.00 402 ALA A CA 1
ATOM 3160 C C . ALA A 1 402 ? 3.729 -7.252 10.343 1.00 78.00 402 ALA A C 1
ATOM 3162 O O . ALA A 1 402 ? 2.945 -8.161 10.059 1.00 78.00 402 ALA A O 1
ATOM 3163 N N . GLU A 1 403 ? 3.280 -6.056 10.719 1.00 84.88 403 GLU A N 1
ATOM 3164 C CA . GLU A 1 403 ? 1.890 -5.618 10.709 1.00 84.88 403 GLU A CA 1
ATOM 3165 C C . GLU A 1 403 ? 1.588 -4.737 9.488 1.00 84.88 403 GLU A C 1
ATOM 3167 O O . GLU A 1 403 ? 2.415 -3.943 9.046 1.00 84.88 403 GLU A O 1
ATOM 3172 N N . ALA A 1 404 ? 0.371 -4.860 8.952 1.00 90.69 404 ALA A N 1
ATOM 3173 C CA . ALA A 1 404 ? -0.104 -4.026 7.854 1.00 90.69 404 ALA A CA 1
ATOM 3174 C C . ALA A 1 404 ? -0.622 -2.672 8.371 1.00 90.69 404 ALA A C 1
ATOM 3176 O O . ALA A 1 404 ? -1.491 -2.630 9.248 1.00 90.69 404 ALA A O 1
ATOM 3177 N N . SER A 1 405 ? -0.125 -1.578 7.790 1.00 91.75 405 SER A N 1
ATOM 3178 C CA . SER A 1 405 ? -0.636 -0.222 8.029 1.00 91.75 405 SER A CA 1
ATOM 3179 C C . SER A 1 405 ? -2.048 -0.035 7.446 1.00 91.75 405 SER A C 1
ATOM 3181 O O . SER A 1 405 ? -2.475 -0.816 6.585 1.00 91.75 405 SER A O 1
ATOM 3183 N N . PRO A 1 406 ? -2.798 1.005 7.858 1.00 90.75 406 PRO A N 1
ATOM 3184 C CA . PRO A 1 406 ? -4.098 1.321 7.265 1.00 90.75 406 PRO A CA 1
ATOM 3185 C C . PRO A 1 406 ? -4.065 1.466 5.735 1.00 90.75 406 PRO A C 1
ATOM 3187 O O . PRO A 1 406 ? -4.982 0.989 5.068 1.00 90.75 406 PRO A O 1
ATOM 3190 N N . ALA A 1 407 ? -3.001 2.042 5.165 1.00 91.19 407 ALA A N 1
ATOM 3191 C CA . ALA A 1 407 ? -2.801 2.146 3.718 1.00 91.19 407 ALA A CA 1
ATOM 3192 C C . ALA A 1 407 ? -2.717 0.766 3.046 1.00 91.19 407 ALA A C 1
ATOM 3194 O O . ALA A 1 407 ? -3.401 0.520 2.051 1.00 91.19 407 ALA A O 1
ATOM 3195 N N . VAL A 1 408 ? -1.936 -0.153 3.626 1.00 95.06 408 VAL A N 1
ATOM 3196 C CA . VAL A 1 408 ? -1.804 -1.536 3.143 1.00 95.06 408 VAL A CA 1
ATOM 3197 C C . VAL A 1 408 ? -3.135 -2.277 3.232 1.00 95.06 408 VAL A C 1
ATOM 3199 O O . VAL A 1 408 ? -3.526 -2.947 2.279 1.00 95.06 408 VAL A O 1
ATOM 3202 N N . LEU A 1 409 ? -3.850 -2.153 4.355 1.00 92.44 409 LEU A N 1
ATOM 3203 C CA . LEU A 1 409 ? -5.144 -2.809 4.554 1.00 92.44 409 LEU A CA 1
ATOM 3204 C C . LEU A 1 409 ? -6.204 -2.278 3.587 1.00 92.44 409 LEU A C 1
ATOM 3206 O O . LEU A 1 409 ? -6.949 -3.067 3.007 1.00 92.44 409 LEU A O 1
ATOM 3210 N N . PHE A 1 410 ? -6.263 -0.958 3.397 1.00 90.69 410 PHE A N 1
ATOM 3211 C CA . PHE A 1 410 ? -7.183 -0.334 2.453 1.00 90.69 410 PHE A CA 1
ATOM 3212 C C . PHE A 1 410 ? -6.927 -0.846 1.036 1.00 90.69 410 PHE A C 1
ATOM 3214 O O . PHE A 1 410 ? -7.836 -1.390 0.414 1.00 90.69 410 PHE A O 1
ATOM 3221 N N . PHE A 1 411 ? -5.687 -0.744 0.552 1.00 93.88 411 PHE A N 1
ATOM 3222 C CA . PHE A 1 411 ? -5.325 -1.231 -0.776 1.00 93.88 411 PHE A CA 1
ATOM 3223 C C . PHE A 1 411 ? -5.580 -2.737 -0.915 1.00 93.88 411 PHE A C 1
ATOM 3225 O O . PHE A 1 411 ? -6.261 -3.163 -1.845 1.00 93.88 411 PHE A O 1
ATOM 3232 N N . GLY A 1 412 ? -5.095 -3.543 0.029 1.00 93.44 412 GLY A N 1
ATOM 3233 C CA . GLY A 1 412 ? -5.196 -4.997 -0.009 1.00 93.44 412 GLY A CA 1
ATOM 3234 C C . GLY A 1 412 ? -6.638 -5.505 -0.072 1.00 93.44 412 GLY A C 1
ATOM 3235 O O . GLY A 1 412 ? -6.965 -6.321 -0.929 1.00 93.44 412 GLY A O 1
ATOM 3236 N N . LEU A 1 413 ? -7.509 -4.992 0.802 1.00 90.50 413 LEU A N 1
ATOM 3237 C CA . LEU A 1 413 ? -8.892 -5.464 0.930 1.00 90.50 413 LEU A CA 1
ATOM 3238 C C . LEU A 1 413 ? -9.850 -4.820 -0.078 1.00 90.50 413 LEU A C 1
ATOM 3240 O O . LEU A 1 413 ? -10.824 -5.447 -0.483 1.00 90.50 413 LEU A O 1
ATOM 3244 N N . ARG A 1 414 ? -9.633 -3.551 -0.450 1.00 89.12 414 ARG A N 1
ATOM 3245 C CA . ARG A 1 414 ? -10.581 -2.804 -1.300 1.00 89.12 414 ARG A CA 1
ATOM 3246 C C . ARG A 1 414 ? -10.195 -2.777 -2.770 1.00 89.12 414 ARG A C 1
ATOM 3248 O O . ARG A 1 414 ? -11.074 -2.587 -3.601 1.00 89.12 414 ARG A O 1
ATOM 3255 N N . ILE A 1 415 ? -8.913 -2.945 -3.088 1.00 89.69 415 ILE A N 1
ATOM 3256 C CA . ILE A 1 415 ? -8.398 -2.784 -4.451 1.00 89.69 415 ILE A CA 1
ATOM 3257 C C . ILE A 1 415 ? -7.756 -4.080 -4.944 1.00 89.69 415 ILE A C 1
ATOM 3259 O O . ILE A 1 415 ? -8.154 -4.582 -5.989 1.00 89.69 415 ILE A O 1
ATOM 3263 N N . LEU A 1 416 ? -6.799 -4.646 -4.206 1.00 90.69 416 LEU A N 1
ATOM 3264 C CA . LEU A 1 416 ? -6.039 -5.813 -4.657 1.00 90.69 416 LEU A CA 1
ATOM 3265 C C . LEU A 1 416 ? -6.891 -7.085 -4.693 1.00 90.69 416 LEU A C 1
ATOM 3267 O O . LEU A 1 416 ? -6.883 -7.792 -5.696 1.00 90.69 416 LEU A O 1
ATOM 3271 N N . GLU A 1 417 ? -7.621 -7.386 -3.619 1.00 89.81 417 GLU A N 1
ATOM 3272 C CA . GLU A 1 417 ? -8.417 -8.612 -3.500 1.00 89.81 417 GLU A CA 1
ATOM 3273 C C . GLU A 1 417 ? -9.452 -8.801 -4.621 1.00 89.81 417 GLU A C 1
ATOM 3275 O O . GLU A 1 417 ? -9.391 -9.841 -5.282 1.00 89.81 417 GLU A O 1
ATOM 3280 N N . PRO A 1 418 ? -10.302 -7.807 -4.952 1.00 86.81 418 PRO A N 1
ATOM 3281 C CA . PRO A 1 418 ? -11.227 -7.930 -6.081 1.00 86.81 418 PRO A CA 1
ATOM 3282 C C . PRO A 1 418 ? -10.537 -8.182 -7.433 1.00 86.81 418 PRO A C 1
ATOM 3284 O O . PRO A 1 418 ? -11.128 -8.761 -8.344 1.00 86.81 418 PRO A O 1
ATOM 3287 N N . GLN A 1 419 ? -9.289 -7.729 -7.598 1.00 82.81 419 GLN A N 1
ATOM 3288 C CA . GLN A 1 419 ? -8.514 -7.936 -8.828 1.00 82.81 419 GLN A CA 1
ATOM 3289 C C . GLN A 1 419 ? -7.785 -9.283 -8.829 1.00 82.81 419 GLN A C 1
ATOM 3291 O O . GLN A 1 419 ? -7.624 -9.897 -9.883 1.00 82.81 419 GLN A O 1
ATOM 3296 N N . ALA A 1 420 ? -7.385 -9.779 -7.658 1.00 81.94 420 ALA A N 1
ATOM 3297 C CA . ALA A 1 420 ? -6.706 -11.061 -7.501 1.00 81.94 420 ALA A CA 1
ATOM 3298 C C . ALA A 1 420 ? -7.604 -12.263 -7.840 1.00 81.94 420 ALA A C 1
ATOM 3300 O O . ALA A 1 420 ? -7.090 -13.323 -8.195 1.00 81.94 420 ALA A O 1
ATOM 3301 N N . GLU A 1 421 ? -8.931 -12.101 -7.791 1.00 74.94 421 GLU A N 1
ATOM 3302 C CA . GLU A 1 421 ? -9.884 -13.093 -8.312 1.00 74.94 421 GLU A CA 1
ATOM 3303 C C . GLU A 1 421 ? -9.789 -13.259 -9.835 1.00 74.94 421 GLU A C 1
ATOM 3305 O O . GLU A 1 421 ? -10.005 -14.350 -10.357 1.00 74.94 421 GLU A O 1
ATOM 3310 N N . LYS A 1 422 ? -9.434 -12.184 -10.550 1.00 74.50 422 LYS A N 1
ATOM 3311 C CA . LYS A 1 422 ? -9.316 -12.161 -12.016 1.00 74.50 422 LYS A CA 1
ATOM 3312 C C . LYS A 1 422 ? -7.895 -12.462 -12.484 1.00 74.50 422 LYS A C 1
ATOM 3314 O O . LYS A 1 422 ? -7.708 -13.058 -13.539 1.00 74.50 422 LYS A O 1
ATOM 3319 N N . VAL A 1 423 ? -6.899 -12.050 -11.701 1.00 73.38 423 VAL A N 1
ATOM 3320 C CA . VAL A 1 423 ? -5.473 -12.162 -12.025 1.00 73.38 423 VAL A CA 1
ATOM 3321 C C . VAL A 1 423 ? -4.772 -12.979 -10.942 1.00 73.38 423 VAL A C 1
ATOM 3323 O O . VAL A 1 423 ? -4.290 -12.447 -9.941 1.00 73.38 423 VAL A O 1
ATOM 3326 N N . VAL A 1 424 ? -4.672 -14.294 -11.159 1.00 69.88 424 VAL A N 1
ATOM 3327 C CA . VAL A 1 424 ? -4.121 -15.252 -10.177 1.00 69.88 424 VAL A CA 1
ATOM 3328 C C . VAL A 1 424 ? -2.683 -14.923 -9.765 1.00 69.88 424 VAL A C 1
ATOM 3330 O O . VAL A 1 424 ? -2.296 -15.164 -8.621 1.00 69.88 424 VAL A O 1
ATOM 3333 N N . ALA A 1 425 ? -1.902 -14.303 -10.654 1.00 68.25 425 ALA A N 1
ATOM 3334 C CA . ALA A 1 425 ? -0.543 -13.859 -10.354 1.00 68.25 425 ALA A CA 1
ATOM 3335 C C . ALA A 1 425 ? -0.476 -12.906 -9.141 1.00 68.25 425 ALA A C 1
ATOM 3337 O O . ALA A 1 425 ? 0.439 -13.030 -8.326 1.00 68.25 425 ALA A O 1
ATOM 3338 N N . LEU A 1 426 ? -1.471 -12.027 -8.955 1.00 75.19 426 LEU A N 1
ATOM 3339 C CA . LEU A 1 426 ? -1.546 -11.137 -7.787 1.00 75.19 426 LEU A CA 1
ATOM 3340 C C . LEU A 1 426 ? -1.734 -11.926 -6.483 1.00 75.19 426 LEU A C 1
ATOM 3342 O O . LEU A 1 426 ? -1.183 -11.563 -5.444 1.00 75.19 426 LEU A O 1
ATOM 3346 N N . LYS A 1 427 ? -2.477 -13.038 -6.527 1.00 75.94 427 LYS A N 1
ATOM 3347 C CA . LYS A 1 427 ? -2.701 -13.894 -5.356 1.00 75.94 427 LYS A CA 1
ATOM 3348 C C . LYS A 1 427 ? -1.450 -14.677 -4.959 1.00 75.94 427 LYS A C 1
ATOM 3350 O O . LYS A 1 427 ? -1.211 -14.912 -3.780 1.00 75.94 427 LYS A O 1
ATOM 3355 N N . ALA A 1 428 ? -0.649 -15.076 -5.936 1.00 67.50 428 ALA A N 1
ATOM 3356 C CA . ALA A 1 428 ? 0.449 -15.999 -5.702 1.00 67.50 428 ALA A CA 1
ATOM 3357 C C . ALA A 1 428 ? 1.803 -15.324 -5.407 1.00 67.50 428 ALA A C 1
ATOM 3359 O O . ALA A 1 428 ? 2.635 -15.923 -4.733 1.00 67.50 428 ALA A O 1
ATOM 3360 N N . GLN A 1 429 ? 2.035 -14.086 -5.862 1.00 72.94 429 GLN A N 1
ATOM 3361 C CA . GLN A 1 429 ? 3.338 -13.415 -5.699 1.00 72.94 429 GLN A CA 1
ATOM 3362 C C . GLN A 1 429 ? 3.559 -12.769 -4.322 1.00 72.94 429 GLN A C 1
ATOM 3364 O O . GLN A 1 429 ? 4.695 -12.668 -3.864 1.00 72.94 429 GLN A O 1
ATOM 3369 N N . TYR A 1 430 ? 2.496 -12.319 -3.651 1.00 82.50 430 TYR A N 1
ATOM 3370 C CA . TYR A 1 430 ? 2.595 -11.442 -2.475 1.00 82.50 430 TYR A CA 1
ATOM 3371 C C . TYR A 1 430 ? 2.142 -12.144 -1.190 1.00 82.50 430 TYR A C 1
ATOM 3373 O O . TYR A 1 430 ? 1.278 -11.658 -0.463 1.00 82.50 430 TYR A O 1
ATOM 3381 N N . GLN A 1 431 ? 2.681 -13.337 -0.924 1.00 83.69 431 GLN A N 1
ATOM 3382 C CA . GLN A 1 431 ? 2.247 -14.178 0.199 1.00 83.69 431 GLN A CA 1
ATOM 3383 C C . GLN A 1 431 ? 2.296 -13.467 1.571 1.00 83.69 431 GLN A C 1
ATOM 3385 O O . GLN A 1 431 ? 1.295 -13.557 2.288 1.00 83.69 431 GLN A O 1
ATOM 3390 N N . PRO A 1 432 ? 3.367 -12.731 1.951 1.00 88.50 432 PRO A N 1
ATOM 3391 C CA . PRO A 1 432 ? 3.382 -11.964 3.202 1.00 88.50 432 PRO A CA 1
ATOM 3392 C C . PRO A 1 432 ? 2.208 -10.986 3.331 1.00 88.50 432 PRO A C 1
ATOM 3394 O O . PRO A 1 432 ? 1.563 -10.934 4.380 1.00 88.50 432 PRO A O 1
ATOM 3397 N N . LEU A 1 433 ? 1.882 -10.264 2.253 1.00 91.69 433 LEU A N 1
ATOM 3398 C CA . LEU A 1 433 ? 0.723 -9.375 2.213 1.00 91.69 433 LEU A CA 1
ATOM 3399 C C . LEU A 1 433 ? -0.576 -10.145 2.475 1.00 91.69 433 LEU A C 1
ATOM 3401 O O . LEU A 1 433 ? -1.321 -9.787 3.384 1.00 91.69 433 LEU A O 1
ATOM 3405 N N . TRP A 1 434 ? -0.830 -11.234 1.744 1.00 91.69 434 TRP A N 1
ATOM 3406 C CA . TRP A 1 434 ? -2.053 -12.030 1.914 1.00 91.69 434 TRP A CA 1
ATOM 3407 C C . TRP A 1 434 ? -2.199 -12.603 3.323 1.00 91.69 434 TRP A C 1
ATOM 3409 O O . TRP A 1 434 ? -3.295 -12.579 3.882 1.00 91.69 434 TRP A O 1
ATOM 3419 N N . MET A 1 435 ? -1.102 -13.056 3.934 1.00 91.38 435 MET A N 1
ATOM 3420 C CA . MET A 1 435 ? -1.105 -13.521 5.323 1.00 91.38 435 MET A CA 1
ATOM 3421 C C . MET A 1 435 ? -1.502 -12.407 6.300 1.00 91.38 435 MET A C 1
ATOM 3423 O O . MET A 1 435 ? -2.272 -12.656 7.230 1.00 91.38 435 MET A O 1
ATOM 3427 N N . ALA A 1 436 ? -1.023 -11.177 6.086 1.00 92.06 436 ALA A N 1
ATOM 3428 C CA . ALA A 1 436 ? -1.396 -10.030 6.909 1.00 92.06 436 ALA A CA 1
ATOM 3429 C C . ALA A 1 436 ? -2.872 -9.629 6.727 1.00 92.06 436 ALA A C 1
ATOM 3431 O O . ALA A 1 436 ? -3.552 -9.342 7.717 1.00 92.06 436 ALA A O 1
ATOM 3432 N N . LEU A 1 437 ? -3.391 -9.661 5.494 1.00 92.81 437 LEU A N 1
ATOM 3433 C CA . LEU A 1 437 ? -4.805 -9.386 5.208 1.00 92.81 437 LEU A CA 1
ATOM 3434 C C . LEU A 1 437 ? -5.722 -10.434 5.851 1.00 92.81 437 LEU A C 1
ATOM 3436 O O . LEU A 1 437 ? -6.687 -10.080 6.527 1.00 92.81 437 LEU A O 1
ATOM 3440 N N . GLU A 1 438 ? -5.385 -11.716 5.712 1.00 92.50 438 GLU A N 1
ATOM 3441 C CA . GLU A 1 438 ? -6.139 -12.827 6.298 1.00 92.50 438 GLU A CA 1
ATOM 3442 C C . GLU A 1 438 ? -6.134 -12.774 7.831 1.00 92.50 438 GLU A C 1
ATOM 3444 O O . GLU A 1 438 ? -7.165 -12.963 8.480 1.00 92.50 438 GLU A O 1
ATOM 3449 N N . LYS A 1 439 ? -4.982 -12.447 8.431 1.00 91.00 439 LYS A N 1
ATOM 3450 C CA . LYS A 1 439 ? -4.887 -12.196 9.873 1.00 91.00 439 LYS A CA 1
ATOM 3451 C C . LYS A 1 439 ? -5.857 -11.090 10.294 1.00 91.00 439 LYS A C 1
ATOM 3453 O O . LYS A 1 439 ? -6.572 -11.266 11.280 1.00 91.00 439 LYS A O 1
ATOM 3458 N N . ARG A 1 440 ? -5.920 -9.980 9.548 1.00 88.12 440 ARG A N 1
ATOM 3459 C CA . ARG A 1 440 ? -6.822 -8.868 9.872 1.00 88.12 440 ARG A CA 1
ATOM 3460 C C . ARG A 1 440 ? -8.292 -9.258 9.749 1.00 88.12 440 ARG A C 1
ATOM 3462 O O . ARG A 1 440 ? -9.068 -8.886 10.623 1.00 88.12 440 ARG A O 1
ATOM 3469 N N . LYS A 1 441 ? -8.677 -10.013 8.718 1.00 88.75 441 LYS A N 1
ATOM 3470 C CA . LYS A 1 441 ? -10.056 -10.506 8.568 1.00 88.75 441 LYS A CA 1
ATOM 3471 C C . LYS A 1 441 ? -10.488 -11.334 9.774 1.00 88.75 441 LYS A C 1
ATOM 3473 O O . LYS A 1 441 ? -11.490 -11.007 10.397 1.00 88.75 441 LYS A O 1
ATOM 3478 N N . LYS A 1 442 ? -9.654 -12.288 10.196 1.00 91.00 442 LYS A N 1
ATOM 3479 C CA . LYS A 1 442 ? -9.910 -13.116 11.386 1.00 91.00 442 LYS A CA 1
ATOM 3480 C C . LYS A 1 442 ? -10.011 -12.313 12.678 1.00 91.00 442 LYS A C 1
ATOM 3482 O O . LYS A 1 442 ? -10.750 -12.686 13.583 1.00 91.00 442 LYS A O 1
ATOM 3487 N N . GLU A 1 443 ? -9.226 -11.249 12.826 1.00 85.75 443 GLU A N 1
ATOM 3488 C CA . GLU A 1 443 ? -9.355 -10.355 13.982 1.00 85.75 443 GLU A CA 1
ATOM 3489 C C . GLU A 1 443 ? -10.694 -9.616 13.974 1.00 85.75 443 GLU A C 1
ATOM 3491 O O . GLU A 1 443 ? -11.358 -9.579 15.006 1.00 85.75 443 GLU A O 1
ATOM 3496 N N . VAL A 1 444 ? -11.094 -9.073 12.820 1.00 80.75 444 VAL A N 1
ATOM 3497 C CA . VAL A 1 444 ? -12.373 -8.370 12.658 1.00 80.75 444 VAL A CA 1
ATOM 3498 C C . VAL A 1 444 ? -13.544 -9.318 12.919 1.00 80.75 444 VAL A C 1
ATOM 3500 O O . VAL A 1 444 ? -14.437 -8.963 13.680 1.00 80.75 444 VAL A O 1
ATOM 3503 N N . GLU A 1 445 ? -13.507 -10.541 12.389 1.00 83.06 445 GLU A N 1
ATOM 3504 C CA . GLU A 1 445 ? -14.508 -11.583 12.664 1.00 83.06 445 GLU A CA 1
ATOM 3505 C C . GLU A 1 445 ? -14.595 -11.898 14.164 1.00 83.06 445 GLU A C 1
ATOM 3507 O O . GLU A 1 445 ? -15.672 -11.876 14.751 1.00 83.06 445 GLU A O 1
ATOM 3512 N N . LYS A 1 446 ? -13.457 -12.092 14.844 1.00 84.88 446 LYS A N 1
ATOM 3513 C CA . LYS A 1 446 ? -13.438 -12.318 16.302 1.00 84.88 446 LYS A CA 1
ATOM 3514 C C . LYS A 1 446 ? -13.982 -11.131 17.097 1.00 84.88 446 LYS A C 1
ATOM 3516 O O . LYS A 1 446 ? -14.574 -11.322 18.161 1.00 84.88 446 LYS A O 1
ATOM 3521 N N . GLU A 1 447 ? -13.719 -9.903 16.657 1.00 79.75 447 GLU A N 1
ATOM 3522 C CA . GLU A 1 447 ? -14.274 -8.691 17.269 1.00 79.75 447 GLU A CA 1
ATOM 3523 C C . GLU A 1 447 ? -15.796 -8.624 17.076 1.00 79.75 447 GLU A C 1
ATOM 3525 O O . GLU A 1 447 ? -16.508 -8.308 18.035 1.00 79.75 447 GLU A O 1
ATOM 3530 N N . GLN A 1 448 ? -16.286 -8.990 15.888 1.00 73.56 448 GLN A N 1
ATOM 3531 C CA . GLN A 1 448 ? -17.711 -9.092 15.562 1.00 73.56 448 GLN A CA 1
ATOM 3532 C C . GLN A 1 448 ? -18.404 -10.158 16.418 1.00 73.56 448 GLN A C 1
ATOM 3534 O O . GLN A 1 448 ? -19.337 -9.822 17.144 1.00 73.56 448 GLN A O 1
ATOM 3539 N N . GLU A 1 449 ? -17.879 -11.385 16.474 1.00 80.25 449 GLU A N 1
ATOM 3540 C CA . GLU A 1 449 ? -18.424 -12.472 17.304 1.00 80.25 449 GLU A CA 1
ATOM 3541 C C . GLU A 1 449 ? -18.501 -12.082 18.789 1.00 80.25 449 GLU A C 1
ATOM 3543 O O . GLU A 1 449 ? -19.489 -12.337 19.482 1.00 80.25 449 GLU A O 1
ATOM 3548 N N . LYS A 1 450 ? -17.453 -11.437 19.320 1.00 80.81 450 LYS A N 1
ATOM 3549 C CA . LYS A 1 450 ? -17.451 -10.947 20.709 1.00 80.81 450 LYS A CA 1
ATOM 3550 C C . LYS A 1 450 ? -18.505 -9.867 20.928 1.00 80.81 450 LYS A C 1
ATOM 3552 O O . LYS A 1 450 ? -19.095 -9.817 22.008 1.00 80.81 450 LYS A O 1
ATOM 3557 N N . ALA A 1 451 ? -18.702 -8.975 19.961 1.00 71.75 451 ALA A N 1
ATOM 3558 C CA . ALA A 1 451 ? -19.720 -7.934 20.036 1.00 71.75 451 ALA A CA 1
ATOM 3559 C C . ALA A 1 451 ? -21.135 -8.527 19.966 1.00 71.75 451 ALA A C 1
ATOM 3561 O O . ALA A 1 451 ? -21.997 -8.119 20.741 1.00 71.75 451 ALA A O 1
ATOM 3562 N N . GLU A 1 452 ? -21.359 -9.522 19.110 1.00 75.62 452 GLU A N 1
ATOM 3563 C CA . GLU A 1 452 ? -22.624 -10.254 18.995 1.00 75.62 452 GLU A CA 1
ATOM 3564 C C . GLU A 1 452 ? -22.967 -10.997 20.282 1.00 75.62 452 GLU A C 1
ATOM 3566 O O . GLU A 1 452 ? -24.024 -10.744 20.852 1.00 75.62 452 GLU A O 1
ATOM 3571 N N . ARG A 1 453 ? -22.034 -11.771 20.852 1.00 80.50 453 ARG A N 1
ATOM 3572 C CA . ARG A 1 453 ? -22.243 -12.430 22.156 1.00 80.50 453 ARG A CA 1
ATOM 3573 C C . ARG A 1 453 ? -22.567 -11.440 23.278 1.00 80.50 453 ARG A C 1
ATOM 3575 O O . ARG A 1 453 ? -23.355 -11.743 24.171 1.00 80.50 453 ARG A O 1
ATOM 3582 N N . LYS A 1 454 ? -21.951 -10.249 23.266 1.00 78.44 454 LYS A N 1
ATOM 3583 C CA . LYS A 1 454 ? -22.269 -9.176 24.228 1.00 78.44 454 LYS A CA 1
ATOM 3584 C C . LYS A 1 454 ? -23.678 -8.616 24.020 1.00 78.44 454 LYS A C 1
ATOM 3586 O O . LYS A 1 454 ? -24.300 -8.242 25.010 1.00 78.44 454 LYS A O 1
ATOM 3591 N N . ARG A 1 455 ? -24.159 -8.542 22.775 1.00 72.56 455 ARG A N 1
ATOM 3592 C CA . ARG A 1 455 ? -25.531 -8.127 22.444 1.00 72.56 455 ARG A CA 1
ATOM 3593 C C . ARG A 1 455 ? -26.554 -9.185 22.823 1.00 72.56 455 ARG A C 1
ATOM 3595 O O . ARG A 1 455 ? -27.557 -8.838 23.419 1.00 72.56 455 ARG A O 1
ATOM 3602 N N . GLU A 1 456 ? -26.291 -10.458 22.554 1.00 73.19 456 GLU A N 1
ATOM 3603 C CA . GLU A 1 456 ? -27.195 -11.551 22.935 1.00 73.19 456 GLU A CA 1
ATOM 3604 C C . GLU A 1 456 ? -27.378 -11.633 24.452 1.00 73.19 456 GLU A C 1
ATOM 3606 O O . GLU A 1 456 ? -28.492 -11.800 24.943 1.00 73.19 456 GLU A O 1
ATOM 3611 N N . LYS A 1 457 ? -26.288 -11.454 25.209 1.00 78.12 457 LYS A N 1
ATOM 3612 C CA . LYS A 1 457 ? -26.322 -11.518 26.673 1.00 78.12 457 LYS A CA 1
ATOM 3613 C C . LYS A 1 457 ? -27.101 -10.365 27.319 1.00 78.12 457 LYS A C 1
ATOM 3615 O O . LYS A 1 457 ? -27.578 -10.522 28.437 1.00 78.12 457 LYS A O 1
ATOM 3620 N N . ASP A 1 458 ? -27.193 -9.218 26.648 1.00 76.00 458 ASP A N 1
ATOM 3621 C CA . ASP A 1 458 ? -27.835 -8.003 27.162 1.00 76.00 458 ASP A CA 1
ATOM 3622 C C . ASP A 1 458 ? -28.517 -7.226 26.023 1.00 76.00 458 ASP A C 1
ATOM 3624 O O . ASP A 1 458 ? -28.155 -6.093 25.701 1.00 76.00 458 ASP A O 1
ATOM 3628 N N . SER A 1 459 ? -29.488 -7.867 25.363 1.00 73.12 459 SER A N 1
ATOM 3629 C CA . SER A 1 459 ? -30.159 -7.316 24.171 1.00 73.12 459 SER A CA 1
ATOM 3630 C C . SER A 1 459 ? -30.830 -5.966 24.452 1.00 73.12 459 SER A C 1
ATOM 3632 O O . SER A 1 459 ? -30.744 -5.022 23.662 1.00 73.12 459 SER A O 1
ATOM 3634 N N . ASN A 1 460 ? -31.399 -5.832 25.651 1.00 77.44 460 ASN A N 1
ATOM 3635 C CA . ASN A 1 460 ? -32.130 -4.651 26.108 1.00 77.44 460 ASN A CA 1
ATOM 3636 C C . ASN A 1 460 ? -31.268 -3.388 26.209 1.00 77.44 460 ASN A C 1
ATOM 3638 O O . ASN A 1 460 ? -31.797 -2.278 26.202 1.00 77.44 460 ASN A O 1
ATOM 3642 N N . ARG A 1 461 ? -29.943 -3.538 26.276 1.00 82.00 461 ARG A N 1
ATOM 3643 C CA . ARG A 1 461 ? -29.004 -2.418 26.322 1.00 82.00 461 ARG A CA 1
ATOM 3644 C C . ARG A 1 461 ? -28.750 -1.775 24.955 1.00 82.00 461 ARG A C 1
ATOM 3646 O O . ARG A 1 461 ? -28.282 -0.640 24.896 1.00 82.00 461 ARG A O 1
ATOM 3653 N N . TYR A 1 462 ? -29.049 -2.475 23.863 1.00 82.50 462 TYR A N 1
ATOM 3654 C CA . TYR A 1 462 ? -28.762 -2.021 22.497 1.00 82.50 462 TYR A CA 1
ATOM 3655 C C . TYR A 1 462 ? -30.017 -1.600 21.729 1.00 82.50 462 TYR A C 1
ATOM 3657 O O . TYR A 1 462 ? -29.901 -1.105 20.612 1.00 82.50 462 TYR A O 1
ATOM 3665 N N . ILE A 1 463 ? -31.209 -1.771 22.307 1.00 85.31 463 ILE A N 1
ATOM 3666 C CA . ILE A 1 463 ? -32.491 -1.502 21.650 1.00 85.31 463 ILE A CA 1
ATOM 3667 C C . ILE A 1 463 ? -33.306 -0.538 22.507 1.00 85.31 463 ILE A C 1
ATOM 3669 O O . ILE A 1 463 ? -33.373 -0.674 23.727 1.00 85.31 463 ILE A O 1
ATOM 3673 N N . CYS A 1 464 ? -33.961 0.431 21.868 1.00 88.25 464 CYS A N 1
ATOM 3674 C CA . CYS A 1 464 ? -34.876 1.318 22.570 1.00 88.25 464 CYS A CA 1
ATOM 3675 C C . CYS A 1 464 ? -36.102 0.544 23.091 1.00 88.25 464 CYS A C 1
ATOM 3677 O O . CYS A 1 464 ? -36.865 -0.066 22.331 1.00 88.25 464 CYS A O 1
ATOM 3679 N N . ALA A 1 465 ? -36.319 0.613 24.402 1.00 89.25 465 ALA A N 1
ATOM 3680 C CA . ALA A 1 465 ? -37.403 -0.076 25.090 1.00 89.25 465 ALA A CA 1
ATOM 3681 C C . ALA A 1 465 ? -38.786 0.504 24.764 1.00 89.25 465 ALA A C 1
ATOM 3683 O O . ALA A 1 465 ? -39.782 -0.208 24.854 1.00 89.25 465 ALA A O 1
ATOM 3684 N N . ALA A 1 466 ? -38.852 1.766 24.324 1.00 88.25 466 ALA A N 1
ATOM 3685 C CA . ALA A 1 466 ? -40.116 2.448 24.082 1.00 88.25 466 ALA A CA 1
ATOM 3686 C C . ALA A 1 466 ? -41.032 1.697 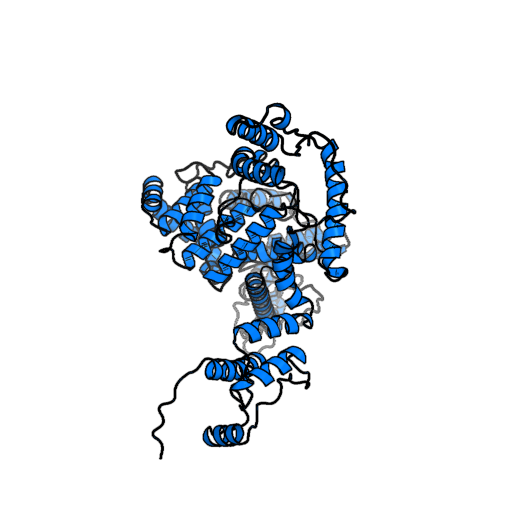23.092 1.00 88.25 466 ALA A C 1
ATOM 3688 O O . ALA A 1 466 ? -40.542 1.154 22.087 1.00 88.25 466 ALA A O 1
ATOM 3689 N N . PRO A 1 467 ? -42.356 1.671 23.345 1.00 81.94 467 PRO A N 1
ATOM 3690 C CA . PRO A 1 467 ? -43.340 1.181 22.381 1.00 81.94 467 PRO A CA 1
ATOM 3691 C C . PRO A 1 467 ? -43.186 1.899 21.037 1.00 81.94 467 PRO A C 1
ATOM 3693 O O . PRO A 1 467 ? -42.864 3.085 21.015 1.00 81.94 467 PRO A O 1
ATOM 3696 N N . GLU A 1 468 ? -43.344 1.171 19.930 1.00 80.50 468 GLU A N 1
ATOM 3697 C CA . GLU A 1 468 ? -43.207 1.702 18.559 1.00 80.50 468 GLU A CA 1
ATOM 3698 C C . GLU A 1 468 ? -41.891 2.423 18.220 1.00 80.50 468 GLU A C 1
ATOM 3700 O O . GLU A 1 468 ? -41.763 3.029 17.163 1.00 80.50 468 GLU A O 1
ATOM 3705 N N . CYS A 1 469 ? -40.864 2.309 19.066 1.00 85.75 469 CYS A N 1
ATOM 3706 C CA . CYS A 1 469 ? -39.513 2.724 18.720 1.00 85.75 469 CYS A CA 1
ATOM 3707 C C . CYS A 1 469 ? -38.703 1.516 18.235 1.00 85.75 469 CYS A C 1
ATOM 3709 O O . CYS A 1 469 ? -38.725 0.433 18.841 1.00 85.75 469 CYS A O 1
ATOM 3711 N N . TYR A 1 470 ? -37.990 1.717 17.128 1.00 85.06 470 TYR A N 1
ATOM 3712 C CA . TYR A 1 470 ? -37.172 0.703 16.457 1.00 85.06 470 TYR A CA 1
ATOM 3713 C C . TYR A 1 470 ? -35.690 1.085 16.401 1.00 85.06 470 TYR A C 1
ATOM 3715 O O . TYR A 1 470 ? -34.916 0.450 15.691 1.00 85.06 470 TYR A O 1
ATOM 3723 N N . ILE A 1 471 ? -35.291 2.114 17.155 1.00 87.38 471 ILE A N 1
ATOM 3724 C CA . ILE A 1 471 ? -33.899 2.549 17.217 1.00 87.38 471 ILE A CA 1
ATOM 3725 C C . ILE A 1 471 ? -33.052 1.509 17.946 1.00 87.38 471 ILE A C 1
ATOM 3727 O O . ILE A 1 471 ? -33.380 1.079 19.057 1.00 87.38 471 ILE A O 1
ATOM 3731 N N . GLN A 1 472 ? -31.933 1.172 17.319 1.00 86.69 472 GLN A N 1
ATOM 3732 C CA . GLN A 1 472 ? -30.882 0.321 17.848 1.00 86.69 472 GLN A CA 1
ATOM 3733 C C . GLN A 1 472 ? -29.567 1.099 17.897 1.00 86.69 472 GLN A C 1
ATOM 3735 O O . GLN A 1 472 ? -29.295 1.915 17.015 1.00 86.69 472 GLN A O 1
ATOM 3740 N N . ALA A 1 473 ? -28.739 0.827 18.899 1.00 82.31 473 ALA A N 1
ATOM 3741 C CA . ALA A 1 473 ? -27.394 1.373 19.008 1.00 82.31 473 ALA A CA 1
ATOM 3742 C C . ALA A 1 473 ? -26.340 0.302 18.720 1.00 82.31 473 ALA A C 1
ATOM 3744 O O . ALA A 1 473 ? -26.452 -0.849 19.145 1.00 82.31 473 ALA A O 1
ATOM 3745 N N . SER A 1 474 ? -25.258 0.699 18.049 1.00 72.00 474 SER A N 1
ATOM 3746 C CA . SER A 1 474 ? -24.133 -0.194 17.753 1.00 72.00 474 SER A CA 1
ATOM 3747 C C . SER A 1 474 ? -23.336 -0.614 19.000 1.00 72.00 474 SER A C 1
ATOM 3749 O O . SER A 1 474 ? -22.704 -1.676 18.995 1.00 72.00 474 SER A O 1
ATOM 3751 N N . LYS A 1 475 ? -23.386 0.181 20.080 1.00 73.88 475 LYS A N 1
ATOM 3752 C CA . LYS A 1 475 ? -22.751 -0.078 21.384 1.00 73.88 475 LYS A CA 1
ATOM 3753 C C . LYS A 1 475 ? -23.735 0.161 22.528 1.00 73.88 475 LYS A C 1
ATOM 3755 O O . LYS A 1 475 ? -24.566 1.058 22.460 1.00 73.88 475 LYS A O 1
ATOM 3760 N N . GLY A 1 476 ? -23.558 -0.557 23.637 1.00 72.50 476 GLY A N 1
ATOM 3761 C CA . GLY A 1 476 ? -24.458 -0.476 24.791 1.00 72.50 476 GLY A CA 1
ATOM 3762 C C . GLY A 1 476 ? -24.402 0.832 25.595 1.00 72.50 476 GLY A C 1
ATOM 3763 O O . GLY A 1 476 ? -25.061 0.932 26.623 1.00 72.50 476 GLY A O 1
ATOM 3764 N N . GLY A 1 477 ? -23.568 1.797 25.197 1.00 78.94 477 GLY A N 1
ATOM 3765 C CA . GLY A 1 477 ? -23.576 3.164 25.731 1.00 78.94 477 GLY A CA 1
ATOM 3766 C C . GLY A 1 477 ? -24.388 4.149 24.883 1.00 78.94 477 GLY A C 1
ATOM 3767 O O . GLY A 1 477 ? -24.704 5.223 25.370 1.00 78.94 477 GLY A O 1
ATOM 3768 N N . GLY A 1 478 ? -24.766 3.779 23.653 1.00 80.44 478 GLY A N 1
ATOM 3769 C CA . GLY A 1 478 ? -25.459 4.677 22.721 1.00 80.44 478 GLY A CA 1
ATOM 3770 C C . GLY A 1 478 ? -26.937 4.922 23.046 1.00 80.44 478 GLY A C 1
ATOM 3771 O O . GLY A 1 478 ? -27.607 5.645 22.317 1.00 80.44 478 GLY A O 1
ATOM 3772 N N . LEU A 1 479 ? -27.462 4.316 24.114 1.00 87.81 479 LEU A N 1
ATOM 3773 C CA . LEU A 1 479 ? -28.816 4.532 24.621 1.00 87.81 479 LEU A CA 1
ATOM 3774 C C . LEU A 1 479 ? -28.751 4.842 26.118 1.00 87.81 479 LEU A C 1
ATOM 3776 O O . LEU A 1 479 ? -28.000 4.217 26.869 1.00 87.81 479 LEU A O 1
ATOM 3780 N N . ALA A 1 480 ? -29.582 5.776 26.566 1.00 89.81 480 ALA A N 1
ATOM 3781 C CA . ALA A 1 480 ? -29.678 6.146 27.967 1.00 89.81 480 ALA A CA 1
ATOM 3782 C C . ALA A 1 480 ? -30.473 5.089 28.742 1.00 89.81 480 ALA A C 1
ATOM 3784 O O . ALA A 1 480 ? -31.637 4.824 28.445 1.00 89.81 480 ALA A O 1
ATOM 3785 N N . GLN A 1 481 ? -29.862 4.491 29.761 1.00 90.94 481 GLN A N 1
ATOM 3786 C CA . GLN A 1 481 ? -30.554 3.551 30.639 1.00 90.94 481 GLN A CA 1
ATOM 3787 C C . GLN A 1 481 ? -31.494 4.271 31.617 1.00 90.94 481 GLN A C 1
ATOM 3789 O O . GLN A 1 481 ? -31.271 5.427 31.981 1.00 90.94 481 GLN A O 1
ATOM 3794 N N . CYS A 1 482 ? -32.536 3.575 32.086 1.00 90.62 482 CYS A N 1
ATOM 3795 C CA . CYS A 1 482 ? -33.454 4.113 33.093 1.00 90.62 482 CYS A CA 1
ATOM 3796 C C . CYS A 1 482 ? -32.704 4.654 34.327 1.00 90.62 482 CYS A C 1
ATOM 3798 O O . CYS A 1 482 ? -31.902 3.957 34.948 1.00 90.62 482 CYS A O 1
ATOM 3800 N N . ALA A 1 483 ? -33.012 5.880 34.745 1.00 87.69 483 ALA A N 1
ATOM 3801 C CA . ALA A 1 483 ? -32.397 6.504 35.922 1.00 87.69 483 ALA A CA 1
ATOM 3802 C C . ALA A 1 483 ? -32.920 5.959 37.271 1.00 87.69 483 ALA A C 1
ATOM 3804 O O . ALA A 1 483 ? -32.464 6.392 38.324 1.00 87.69 483 ALA A O 1
ATOM 3805 N N . GLY A 1 484 ? -33.889 5.038 37.258 1.00 88.38 484 GLY A N 1
ATOM 3806 C CA . GLY A 1 484 ? -34.513 4.499 38.465 1.00 88.38 484 GLY A CA 1
ATOM 3807 C C . GLY A 1 484 ? -33.750 3.350 39.137 1.00 88.38 484 GLY A C 1
ATOM 3808 O O . GLY A 1 484 ? -32.650 2.969 38.725 1.00 88.38 484 GLY A O 1
ATOM 3809 N N . ALA A 1 485 ? -34.380 2.784 40.172 1.00 89.00 485 ALA A N 1
ATOM 3810 C CA . ALA A 1 485 ? -33.817 1.768 41.068 1.00 89.00 485 ALA A CA 1
ATOM 3811 C C . ALA A 1 485 ? -33.933 0.314 40.560 1.00 89.00 485 ALA A C 1
ATOM 3813 O O . ALA A 1 485 ? -33.730 -0.615 41.335 1.00 89.00 485 ALA A O 1
ATOM 3814 N N . CYS A 1 486 ? -34.301 0.094 39.294 1.00 90.06 486 CYS A N 1
ATOM 3815 C CA . CYS A 1 486 ? -34.269 -1.241 38.691 1.00 90.06 486 CYS A CA 1
ATOM 3816 C C . CYS A 1 486 ? -32.834 -1.754 38.534 1.00 90.06 486 CYS A C 1
ATOM 3818 O O . CYS A 1 486 ? -31.896 -0.974 38.324 1.00 90.06 486 CYS A O 1
ATOM 3820 N N . ASP A 1 487 ? -32.683 -3.075 38.604 1.00 87.06 487 ASP A N 1
ATOM 3821 C CA . ASP A 1 487 ? -31.370 -3.707 38.578 1.00 87.06 487 ASP A CA 1
ATOM 3822 C C . ASP A 1 487 ? -30.666 -3.485 37.231 1.00 87.06 487 ASP A C 1
ATOM 3824 O O . ASP A 1 487 ? -31.304 -3.597 36.178 1.00 87.06 487 ASP A O 1
ATOM 3828 N N . PRO A 1 488 ? -29.342 -3.226 37.223 1.00 83.81 488 PRO A N 1
ATOM 3829 C CA . PRO A 1 488 ? -28.599 -2.934 35.997 1.00 83.81 488 PRO A CA 1
ATOM 3830 C C . PRO A 1 488 ? -28.750 -3.984 34.889 1.00 83.81 488 PRO A C 1
ATOM 3832 O O . PRO A 1 488 ? -28.749 -3.621 33.718 1.00 83.81 488 PRO A O 1
ATOM 3835 N N . ALA A 1 489 ? -28.906 -5.262 35.253 1.00 78.75 489 ALA A N 1
ATOM 3836 C CA . ALA A 1 489 ? -28.995 -6.382 34.313 1.00 78.75 489 ALA A CA 1
ATOM 3837 C C . ALA A 1 489 ? -30.327 -6.461 33.542 1.00 78.75 489 ALA A C 1
ATOM 3839 O O . ALA A 1 489 ? -30.399 -7.126 32.516 1.00 78.75 489 ALA A O 1
ATOM 3840 N N . VAL A 1 490 ? -31.384 -5.809 34.034 1.00 83.00 490 VAL A N 1
ATOM 3841 C CA . VAL A 1 490 ? -32.726 -5.815 33.415 1.00 83.00 490 VAL A CA 1
ATOM 3842 C C . VAL A 1 490 ? -33.222 -4.405 33.100 1.00 83.00 490 VAL A C 1
ATOM 3844 O O . VAL A 1 490 ? -34.390 -4.204 32.755 1.00 83.00 490 VAL A O 1
ATOM 3847 N N . LYS A 1 491 ? -32.334 -3.418 33.240 1.00 88.69 491 LYS A N 1
ATOM 3848 C CA . LYS A 1 491 ? -32.635 -2.002 33.099 1.00 88.69 491 LYS A CA 1
ATOM 3849 C C . LYS A 1 491 ? -32.893 -1.663 31.622 1.00 88.69 491 LYS A C 1
ATOM 3851 O O . LYS A 1 491 ? -31.997 -1.856 30.801 1.00 88.69 491 LYS A O 1
ATOM 3856 N N . PRO A 1 492 ? -34.075 -1.126 31.270 1.00 89.81 492 PRO A N 1
ATOM 3857 C CA . PRO A 1 492 ? -34.369 -0.741 29.895 1.00 89.81 492 PRO A CA 1
ATOM 3858 C C . PRO A 1 492 ? -33.505 0.446 29.451 1.00 89.81 492 PRO A C 1
ATOM 3860 O O . PRO A 1 492 ? -33.132 1.299 30.269 1.00 89.81 492 PRO A O 1
ATOM 3863 N N . ALA A 1 493 ? -33.220 0.508 28.150 1.00 90.38 493 ALA A N 1
ATOM 3864 C CA . ALA A 1 493 ? -32.484 1.592 27.509 1.00 90.38 493 ALA A CA 1
ATOM 3865 C C . ALA A 1 493 ? -33.372 2.385 26.536 1.00 90.38 493 ALA A C 1
ATOM 3867 O O . ALA A 1 493 ? -34.296 1.847 25.928 1.00 90.38 493 ALA A O 1
ATOM 3868 N N . TYR A 1 494 ? -33.100 3.680 26.383 1.00 91.00 494 TYR A N 1
ATOM 3869 C CA . TYR A 1 494 ? -33.917 4.613 25.611 1.00 91.00 494 TYR A CA 1
ATOM 3870 C C . TYR A 1 494 ? -33.050 5.508 24.730 1.00 91.00 494 TYR A C 1
ATOM 3872 O O . TYR A 1 494 ? -32.014 6.009 25.160 1.00 91.00 494 TYR A O 1
ATOM 3880 N N . CYS A 1 495 ? -33.499 5.762 23.501 1.00 89.75 495 CYS A N 1
ATOM 3881 C CA . CYS A 1 495 ? -32.806 6.680 22.595 1.00 89.75 495 CYS A CA 1
ATOM 3882 C C . CYS A 1 495 ? -32.976 8.154 22.994 1.00 89.75 495 CYS A C 1
ATOM 3884 O O . CYS A 1 495 ? -32.157 8.978 22.618 1.00 89.75 495 CYS A O 1
ATOM 3886 N N . SER A 1 496 ? -34.036 8.495 23.734 1.00 89.69 496 SER A N 1
ATOM 3887 C CA . SER A 1 496 ? -34.338 9.866 24.154 1.00 89.69 496 SER A CA 1
ATOM 3888 C C . SER A 1 496 ? -35.183 9.891 25.437 1.00 89.69 496 SER A C 1
ATOM 3890 O O . SER A 1 496 ? -35.767 8.872 25.834 1.00 89.69 496 SER A O 1
ATOM 3892 N N . LYS A 1 497 ? -35.279 11.058 26.094 1.00 89.69 497 LYS A N 1
ATOM 3893 C CA . LYS A 1 497 ? -36.108 11.237 27.305 1.00 89.69 497 LYS A CA 1
ATOM 3894 C C . LYS A 1 497 ? -37.600 11.085 27.004 1.00 89.69 497 LYS A C 1
ATOM 3896 O O . LYS A 1 497 ? -38.360 10.632 27.858 1.00 89.69 497 LYS A O 1
ATOM 3901 N N . GLU A 1 498 ? -38.021 11.433 25.796 1.00 89.44 498 GLU A N 1
ATOM 3902 C CA . GLU A 1 498 ? -39.389 11.290 25.299 1.00 89.44 498 GLU A CA 1
ATOM 3903 C C . GLU A 1 498 ? -39.760 9.808 25.224 1.00 89.44 498 GLU A C 1
ATOM 3905 O O . GLU A 1 498 ? -40.798 9.406 25.746 1.00 89.44 498 GLU A O 1
ATOM 3910 N N . CYS A 1 499 ? -38.866 8.972 24.682 1.00 90.75 499 CYS A N 1
ATOM 3911 C CA . CYS A 1 499 ? -39.041 7.520 24.661 1.00 90.75 499 CYS A CA 1
ATOM 3912 C C . CYS A 1 499 ? -39.129 6.916 26.071 1.00 90.75 499 CYS A C 1
ATOM 3914 O O . CYS A 1 499 ? -39.970 6.051 26.310 1.00 90.75 499 CYS A O 1
ATOM 3916 N N . GLN A 1 500 ? -38.321 7.398 27.019 1.00 91.12 500 GLN A N 1
ATOM 3917 C CA . GLN A 1 500 ? -38.410 6.956 28.413 1.00 91.12 500 GLN A CA 1
ATOM 3918 C C . GLN A 1 500 ? -39.758 7.322 29.051 1.00 91.12 500 GLN A C 1
ATOM 3920 O O . GLN A 1 500 ? -40.357 6.508 29.751 1.00 91.12 500 GLN A O 1
ATOM 3925 N N . ARG A 1 501 ? -40.264 8.538 28.806 1.00 90.75 501 ARG A N 1
ATOM 3926 C CA . ARG A 1 501 ? -41.584 8.971 29.297 1.00 90.75 501 ARG A CA 1
ATOM 3927 C C . ARG A 1 501 ? -42.719 8.163 28.669 1.00 90.75 501 ARG A C 1
ATOM 3929 O O . ARG A 1 501 ? -43.661 7.816 29.378 1.00 90.75 501 ARG A O 1
ATOM 3936 N N . ALA A 1 502 ? -42.616 7.848 27.378 1.00 89.38 502 ALA A N 1
ATOM 3937 C CA . ALA A 1 502 ? -43.599 7.036 26.664 1.00 89.38 502 ALA A CA 1
ATOM 3938 C C . ALA A 1 502 ? -43.700 5.613 27.243 1.00 89.38 502 ALA A C 1
ATOM 3940 O O . ALA A 1 502 ? -44.802 5.114 27.461 1.00 89.38 502 ALA A O 1
ATOM 3941 N N . ASP A 1 503 ? -42.565 4.991 27.572 1.00 89.44 503 ASP A N 1
ATOM 3942 C CA . ASP A 1 503 ? -42.520 3.664 28.206 1.00 89.44 503 ASP A CA 1
ATOM 3943 C C . ASP A 1 503 ? -42.833 3.687 29.710 1.00 89.44 503 ASP A C 1
ATOM 3945 O O . ASP A 1 503 ? -43.104 2.649 30.309 1.00 89.44 503 ASP A O 1
ATOM 3949 N N . TRP A 1 504 ? -42.821 4.856 30.361 1.00 90.25 504 TRP A N 1
ATOM 3950 C CA . TRP A 1 504 ? -42.890 4.942 31.823 1.00 90.25 504 TRP A CA 1
ATOM 3951 C C . TRP A 1 504 ? -44.111 4.237 32.418 1.00 90.25 504 TRP A C 1
ATOM 3953 O O . TRP A 1 504 ? -43.998 3.598 33.460 1.00 90.25 504 TRP A O 1
ATOM 3963 N N . LYS A 1 505 ? -45.271 4.294 31.753 1.00 89.19 505 LYS A N 1
ATOM 3964 C CA . LYS A 1 505 ? -46.479 3.583 32.208 1.00 89.19 505 LYS A CA 1
ATOM 3965 C C . LYS A 1 505 ? -46.267 2.065 32.289 1.00 89.19 505 LYS A C 1
ATOM 3967 O O . LYS A 1 505 ? -46.796 1.443 33.205 1.00 89.19 505 LYS A O 1
ATOM 3972 N N . ASN A 1 506 ? -45.480 1.505 31.371 1.00 88.38 506 ASN A N 1
ATOM 3973 C CA . ASN A 1 506 ? -45.129 0.090 31.313 1.00 88.38 506 ASN A CA 1
ATOM 3974 C C . ASN A 1 506 ? -43.978 -0.262 32.274 1.00 88.38 506 ASN A C 1
ATOM 3976 O O . ASN A 1 506 ? -44.076 -1.239 33.006 1.00 88.38 506 ASN A O 1
ATOM 3980 N N . HIS A 1 507 ? -42.912 0.546 32.336 1.00 90.69 507 HIS A N 1
ATOM 3981 C CA . HIS A 1 507 ? -41.748 0.243 33.181 1.00 90.69 507 HIS A CA 1
ATOM 3982 C C . HIS A 1 507 ? -41.954 0.546 34.676 1.00 90.69 507 HIS A C 1
ATOM 3984 O O . HIS A 1 507 ? -41.372 -0.130 35.525 1.00 90.69 507 HIS A O 1
ATOM 3990 N N . LYS A 1 508 ? -42.789 1.531 35.039 1.00 91.56 508 LYS A N 1
ATOM 3991 C CA . LYS A 1 508 ? -42.984 1.986 36.432 1.00 91.56 508 LYS A CA 1
ATOM 3992 C C . LYS A 1 508 ? -43.229 0.852 37.452 1.00 91.56 508 LYS A C 1
ATOM 3994 O O . LYS A 1 508 ? -42.613 0.916 38.515 1.00 91.56 508 LYS A O 1
ATOM 3999 N N . PRO A 1 509 ? -44.042 -0.192 37.183 1.00 90.75 509 PRO A N 1
ATOM 4000 C CA . PRO A 1 509 ? -44.235 -1.323 38.106 1.00 90.75 509 PRO A CA 1
ATOM 4001 C C . PRO A 1 509 ? -42.974 -2.172 38.359 1.00 90.75 509 PRO A C 1
ATOM 4003 O O . PRO A 1 509 ? -42.860 -2.812 39.408 1.00 90.75 509 PRO A O 1
ATOM 4006 N N . PHE A 1 510 ? -42.027 -2.161 37.417 1.00 91.06 510 PHE A N 1
ATOM 4007 C CA . PHE A 1 510 ? -40.782 -2.936 37.427 1.00 91.06 510 PHE A CA 1
ATOM 4008 C C . PHE A 1 510 ? -39.561 -2.101 37.845 1.00 91.06 510 PHE A C 1
ATOM 4010 O O . PHE A 1 510 ? -38.461 -2.626 37.983 1.00 91.06 510 PHE A O 1
ATOM 4017 N N . CYS A 1 511 ? -39.727 -0.795 38.066 1.00 92.19 511 CYS A N 1
ATOM 4018 C CA . CYS A 1 511 ? -38.644 0.124 38.412 1.00 92.19 511 CYS A CA 1
ATOM 4019 C C . CYS A 1 511 ? -38.237 0.024 39.901 1.00 92.19 511 CYS A C 1
ATOM 4021 O O . CYS A 1 511 ? -38.294 1.006 40.645 1.00 92.19 511 CYS A O 1
ATOM 4023 N N . LYS A 1 512 ? -37.853 -1.174 40.351 1.00 92.62 512 LYS A N 1
ATOM 4024 C CA . LYS A 1 512 ? -37.445 -1.485 41.730 1.00 92.62 512 LYS A CA 1
ATOM 4025 C C . LYS A 1 512 ? -36.440 -2.651 41.760 1.00 92.62 512 LYS A C 1
ATOM 4027 O O . LYS A 1 512 ? -36.455 -3.452 40.823 1.00 92.62 512 LYS A O 1
ATOM 4032 N N . PRO A 1 513 ? -35.611 -2.777 42.811 1.00 91.12 513 PRO A N 1
ATOM 4033 C CA . PRO A 1 513 ? -34.662 -3.885 42.931 1.00 91.12 513 PRO A CA 1
ATOM 4034 C C . PRO A 1 513 ? -35.364 -5.251 42.940 1.00 91.12 513 PRO A C 1
ATOM 4036 O O . PRO A 1 513 ? -36.428 -5.394 43.548 1.00 91.12 513 PRO A O 1
ATOM 4039 N N . GLY A 1 514 ? -34.785 -6.248 42.269 1.00 86.44 514 GLY A N 1
ATOM 4040 C CA . GLY A 1 514 ? -35.282 -7.626 42.198 1.00 86.44 514 GLY A CA 1
ATOM 4041 C C . GLY A 1 514 ? -36.497 -7.852 41.289 1.00 86.44 514 GLY A C 1
ATOM 4042 O O . GLY A 1 514 ? -36.977 -8.982 41.191 1.00 86.44 514 GLY A O 1
ATOM 4043 N N . ALA A 1 515 ? -37.027 -6.815 40.633 1.00 87.38 515 ALA A N 1
ATOM 4044 C CA . ALA A 1 515 ? -38.113 -6.972 39.668 1.00 87.38 515 ALA A CA 1
ATOM 4045 C C . ALA A 1 515 ? -37.594 -7.498 38.313 1.00 87.38 515 ALA A C 1
ATOM 4047 O O . ALA A 1 515 ? -36.487 -7.143 37.906 1.00 87.38 515 ALA A O 1
ATOM 4048 N N . PRO A 1 516 ? -38.380 -8.314 37.582 1.00 84.62 516 PRO A N 1
ATOM 4049 C CA . PRO A 1 516 ? -37.992 -8.792 36.257 1.00 84.62 516 PRO A CA 1
ATOM 4050 C C . PRO A 1 516 ? -37.970 -7.656 35.221 1.00 84.62 516 PRO A C 1
ATOM 4052 O O . PRO A 1 516 ? -38.488 -6.562 35.457 1.00 84.62 516 PRO A O 1
ATOM 4055 N N . CYS A 1 517 ? -37.386 -7.920 34.048 1.00 79.69 517 CYS A N 1
ATOM 4056 C CA . CYS A 1 517 ? -37.347 -6.944 32.960 1.00 79.69 517 CYS A CA 1
ATOM 4057 C C . CYS A 1 517 ? -38.762 -6.578 32.480 1.00 79.69 517 CYS A C 1
ATOM 4059 O O . CYS A 1 517 ? -39.582 -7.459 32.236 1.00 79.69 517 CYS A O 1
ATOM 4061 N N . SER A 1 518 ? -39.030 -5.281 32.295 1.00 78.25 518 SER A N 1
ATOM 4062 C CA . SER A 1 518 ? -40.306 -4.781 31.754 1.00 78.25 518 SER A CA 1
ATOM 4063 C C . SER A 1 518 ? -40.428 -4.911 30.233 1.00 78.25 518 SER A C 1
ATOM 4065 O O . SER A 1 518 ? -41.470 -4.579 29.669 1.00 78.25 518 SER A O 1
ATOM 4067 N N . ILE A 1 519 ? -39.356 -5.336 29.559 1.00 71.06 519 ILE A N 1
ATOM 4068 C CA . ILE A 1 519 ? -39.333 -5.586 28.120 1.00 71.06 519 ILE A CA 1
ATOM 4069 C C . ILE A 1 519 ? -39.642 -7.070 27.918 1.00 71.06 519 ILE A C 1
ATOM 4071 O O . ILE A 1 519 ? -38.775 -7.923 28.100 1.00 71.06 519 ILE A O 1
ATOM 4075 N N . LEU A 1 520 ? -40.883 -7.381 27.546 1.00 57.81 520 LEU A N 1
ATOM 4076 C CA . LEU A 1 520 ? -41.209 -8.677 26.954 1.00 57.81 520 LEU A CA 1
ATOM 4077 C C . LEU A 1 520 ? -40.504 -8.725 25.596 1.00 57.81 520 LEU A C 1
ATOM 4079 O O . LEU A 1 520 ? -40.545 -7.728 24.872 1.00 57.81 520 LEU A O 1
ATOM 4083 N N . THR A 1 521 ? -39.805 -9.820 25.287 1.00 53.31 521 THR A N 1
ATOM 4084 C CA . THR A 1 521 ? -39.058 -9.993 24.032 1.00 53.31 521 THR A CA 1
ATOM 4085 C C . THR A 1 521 ? -39.911 -9.509 22.871 1.00 53.31 521 THR A C 1
ATOM 4087 O O . THR A 1 521 ? -40.925 -10.118 22.542 1.00 53.31 521 THR A O 1
ATOM 4090 N N . LYS A 1 522 ? -39.531 -8.375 22.280 1.00 53.03 522 LYS A N 1
ATOM 4091 C CA . LYS A 1 522 ? -40.122 -7.906 21.034 1.00 53.03 522 LYS A CA 1
ATOM 4092 C C . LYS A 1 522 ? -39.717 -8.947 19.992 1.00 53.03 522 LYS A C 1
ATOM 4094 O O . LYS A 1 522 ? -38.597 -8.879 19.499 1.00 53.03 522 LYS A O 1
ATOM 4099 N N . GLU A 1 523 ? -40.576 -9.928 19.716 1.00 47.50 523 GLU A N 1
ATOM 4100 C CA . GLU A 1 523 ? -40.463 -10.771 18.524 1.00 47.50 523 GLU A CA 1
ATOM 4101 C C . GLU A 1 523 ? -40.410 -9.826 17.331 1.00 47.50 523 GLU A C 1
ATOM 4103 O O . GLU A 1 523 ? -41.397 -9.188 16.967 1.00 47.50 523 GLU A O 1
ATOM 4108 N N . ARG A 1 524 ? -39.210 -9.613 16.808 1.00 52.25 524 ARG A N 1
ATOM 4109 C CA . ARG A 1 524 ? -38.989 -8.766 15.651 1.00 52.25 524 ARG A CA 1
ATOM 4110 C C . ARG A 1 524 ? -37.839 -9.379 14.886 1.00 52.25 524 ARG A C 1
ATOM 4112 O O . ARG A 1 524 ? -36.686 -9.229 15.287 1.00 52.25 524 ARG A O 1
ATOM 4119 N N . ASP A 1 525 ? -38.179 -10.022 13.778 1.00 47.31 525 ASP A N 1
ATOM 4120 C CA . ASP A 1 525 ? -37.272 -10.409 12.699 1.00 47.31 525 ASP A CA 1
ATOM 4121 C C . ASP A 1 525 ? -36.699 -9.150 12.021 1.00 47.31 525 ASP A C 1
ATOM 4123 O O . ASP A 1 525 ? -36.932 -8.871 10.846 1.00 47.31 525 ASP A O 1
ATOM 4127 N N . LEU A 1 526 ? -36.011 -8.305 12.789 1.00 54.34 526 LEU A N 1
ATOM 4128 C CA . LEU A 1 526 ? -35.336 -7.126 12.273 1.00 54.34 526 LEU A CA 1
ATOM 4129 C C . LEU A 1 526 ? -33.875 -7.483 12.018 1.00 54.34 526 LEU A C 1
ATOM 4131 O O . LEU A 1 526 ? -33.221 -8.016 12.919 1.00 54.34 526 LEU A O 1
ATOM 4135 N N . PRO A 1 527 ? -33.340 -7.166 10.826 1.00 52.22 527 PRO A N 1
ATOM 4136 C CA . PRO A 1 527 ? -31.924 -7.333 10.551 1.00 52.22 527 PRO A CA 1
ATOM 4137 C C . PRO A 1 527 ? -31.102 -6.636 11.636 1.00 52.22 527 PRO A C 1
ATOM 4139 O O . PRO A 1 527 ? -31.371 -5.481 11.983 1.00 52.22 527 PRO A O 1
ATOM 4142 N N . ALA A 1 528 ? -30.107 -7.334 12.183 1.00 54.53 528 ALA A N 1
ATOM 4143 C CA . ALA A 1 528 ? -29.171 -6.725 13.116 1.00 54.53 528 ALA A CA 1
ATOM 4144 C C . ALA A 1 528 ? -28.519 -5.501 12.453 1.00 54.53 528 ALA A C 1
ATOM 4146 O O . ALA A 1 528 ? -28.143 -5.554 11.279 1.00 54.53 528 ALA A O 1
ATOM 4147 N N . ALA A 1 529 ? -28.389 -4.397 13.193 1.00 52.81 529 ALA A N 1
ATOM 4148 C CA . ALA A 1 529 ? -27.698 -3.207 12.710 1.00 52.81 529 ALA A CA 1
ATOM 4149 C C . ALA A 1 529 ? -26.322 -3.572 12.111 1.00 52.81 529 ALA A C 1
ATOM 4151 O O . ALA A 1 529 ? -25.473 -4.156 12.791 1.00 52.81 529 ALA A O 1
ATOM 4152 N N . GLY A 1 530 ? -26.105 -3.233 10.834 1.00 47.59 530 GLY A N 1
ATOM 4153 C CA . GLY A 1 530 ? -24.850 -3.505 10.133 1.00 47.59 530 GLY A CA 1
ATOM 4154 C C . GLY A 1 530 ? -23.664 -2.833 10.829 1.00 47.59 530 GLY A C 1
ATOM 4155 O O . GLY A 1 530 ? -23.709 -1.645 11.151 1.00 47.59 530 GLY A O 1
ATOM 4156 N N . GLN A 1 531 ? -22.593 -3.589 11.083 1.00 48.62 531 GLN A N 1
ATOM 4157 C CA . GLN A 1 531 ? -21.407 -3.069 11.760 1.00 48.62 531 GLN A CA 1
ATOM 4158 C C . GLN A 1 531 ? -20.408 -2.470 10.769 1.00 48.62 531 GLN A C 1
ATOM 4160 O O . GLN A 1 531 ? -19.700 -3.182 10.062 1.00 48.62 531 GLN A O 1
ATOM 4165 N N . GLY A 1 532 ? -20.300 -1.142 10.787 1.00 42.34 532 GLY A N 1
ATOM 4166 C CA . GLY A 1 532 ? -19.252 -0.398 10.100 1.00 42.34 532 GLY A CA 1
ATOM 4167 C C . GLY A 1 532 ? -19.097 1.007 10.679 1.00 42.34 532 GLY A C 1
ATOM 4168 O O . GLY A 1 532 ? -19.947 1.857 10.473 1.00 42.34 532 GLY A O 1
ATOM 4169 N N . GLN A 1 533 ? -17.990 1.229 11.391 1.00 45.16 533 GLN A N 1
ATOM 4170 C CA . GLN A 1 533 ? -17.335 2.531 11.587 1.00 45.16 533 GLN A CA 1
ATOM 4171 C C . GLN A 1 533 ? -18.134 3.693 12.234 1.00 45.16 533 GLN A C 1
ATOM 4173 O O . GLN A 1 533 ? -18.400 4.688 11.578 1.00 45.16 533 GLN A O 1
ATOM 4178 N N . SER A 1 534 ? -18.412 3.644 13.546 1.00 45.16 534 SER A N 1
ATOM 4179 C CA . SER A 1 534 ? -18.286 4.787 14.491 1.00 45.16 534 SER A CA 1
ATOM 4180 C C . SER A 1 534 ? -18.566 4.325 15.937 1.00 45.16 534 SER A C 1
ATOM 4182 O O . SER A 1 534 ? -19.006 3.192 16.153 1.00 45.16 534 SER A O 1
ATOM 4184 N N . ASP A 1 535 ? -18.277 5.172 16.930 1.00 48.06 535 ASP A N 1
ATOM 4185 C CA . ASP A 1 535 ? -18.435 4.843 18.350 1.00 48.06 535 ASP A CA 1
ATOM 4186 C C . ASP A 1 535 ? -19.872 4.957 18.897 1.00 48.06 535 ASP A C 1
ATOM 4188 O O . ASP A 1 535 ? -20.150 4.344 19.925 1.00 48.06 535 ASP A O 1
ATOM 4192 N N . GLU A 1 536 ? -20.797 5.594 18.172 1.00 62.22 536 GLU A N 1
ATOM 4193 C CA . GLU A 1 536 ? -22.223 5.722 18.522 1.00 62.22 536 GLU A CA 1
ATOM 4194 C C . GLU A 1 536 ? -23.071 5.811 17.241 1.00 62.22 536 GLU A C 1
ATOM 4196 O O . GLU A 1 536 ? -23.494 6.884 16.822 1.00 62.22 536 GLU A O 1
ATOM 4201 N N . VAL A 1 537 ? -23.285 4.681 16.560 1.00 71.75 537 VAL A N 1
ATOM 4202 C CA . VAL A 1 537 ? -24.191 4.637 15.399 1.00 71.75 537 VAL A CA 1
ATOM 4203 C C . VAL A 1 537 ? -25.573 4.231 15.885 1.00 71.75 537 VAL A C 1
ATOM 4205 O O . VAL A 1 537 ? -25.735 3.151 16.464 1.00 71.75 537 VAL A O 1
ATOM 4208 N N . LEU A 1 538 ? -26.559 5.088 15.633 1.00 81.62 538 LEU A N 1
ATOM 4209 C CA . LEU A 1 538 ? -27.970 4.766 15.776 1.00 81.62 538 LEU A CA 1
ATOM 4210 C C . LEU A 1 538 ? -28.510 4.240 14.451 1.00 81.62 538 LEU A C 1
ATOM 4212 O O . LEU A 1 538 ? -28.140 4.709 13.376 1.00 81.62 538 LEU A O 1
ATOM 4216 N N . THR A 1 539 ? -29.390 3.252 14.543 1.00 83.19 539 THR A N 1
ATOM 4217 C CA . THR A 1 539 ? -29.880 2.492 13.392 1.00 83.19 539 THR A CA 1
ATOM 4218 C C . THR A 1 539 ? -31.384 2.319 13.512 1.00 83.19 539 THR A C 1
ATOM 4220 O O . THR A 1 539 ? -31.865 2.006 14.601 1.00 83.19 539 THR A O 1
ATOM 4223 N N . ILE A 1 540 ? -32.129 2.492 12.423 1.00 84.69 540 ILE A N 1
ATOM 4224 C CA . ILE A 1 540 ? -33.584 2.308 12.397 1.00 84.69 540 ILE A CA 1
ATOM 4225 C C . ILE A 1 540 ? -34.011 1.625 11.085 1.00 84.69 540 ILE A C 1
ATOM 4227 O O . ILE A 1 540 ? -33.437 1.928 10.039 1.00 84.69 540 ILE A O 1
ATOM 4231 N N . PRO A 1 541 ? -34.979 0.694 11.094 1.00 84.00 541 PRO A N 1
ATOM 4232 C CA . PRO A 1 541 ? -35.509 0.110 9.865 1.00 84.00 541 PRO A CA 1
ATOM 4233 C C . PRO A 1 541 ? -36.385 1.111 9.097 1.00 84.00 541 PRO A C 1
ATOM 4235 O O . PRO A 1 541 ? -37.245 1.760 9.690 1.00 84.00 541 PRO A O 1
ATOM 4238 N N . ILE A 1 542 ? -36.207 1.189 7.781 1.00 81.50 542 ILE A N 1
ATOM 4239 C CA . ILE A 1 542 ? -37.001 1.984 6.835 1.00 81.50 542 ILE A CA 1
ATOM 4240 C C . ILE A 1 542 ? -37.518 1.089 5.699 1.00 81.50 542 ILE A C 1
ATOM 4242 O O . ILE A 1 542 ? -36.890 0.079 5.370 1.00 81.50 542 ILE A O 1
ATOM 4246 N N . ALA A 1 543 ? -38.651 1.442 5.093 1.00 79.81 543 ALA A N 1
ATOM 4247 C CA . ALA A 1 543 ? -39.182 0.730 3.931 1.00 79.81 543 ALA A CA 1
ATOM 4248 C C . ALA A 1 543 ? -38.521 1.230 2.632 1.00 79.81 543 ALA A C 1
ATOM 4250 O O . ALA A 1 543 ? -38.501 2.429 2.353 1.00 79.81 543 ALA A O 1
ATOM 4251 N N . GLY A 1 544 ? -37.949 0.313 1.850 1.00 72.56 544 GLY A N 1
ATOM 4252 C CA . GLY A 1 544 ? -37.353 0.596 0.547 1.00 72.56 544 GLY A CA 1
ATOM 4253 C C . GLY A 1 544 ? -38.393 0.686 -0.583 1.00 72.56 544 GLY A C 1
ATOM 4254 O O . GLY A 1 544 ? -39.516 0.201 -0.431 1.00 72.56 544 GLY A O 1
ATOM 4255 N N . PRO A 1 545 ? -38.026 1.253 -1.751 1.00 62.88 545 PRO A N 1
ATOM 4256 C CA . PRO A 1 545 ? -38.933 1.410 -2.898 1.00 62.88 545 PRO A CA 1
ATOM 4257 C C . PRO A 1 545 ? -39.463 0.086 -3.471 1.00 62.88 545 PRO A C 1
ATOM 4259 O O . PRO A 1 545 ? -40.490 0.067 -4.141 1.00 62.88 545 PRO A O 1
ATOM 4262 N N . ASP A 1 546 ? -38.754 -1.017 -3.229 1.00 70.88 546 ASP A N 1
ATOM 4263 C CA . ASP A 1 546 ? -39.087 -2.381 -3.649 1.00 70.88 546 ASP A CA 1
ATOM 4264 C C . ASP A 1 546 ? -39.871 -3.168 -2.578 1.00 70.88 546 ASP A C 1
ATOM 4266 O O . ASP A 1 546 ? -40.077 -4.374 -2.718 1.00 70.88 546 ASP A O 1
ATOM 4270 N N . GLY A 1 547 ? -40.292 -2.500 -1.496 1.00 65.94 547 GLY A N 1
ATOM 4271 C CA . GLY A 1 547 ? -40.983 -3.109 -0.360 1.00 65.94 547 GLY A CA 1
ATOM 4272 C C . GLY A 1 547 ? -40.066 -3.860 0.609 1.00 65.94 547 GLY A C 1
ATOM 4273 O O . GLY A 1 547 ? -40.560 -4.447 1.571 1.00 65.94 547 GLY A O 1
ATOM 4274 N N . ARG A 1 548 ? -38.739 -3.859 0.400 1.00 75.00 548 ARG A N 1
ATOM 4275 C CA . ARG A 1 548 ? -37.788 -4.483 1.332 1.00 75.00 548 ARG A CA 1
ATOM 4276 C C . ARG A 1 548 ? -37.444 -3.543 2.481 1.00 75.00 548 ARG A C 1
ATOM 4278 O O . ARG A 1 548 ? -37.215 -2.354 2.282 1.00 75.00 548 ARG A O 1
ATOM 4285 N N . THR A 1 549 ? -37.334 -4.089 3.688 1.00 74.50 549 THR A N 1
ATOM 4286 C CA . THR A 1 549 ? -36.855 -3.340 4.856 1.00 74.50 549 THR A CA 1
ATOM 4287 C C . THR A 1 549 ? -35.343 -3.136 4.768 1.00 74.50 549 THR A C 1
ATOM 4289 O O . THR A 1 549 ? -34.584 -4.100 4.676 1.00 74.50 549 THR A O 1
ATOM 4292 N N . MET A 1 550 ? -34.899 -1.883 4.835 1.00 75.75 550 MET A N 1
ATOM 4293 C CA . MET A 1 550 ? -33.489 -1.491 4.884 1.00 75.75 550 MET A CA 1
ATOM 4294 C C . MET A 1 550 ? -33.170 -0.856 6.238 1.00 75.75 550 MET A C 1
ATOM 4296 O O . MET A 1 550 ? -34.039 -0.259 6.861 1.00 75.75 550 MET A O 1
ATOM 4300 N N . MET A 1 551 ? -31.925 -0.947 6.705 1.00 76.75 551 MET A N 1
ATOM 4301 C CA . MET A 1 551 ? -31.501 -0.262 7.931 1.00 76.75 551 MET A CA 1
ATOM 4302 C C . MET A 1 551 ? -30.868 1.085 7.581 1.00 76.75 551 MET A C 1
ATOM 4304 O O . MET A 1 551 ? -29.856 1.132 6.884 1.00 76.75 551 MET A O 1
ATOM 4308 N N . LEU A 1 552 ? -31.445 2.175 8.083 1.00 77.94 552 LEU A N 1
ATOM 4309 C CA . LEU A 1 552 ? -30.860 3.508 8.026 1.00 77.94 552 LEU A CA 1
ATOM 4310 C C . LEU A 1 552 ? -29.963 3.715 9.248 1.00 77.94 552 LEU A C 1
ATOM 4312 O O . LEU A 1 552 ? -30.443 3.691 10.382 1.00 77.94 552 LEU A O 1
ATOM 4316 N N . SER A 1 553 ? -28.673 3.928 9.007 1.00 78.69 553 SER A N 1
ATOM 4317 C CA . SER A 1 553 ? -27.646 4.102 10.039 1.00 78.69 553 SER A CA 1
ATOM 4318 C C . SER A 1 553 ? -27.107 5.526 10.033 1.00 78.69 553 SER A C 1
ATOM 4320 O O . SER A 1 553 ? -26.835 6.080 8.970 1.00 78.69 553 SER A O 1
ATOM 4322 N N . SER A 1 554 ? -26.879 6.106 11.208 1.00 75.56 554 SER A N 1
ATOM 4323 C CA . SER A 1 554 ? -26.260 7.424 11.333 1.00 75.56 554 SER A CA 1
ATOM 4324 C C . SER A 1 554 ? -25.527 7.588 12.664 1.00 75.56 554 SER A C 1
ATOM 4326 O O . SER A 1 554 ? -26.004 7.153 13.710 1.00 75.56 554 SER A O 1
ATOM 4328 N N . SER A 1 555 ? -24.375 8.256 12.621 1.00 67.56 555 SER A N 1
ATOM 4329 C CA . SER A 1 555 ? -23.598 8.676 13.795 1.00 67.56 555 SER A CA 1
ATOM 4330 C C . SER A 1 555 ? -23.760 10.157 14.147 1.00 67.56 555 SER A C 1
ATOM 4332 O O . SER A 1 555 ? -23.245 10.604 15.166 1.00 67.56 555 SER A O 1
ATOM 4334 N N . THR A 1 556 ? -24.432 10.935 13.295 1.00 69.06 556 THR A N 1
ATOM 4335 C CA . THR A 1 556 ? -24.531 12.401 13.411 1.00 69.06 556 THR A CA 1
ATOM 4336 C C . THR A 1 556 ? -25.970 12.885 13.564 1.00 69.06 556 THR A C 1
ATOM 4338 O O . THR A 1 556 ? -26.216 13.881 14.240 1.00 69.06 556 THR A O 1
ATOM 4341 N N . MET A 1 557 ? -26.928 12.185 12.953 1.00 75.62 557 MET A N 1
ATOM 4342 C CA . MET A 1 557 ? -28.357 12.457 13.103 1.00 75.62 557 MET A CA 1
ATOM 4343 C C . MET A 1 557 ? -28.872 12.015 14.480 1.00 75.62 557 MET A C 1
ATOM 4345 O O . MET A 1 557 ? -28.609 10.878 14.888 1.00 75.62 557 MET A O 1
ATOM 4349 N N . PRO A 1 558 ? -29.649 12.867 15.170 1.00 81.81 558 PRO A N 1
ATOM 4350 C CA . PRO A 1 558 ? -30.275 12.503 16.430 1.00 81.81 558 PRO A CA 1
ATOM 4351 C C . PRO A 1 558 ? -31.450 11.521 16.210 1.00 81.81 558 PRO A C 1
ATOM 4353 O O . PRO A 1 558 ? -31.981 11.425 15.095 1.00 81.81 558 PRO A O 1
ATOM 4356 N N . PRO A 1 559 ? -31.882 10.794 17.259 1.00 84.25 559 PRO A N 1
ATOM 4357 C CA . PRO A 1 559 ? -32.977 9.821 17.200 1.00 84.25 559 PRO A CA 1
ATOM 4358 C C . PRO A 1 559 ? -34.255 10.325 16.518 1.00 84.25 559 PRO A C 1
ATOM 4360 O O . PRO A 1 559 ? -34.936 9.562 15.837 1.00 84.25 559 PRO A O 1
ATOM 4363 N N . GLU A 1 560 ? -34.600 11.596 16.709 1.00 83.88 560 GLU A N 1
ATOM 4364 C CA . GLU A 1 560 ? -35.819 12.214 16.184 1.00 83.88 560 GLU A CA 1
ATOM 4365 C C . GLU A 1 560 ? -35.790 12.277 14.654 1.00 83.88 560 GLU A C 1
ATOM 4367 O O . GLU A 1 560 ? -36.763 11.914 14.000 1.00 83.88 560 GLU A O 1
ATOM 4372 N N . MET A 1 561 ? -34.643 12.640 14.080 1.00 79.81 561 MET A N 1
ATOM 4373 C CA . MET A 1 561 ? -34.463 12.730 12.631 1.00 79.81 561 MET A CA 1
ATOM 4374 C C . MET A 1 561 ? -34.536 11.349 11.969 1.00 79.81 561 MET A C 1
ATOM 4376 O O . MET A 1 561 ? -35.156 11.193 10.922 1.00 79.81 561 MET A O 1
ATOM 4380 N N . LEU A 1 562 ? -33.968 10.323 12.607 1.00 82.88 562 LEU A N 1
ATOM 4381 C CA . LEU A 1 562 ? -34.064 8.943 12.122 1.00 82.88 562 LEU A CA 1
ATOM 4382 C C . LEU A 1 562 ? -35.514 8.436 12.101 1.00 82.88 562 LEU A C 1
ATOM 4384 O O . LEU A 1 562 ? -35.916 7.769 11.148 1.00 82.88 562 LEU A O 1
ATOM 4388 N N . LYS A 1 563 ? -36.316 8.787 13.113 1.00 83.44 563 LYS A N 1
ATOM 4389 C CA . LYS A 1 563 ? -37.752 8.461 13.139 1.00 83.44 563 LYS A CA 1
ATOM 4390 C C . LYS A 1 563 ? -38.521 9.173 12.030 1.00 83.44 563 LYS A C 1
ATOM 4392 O O . LYS A 1 563 ? -39.345 8.534 11.393 1.00 83.44 563 LYS A O 1
ATOM 4397 N N . MET A 1 564 ? -38.196 10.434 11.731 1.00 82.12 564 MET A N 1
ATOM 4398 C CA . MET A 1 564 ? -38.817 11.155 10.610 1.00 82.12 564 MET A CA 1
ATOM 4399 C C . MET A 1 564 ? -38.600 10.439 9.271 1.00 82.12 564 MET A C 1
ATOM 4401 O O . MET A 1 564 ? -39.539 10.300 8.494 1.00 82.12 564 MET A O 1
ATOM 4405 N N . PHE A 1 565 ? -37.388 9.939 9.006 1.00 81.31 565 PHE A N 1
ATOM 4406 C CA . PHE A 1 565 ? -37.119 9.158 7.792 1.00 81.31 565 PHE A CA 1
ATOM 4407 C C . PHE A 1 565 ? -37.894 7.837 7.759 1.00 81.31 565 PHE A C 1
ATOM 4409 O O . PHE A 1 565 ? -38.378 7.435 6.701 1.00 81.31 565 PHE A O 1
ATOM 4416 N N . GLN A 1 566 ? -38.038 7.172 8.906 1.00 82.94 566 GLN A N 1
ATOM 4417 C CA . GLN A 1 566 ? -38.867 5.975 9.015 1.00 82.94 566 GLN A CA 1
ATOM 4418 C C . GLN A 1 566 ? -40.343 6.286 8.736 1.00 82.94 566 GLN A C 1
ATOM 4420 O O . GLN A 1 566 ? -40.951 5.597 7.919 1.00 82.94 566 GLN A O 1
ATOM 4425 N N . ASP A 1 567 ? -40.906 7.325 9.349 1.00 81.06 567 ASP A N 1
ATOM 4426 C CA . ASP A 1 567 ? -42.299 7.729 9.134 1.00 81.06 567 ASP A CA 1
ATOM 4427 C C . ASP A 1 567 ? -42.556 8.121 7.672 1.00 81.06 567 ASP A C 1
ATOM 4429 O O . ASP A 1 567 ? -43.540 7.669 7.083 1.00 81.06 567 ASP A O 1
ATOM 4433 N N . PHE A 1 568 ? -41.615 8.843 7.052 1.00 79.88 568 PHE A N 1
ATOM 4434 C CA . PHE A 1 568 ? -41.652 9.158 5.624 1.00 79.88 568 PHE A CA 1
ATOM 4435 C C . PHE A 1 568 ? -41.648 7.890 4.758 1.00 79.88 568 PHE A C 1
ATOM 4437 O O . PHE A 1 568 ? -42.458 7.761 3.844 1.00 79.88 568 PHE A O 1
ATOM 4444 N N . SER A 1 569 ? -40.786 6.915 5.075 1.00 79.25 569 SER A N 1
ATOM 4445 C CA . SER A 1 569 ? -40.732 5.640 4.344 1.00 79.25 569 SER A CA 1
ATOM 4446 C C . SER A 1 569 ? -42.022 4.817 4.461 1.00 79.25 569 SER A C 1
ATOM 4448 O O . SER A 1 569 ? -42.341 4.038 3.570 1.00 79.25 569 SER A O 1
ATOM 4450 N N . LEU A 1 570 ? -42.783 5.011 5.542 1.00 78.50 570 LEU A N 1
ATOM 4451 C CA . LEU A 1 570 ? -44.057 4.339 5.801 1.00 78.50 570 LEU A CA 1
ATOM 4452 C C . LEU A 1 570 ? -45.273 5.130 5.287 1.00 78.50 570 LEU A C 1
ATOM 4454 O O . LEU A 1 570 ? -46.405 4.716 5.532 1.00 78.50 570 LEU A O 1
ATOM 4458 N N . GLY A 1 571 ? -45.063 6.257 4.595 1.00 69.50 571 GLY A N 1
ATOM 4459 C CA . GLY A 1 571 ? -46.140 7.077 4.034 1.00 69.50 571 GLY A CA 1
ATOM 4460 C C . GLY A 1 571 ? -46.974 7.824 5.079 1.00 69.50 571 GLY A C 1
ATOM 4461 O O . GLY A 1 571 ? -48.117 8.181 4.801 1.00 69.50 571 GLY A O 1
ATOM 4462 N N . LYS A 1 572 ? -46.437 8.048 6.285 1.00 71.62 572 LYS A N 1
ATOM 4463 C CA . LYS A 1 572 ? -47.087 8.882 7.303 1.00 71.62 572 LYS A CA 1
ATOM 4464 C C . LYS A 1 572 ? -46.721 10.346 7.059 1.00 71.62 572 LYS A C 1
ATOM 4466 O O . LYS A 1 572 ? -45.539 10.683 7.017 1.00 71.62 572 LYS A O 1
ATOM 4471 N N . GLU A 1 573 ? -47.716 11.220 6.914 1.00 48.62 573 GLU A N 1
ATOM 4472 C CA . GLU A 1 573 ? -47.468 12.665 6.852 1.00 48.62 573 GLU A CA 1
ATOM 4473 C C . GLU A 1 573 ? -47.010 13.179 8.229 1.00 48.62 573 GLU A C 1
ATOM 4475 O O . GLU A 1 573 ? -47.664 12.881 9.233 1.00 48.62 573 GLU A O 1
ATOM 4480 N N . PRO A 1 574 ? -45.899 13.934 8.328 1.00 50.34 574 PRO A N 1
ATOM 4481 C CA . PRO A 1 574 ? -45.460 14.464 9.610 1.00 50.34 574 PRO A CA 1
ATOM 4482 C C . PRO A 1 574 ? -46.363 15.630 10.026 1.00 50.34 574 PRO A C 1
ATOM 4484 O O . PRO A 1 574 ? -46.487 16.617 9.297 1.00 50.34 574 PRO A O 1
ATOM 4487 N N . GLU A 1 575 ? -46.939 15.574 11.227 1.00 44.88 575 GLU A N 1
ATOM 4488 C CA . GLU A 1 575 ? -47.581 16.743 11.836 1.00 44.88 575 GLU A CA 1
ATOM 4489 C C . GLU A 1 575 ? -46.536 17.869 12.008 1.00 44.88 575 GLU A C 1
ATOM 4491 O O . GLU A 1 575 ? -45.644 17.782 12.851 1.00 44.88 575 GLU A O 1
ATOM 4496 N N . GLY A 1 576 ? -46.623 18.927 11.188 1.00 51.09 576 GLY A N 1
ATOM 4497 C CA . GLY A 1 576 ? -45.775 20.130 11.285 1.00 51.09 576 GLY A CA 1
ATOM 4498 C C . GLY A 1 576 ? -44.546 20.205 10.360 1.00 51.09 576 GLY A C 1
ATOM 4499 O O . GLY A 1 576 ? -43.698 21.073 10.569 1.00 51.09 576 GLY A O 1
ATOM 4500 N N . ALA A 1 577 ? -44.450 19.348 9.336 1.00 44.91 577 ALA A N 1
ATOM 4501 C CA . ALA A 1 577 ? -43.262 19.156 8.488 1.00 44.91 577 ALA A CA 1
ATOM 4502 C C . ALA A 1 577 ? -42.636 20.429 7.868 1.00 44.91 577 ALA A C 1
ATOM 4504 O O . ALA A 1 577 ? -41.410 20.552 7.848 1.00 44.91 577 ALA A O 1
ATOM 4505 N N . ASP A 1 578 ? -43.441 21.385 7.395 1.00 45.22 578 ASP A N 1
ATOM 4506 C CA . ASP A 1 578 ? -42.928 22.476 6.546 1.00 45.22 578 ASP A CA 1
ATOM 4507 C C . ASP A 1 578 ? -42.046 23.488 7.290 1.00 45.22 578 ASP A C 1
ATOM 4509 O O . ASP A 1 578 ? -41.046 23.951 6.748 1.00 45.22 578 ASP A O 1
ATOM 4513 N N . LYS A 1 579 ? -42.352 23.805 8.556 1.00 43.62 579 LYS A N 1
ATOM 4514 C CA . LYS A 1 579 ? -41.554 24.781 9.325 1.00 43.62 579 LYS A CA 1
ATOM 4515 C C . LYS A 1 579 ? -40.306 24.164 9.950 1.00 43.62 579 LYS A C 1
ATOM 4517 O O . LYS A 1 579 ? -39.264 24.808 10.021 1.00 43.62 579 LYS A O 1
ATOM 4522 N N . THR A 1 580 ? -40.387 22.907 10.383 1.00 48.53 580 THR A N 1
ATOM 4523 C CA . THR A 1 580 ? -39.294 22.256 11.115 1.00 48.53 580 THR A CA 1
ATOM 4524 C C . THR A 1 580 ? -38.180 21.788 10.180 1.00 48.53 580 THR A C 1
ATOM 4526 O O . THR A 1 580 ? -37.015 21.856 10.559 1.00 48.53 580 THR A O 1
ATOM 4529 N N . ILE A 1 581 ? -38.491 21.377 8.944 1.00 43.44 581 ILE A N 1
ATOM 4530 C CA . ILE A 1 581 ? -37.477 20.936 7.973 1.00 43.44 581 ILE A CA 1
ATOM 4531 C C . ILE A 1 581 ? -36.621 22.118 7.487 1.00 43.44 581 ILE A C 1
ATOM 4533 O O . ILE A 1 581 ? -35.399 21.983 7.445 1.00 43.44 581 ILE A O 1
ATOM 4537 N N . GLU A 1 582 ? -37.199 23.289 7.197 1.00 42.66 582 GLU A N 1
ATOM 4538 C CA . GLU A 1 582 ? -36.426 24.486 6.813 1.00 42.66 582 GLU A CA 1
ATOM 4539 C C . GLU A 1 582 ? -35.571 25.037 7.967 1.00 42.66 582 GLU A C 1
ATOM 4541 O O . GLU A 1 582 ? -34.374 25.298 7.791 1.00 42.66 582 GLU A O 1
ATOM 4546 N N . GLU A 1 583 ? -36.134 25.145 9.176 1.00 47.44 583 GLU A N 1
ATOM 4547 C CA . GLU A 1 583 ? -35.399 25.603 10.361 1.00 47.44 583 GLU A CA 1
ATOM 4548 C C . GLU A 1 583 ? -34.284 24.615 10.756 1.00 47.44 583 GLU A C 1
ATOM 4550 O O . GLU A 1 583 ? -33.165 25.028 11.077 1.00 47.44 583 GLU A O 1
ATOM 4555 N N . MET A 1 584 ? -34.515 23.302 10.644 1.00 42.72 584 MET A N 1
ATOM 4556 C CA . MET A 1 584 ? -33.506 22.282 10.951 1.00 42.72 584 MET A CA 1
ATOM 4557 C C . MET A 1 584 ? -32.448 22.124 9.859 1.00 42.72 584 MET A C 1
ATOM 4559 O O . MET A 1 584 ? -31.279 21.943 10.196 1.00 42.72 584 MET A O 1
ATOM 4563 N N . MET A 1 585 ? -32.795 22.252 8.574 1.00 40.75 585 MET A N 1
ATOM 4564 C CA . MET A 1 585 ? -31.817 22.282 7.477 1.00 40.75 585 MET A CA 1
ATOM 4565 C C . MET A 1 585 ? -30.925 23.525 7.564 1.00 40.75 585 MET A C 1
ATOM 4567 O O . MET A 1 585 ? -29.745 23.452 7.226 1.00 40.75 585 MET A O 1
ATOM 4571 N N . SER A 1 586 ? -31.438 24.653 8.071 1.00 43.66 586 SER A N 1
ATOM 4572 C CA . SER A 1 586 ? -30.627 25.849 8.338 1.00 43.66 586 SER A CA 1
ATOM 4573 C C . SER A 1 586 ? -29.694 25.678 9.552 1.00 43.66 586 SER A C 1
ATOM 4575 O O . SER A 1 586 ? -28.529 26.078 9.495 1.00 43.66 586 SER A O 1
ATOM 4577 N N . SER A 1 587 ? -30.142 24.995 10.614 1.00 37.22 587 SER A N 1
ATOM 4578 C CA . SER A 1 587 ? -29.322 24.657 11.791 1.00 37.22 587 SER A CA 1
ATOM 4579 C C . SER A 1 587 ? -28.261 23.589 11.483 1.00 37.22 587 SER A C 1
ATOM 4581 O O . SER A 1 587 ? -27.109 23.708 11.906 1.00 37.22 587 SER A O 1
ATOM 4583 N N . ALA A 1 588 ? -28.609 22.588 10.666 1.00 36.44 588 ALA A N 1
ATOM 4584 C CA . ALA A 1 588 ? -27.686 21.587 10.141 1.00 36.44 588 ALA A CA 1
ATOM 4585 C C . ALA A 1 588 ? -26.670 22.216 9.180 1.00 36.44 588 ALA A C 1
ATOM 4587 O O . ALA A 1 588 ? -25.492 21.923 9.318 1.00 36.44 588 ALA A O 1
ATOM 4588 N N . LYS A 1 589 ? -27.071 23.154 8.305 1.00 37.38 589 LYS A N 1
ATOM 4589 C CA . LYS A 1 589 ? -26.143 23.951 7.474 1.00 37.38 589 LYS A CA 1
ATOM 4590 C C . LYS A 1 589 ? -25.203 24.831 8.304 1.00 37.38 589 LYS A C 1
ATOM 4592 O O . LYS A 1 589 ? -24.044 24.994 7.936 1.00 37.38 589 LYS A O 1
ATOM 4597 N N . ASN A 1 590 ? -25.662 25.380 9.430 1.00 36.47 590 ASN A N 1
ATOM 4598 C CA . ASN A 1 590 ? -24.817 26.187 10.318 1.00 36.47 590 ASN A CA 1
ATOM 4599 C C . ASN A 1 590 ? -23.872 25.344 11.192 1.00 36.47 590 ASN A C 1
ATOM 4601 O O . ASN A 1 590 ? -22.791 25.821 11.528 1.00 36.47 590 ASN A O 1
ATOM 4605 N N . LYS A 1 591 ? -24.220 24.089 11.513 1.00 34.75 591 LYS A N 1
ATOM 4606 C CA . LYS A 1 591 ? -23.309 23.130 12.171 1.00 34.75 591 LYS A CA 1
ATOM 4607 C C . LYS A 1 591 ? -22.420 22.347 11.191 1.00 34.75 591 LYS A C 1
ATOM 4609 O O . LYS A 1 591 ? -21.332 21.938 11.579 1.00 34.75 591 LYS A O 1
ATOM 4614 N N . SER A 1 592 ? -22.836 22.164 9.935 1.00 32.16 592 SER A N 1
ATOM 4615 C CA . SER A 1 592 ? -22.058 21.488 8.881 1.00 32.16 592 SER A CA 1
ATOM 4616 C C . SER A 1 592 ? -21.078 22.422 8.171 1.00 32.16 592 SER A C 1
ATOM 4618 O O . SER A 1 592 ? -20.077 21.954 7.636 1.00 32.16 592 SER A O 1
ATOM 4620 N N . LYS A 1 593 ? -21.284 23.747 8.233 1.00 28.09 593 LYS A N 1
ATOM 4621 C CA . LYS A 1 593 ? -20.305 24.733 7.741 1.00 28.09 593 LYS A CA 1
ATOM 4622 C C . LYS A 1 593 ? -18.955 24.694 8.467 1.00 28.09 593 LYS A C 1
ATOM 4624 O O . LYS A 1 593 ? -18.000 25.256 7.946 1.00 28.09 593 LYS A O 1
ATOM 4629 N N . SER A 1 594 ? -18.838 24.021 9.619 1.00 32.94 594 SER A N 1
ATOM 4630 C CA . SER A 1 594 ? -17.554 23.840 10.315 1.00 32.94 594 SER A CA 1
ATOM 4631 C C . SER A 1 594 ? -16.993 22.414 10.272 1.00 32.94 594 SER A C 1
ATOM 4633 O O . SER A 1 594 ? -15.956 22.156 10.884 1.00 32.94 594 SER A O 1
ATOM 4635 N N . ARG A 1 595 ? -17.637 21.465 9.576 1.00 33.16 595 ARG A N 1
ATOM 4636 C CA . ARG A 1 595 ? -17.123 20.093 9.430 1.00 33.16 595 ARG A CA 1
ATOM 4637 C C . ARG A 1 595 ? -17.902 19.341 8.344 1.00 33.16 595 ARG A C 1
ATOM 4639 O O . ARG A 1 595 ? -19.079 19.060 8.528 1.00 33.16 595 ARG A O 1
ATOM 4646 N N . PHE A 1 596 ? -17.185 18.944 7.289 1.00 28.25 596 PHE A N 1
ATOM 4647 C CA . PHE A 1 596 ? -17.578 18.040 6.193 1.00 28.25 596 PHE A CA 1
ATOM 4648 C C . PHE A 1 596 ? -18.322 18.624 4.978 1.00 28.25 596 PHE A C 1
ATOM 4650 O O . PHE A 1 596 ? -19.518 18.438 4.810 1.00 28.25 596 PHE A O 1
ATOM 4657 N N . GLU A 1 597 ? -17.539 19.135 4.021 1.00 25.50 597 GLU A N 1
ATOM 4658 C CA . GLU A 1 597 ? -17.881 19.166 2.583 1.00 25.50 597 GLU A CA 1
ATOM 4659 C C . GLU A 1 597 ? -17.052 18.151 1.752 1.00 25.50 597 GLU A C 1
ATOM 4661 O O . GLU A 1 597 ? -16.836 18.323 0.555 1.00 25.50 597 GLU A O 1
ATOM 4666 N N . LYS A 1 598 ? -16.552 17.056 2.353 1.00 25.84 598 LYS A N 1
ATOM 4667 C CA . LYS A 1 598 ? -15.751 16.040 1.621 1.00 25.84 598 LYS A CA 1
ATOM 4668 C C . LYS A 1 598 ? -16.114 14.567 1.864 1.00 25.84 598 LYS A C 1
ATOM 4670 O O . LYS A 1 598 ? -15.343 13.696 1.476 1.00 25.84 598 LYS A O 1
ATOM 4675 N N . ILE A 1 599 ? -17.284 14.257 2.425 1.00 25.44 599 ILE A N 1
ATOM 4676 C CA . ILE A 1 599 ? -17.808 12.875 2.447 1.00 25.44 599 ILE A CA 1
ATOM 4677 C C . ILE A 1 599 ? -19.152 12.850 1.723 1.00 25.44 599 ILE A C 1
ATOM 4679 O O . ILE A 1 599 ? -20.194 12.680 2.335 1.00 25.44 599 ILE A O 1
ATOM 4683 N N . ASP A 1 600 ? -19.114 13.056 0.408 1.00 23.38 600 ASP A N 1
ATOM 4684 C CA . ASP A 1 600 ? -20.262 12.763 -0.461 1.00 23.38 600 ASP A CA 1
ATOM 4685 C C . ASP A 1 600 ? -19.821 12.178 -1.816 1.00 23.38 600 ASP A C 1
ATOM 4687 O O . ASP A 1 600 ? -20.391 12.424 -2.872 1.00 23.38 600 ASP A O 1
ATOM 4691 N N . LEU A 1 601 ? -18.738 11.393 -1.791 1.00 25.11 601 LEU A N 1
ATOM 4692 C CA . LEU A 1 601 ? -18.174 10.733 -2.977 1.00 25.11 601 LEU A CA 1
ATOM 4693 C C . LEU A 1 601 ? -17.901 9.238 -2.759 1.00 25.11 601 LEU A C 1
ATOM 4695 O O . LEU A 1 601 ? -17.101 8.650 -3.475 1.00 25.11 601 LEU A O 1
ATOM 4699 N N . PHE A 1 602 ? -18.559 8.616 -1.773 1.00 23.09 602 PHE A N 1
ATOM 4700 C CA . PHE A 1 602 ? -18.366 7.190 -1.470 1.00 23.09 602 PHE A CA 1
ATOM 4701 C C . PHE A 1 602 ? -19.629 6.315 -1.583 1.00 23.09 602 PHE A C 1
ATOM 4703 O O . PHE A 1 602 ? -19.558 5.131 -1.272 1.00 23.09 602 PHE A O 1
ATOM 4710 N N . VAL A 1 603 ? -20.767 6.848 -2.058 1.00 23.94 603 VAL A N 1
ATOM 4711 C CA . VAL A 1 603 ? -21.979 6.048 -2.376 1.00 23.94 603 VAL A CA 1
ATOM 4712 C C . VAL A 1 603 ? -22.655 6.498 -3.690 1.00 23.94 603 VAL A C 1
ATOM 4714 O O . VAL A 1 603 ? -23.874 6.493 -3.821 1.00 23.94 603 VAL A O 1
ATOM 4717 N N . LYS A 1 604 ? -21.876 6.861 -4.711 1.00 23.89 604 LYS A N 1
ATOM 4718 C CA . LYS A 1 604 ? -22.343 6.789 -6.105 1.00 23.89 604 LYS A CA 1
ATOM 4719 C C . LYS A 1 604 ? -21.310 6.094 -6.965 1.00 23.89 604 LYS A C 1
ATOM 4721 O O . LYS A 1 604 ? -20.134 6.508 -6.878 1.00 23.89 604 LYS A O 1
#

Radius of gyration: 33.27 Å; chains: 1; bounding box: 88×78×87 Å

InterPro domains:
  IPR000719 Protein kinase domain [PS50011] (1-101)
  IPR001245 Serine-threonine/tyrosine-protein kinase, catalytic domain [PF07714] (8-90)
  IPR002893 Zinc finger, MYND-type [PF01753] (491-511)
  IPR002893 Zinc finger, MYND-type [PS50865] (466-511)
  IPR011009 Protein kinase-like domain superfamily [SSF56112] (7-113)
  IPR051681 Serine/Threonine Kinases and Pseudokinases [PTHR44329] (11-92)

pLDDT: mean 75.56, std 18.69, range [23.09, 98.19]

Foldseek 3Di:
DPPDDDDDDLLVVLQVVLQVVQCVLQVDGWPNVDPDVVVVVVCVVVVHGGDQDAPPVRHGRADPQLNVLSPQSNDPDSVSHDGVVVSVVSVVVSCVPDPQQSVVVVLVVVLVVLCLLAVPQQPQHPDDPVCSLVQDDLFLQSCQQSVLVSVVVCPVCVRPPDDDDVPDDDDDDQDAAEAQAPRNQVNNLVNCVVVVHDNSNSHYYNDPPVVVVVVVVVVVVLLVSLVVSVRDPVQSQLDDDADTDYNVLVVPDDAQPPDDPDLLQLLLQLLVLCQQLDPVVVVDAQVRCVVVSVVSSVVSSVVCVVADLVNLVVVLVVQDLVSLQVNLSCLNSVNNHDNDLVSSLVSLVSLCPDPPRALSSVLSSLLVVLCSLPVSCPPDDRRPVSLVSSLVSLLSSCVSVVAGGNSSLCCVVPPQVVVCVRRVCSVSPRVSSVVNNVVVVVVVVVVVVVLVVVCVQQVQLQAAQAPPGFKGKSDSVLWQWDPAAADPRQTGTHLDPVSCVRCCVQCVVQRHYPRHHSRDPPPDPDPDPDDDDDPIKMWGWAQDPVRDIDIDIDPPDRSVVNVVRRCVRVVHDDDPPPPCVVVVVVVVCVVCVVPDPDPPPPPD

Secondary structure (DSSP, 8-state):
---------HHHHHHHHHHHHHHHHHTS-TTTT-S-HHHHHHHHHTT--PPPPB-TTS-BSS-HHHHHHHHHHT-SSGGGSPPHHHHHHHHHHHGGGS-HHHHHHHHHHHHHHHTTTTT-PPSSTTS-TT-TTT---SSHHHHHHHHHHHHHHHTTTTTT-SS--TTSPP--S----EES-HHHHHHHHHHHHHTT--GGGS--EE-HHHHHHHHHHHHHHHHHHHHHTT--HHHHTT-PPPPP---HHHHHS-TT------HHHHHHHHHHHHHHH-SGGGGS-HHHHHHHHHHHHHHHHHHHHHS-HHHHHHHHHHT-HHHHHHHHHHHHHTSSS---HHHHHHHHHHHHH-SS--HHHHHHHHHHHHHHHHTT-SSSPPPHHHHHHHHHHHHHHHHHHSSPPHHHHHHIIIIIHHHHTT-HHHHHH-HHHHHHHHHHHHHHHHHHHHHHHHHHHTGGGTBB-STT---EESSTTSSEEP-SSS-GGG--EESSHHHHHHHHHHHGGG-STTPPPS-------PPPPP--S-SS-EEEEEE-TTS-EEEEEESSS-HHHHHHHHHHHTTPPPTTHHHHHHHHHHHHHHHHTTS-SS-SSS--

Sequence (604 aa):
MWGSTFKRTFASDVYSFAFVCVELYTGKPPFSDISHDAAVILRVMAKERPPRPCDAKGRKLMSDALWTTVQQCWSHNIAERPSMARVVEMMQDANEDLPIVVRFLSIFVEFMSICAYIHSERLPHGIKKSTTLLFFPESGAEAAPEVAKALIHTFPDSFGRSGRNPAVPHVPGPLTLSTEDRELAVEVSKEFKRLGIREELCNVRATKTHIKTADKAFLELWSILLKEVGLPPLLMRTMAPPDGIDFSVMRSKPWGEKESADEMEQALKYAQELQRVGIEARRMSNSQISAGIMEQVQTTMEFLKSKSTEEAQKEADDGDDASALDYAIRIRCNIGVKPNRSLHRYYLMKVIESSTATNAQKSQAHGLLIDWCISPFPNASIFARYMFAAAHHANQSVLFAAEASPAVLFFGLRILEPQAEKVVALKAQYQPLWMALEKRKKEVEKEQEKAERKREKDSNRYICAAPECYIQASKGGGLAQCAGACDPAVKPAYCSKECQRADWKNHKPFCKPGAPCSILTKERDLPAAGQGQSDEVLTIPIAGPDGRTMMLSSSTMPPEMLKMFQDFSLGKEPEGADKTIEEMMSSAKNKSKSRFEKIDLFVK

Organism: NCBI:txid230812